Protein AF-0000000082407098 (afdb_homodimer)

Structure (mmCIF, N/CA/C/O backbone):
data_AF-0000000082407098-model_v1
#
loop_
_entity.id
_entity.type
_entity.pdbx_description
1 polymer 'Thiolase family protein'
#
loop_
_atom_site.group_PDB
_atom_site.id
_atom_site.type_symbol
_atom_site.label_atom_id
_atom_site.label_alt_id
_atom_site.label_comp_id
_atom_site.label_asym_id
_atom_site.label_entity_id
_atom_site.label_seq_id
_atom_site.pdbx_PDB_ins_code
_atom_site.Cartn_x
_atom_site.Cartn_y
_atom_site.Cartn_z
_atom_site.occupancy
_atom_site.B_iso_or_equiv
_atom_site.auth_seq_id
_atom_site.auth_comp_id
_atom_site.auth_asym_id
_atom_site.auth_atom_id
_atom_site.pdbx_PDB_model_num
ATOM 1 N N . MET A 1 1 ? 3.086 -14.203 23.062 1 77.38 1 MET A N 1
ATOM 2 C CA . MET A 1 1 ? 3.281 -13.266 21.953 1 77.38 1 MET A CA 1
ATOM 3 C C . MET A 1 1 ? 2.166 -13.383 20.922 1 77.38 1 MET A C 1
ATOM 5 O O . MET A 1 1 ? 1.633 -14.477 20.719 1 77.38 1 MET A O 1
ATOM 9 N N . ARG A 1 2 ? 1.714 -12.391 20.469 1 91.75 2 ARG A N 1
ATOM 10 C CA . ARG A 1 2 ? 0.625 -12.406 19.5 1 91.75 2 ARG A CA 1
ATOM 11 C C . ARG A 1 2 ? 1.052 -13.102 18.203 1 91.75 2 ARG A C 1
ATOM 13 O O . ARG A 1 2 ? 2.217 -13.023 17.812 1 91.75 2 ARG A O 1
ATOM 20 N N . ASP A 1 3 ? 0.206 -13.922 17.75 1 98.12 3 ASP A N 1
ATOM 21 C CA . ASP A 1 3 ? 0.4 -14.508 16.422 1 98.12 3 ASP A CA 1
ATOM 22 C C . ASP A 1 3 ? -0.643 -13.984 15.438 1 98.12 3 ASP A C 1
ATOM 24 O O . ASP A 1 3 ? -1.439 -13.109 15.773 1 98.12 3 ASP A O 1
ATOM 28 N N . ALA A 1 4 ? -0.542 -14.406 14.156 1 98.88 4 ALA A N 1
ATOM 29 C CA . ALA A 1 4 ? -1.513 -14.062 13.117 1 98.88 4 ALA A CA 1
ATOM 30 C C . ALA A 1 4 ? -2.076 -15.32 12.461 1 98.88 4 ALA A C 1
ATOM 32 O O . ALA A 1 4 ? -1.321 -16.203 12.047 1 98.88 4 ALA A O 1
ATOM 33 N N . VAL A 1 5 ? -3.385 -15.375 12.359 1 98.94 5 VAL A N 1
ATOM 34 C CA . VAL A 1 5 ? -4.039 -16.516 11.734 1 98.94 5 VAL A CA 1
ATOM 35 C C . VAL A 1 5 ? -5.023 -16.047 10.672 1 98.94 5 VAL A C 1
ATOM 37 O O . VAL A 1 5 ? -5.527 -14.922 10.75 1 98.94 5 VAL A O 1
ATOM 40 N N . ILE A 1 6 ? -5.172 -16.828 9.68 1 98.94 6 ILE A N 1
ATOM 41 C CA . ILE A 1 6 ? -6.246 -16.656 8.711 1 98.94 6 ILE A CA 1
ATOM 42 C C . ILE A 1 6 ? -7.457 -17.5 9.125 1 98.94 6 ILE A C 1
ATOM 44 O O . ILE A 1 6 ? -7.387 -18.734 9.141 1 98.94 6 ILE A O 1
ATOM 48 N N . VAL A 1 7 ? -8.531 -16.859 9.438 1 98.81 7 VAL A N 1
ATOM 49 C CA . VAL A 1 7 ? -9.75 -17.516 9.883 1 98.81 7 VAL A CA 1
ATOM 50 C C . VAL A 1 7 ? -10.461 -18.156 8.695 1 98.81 7 VAL A C 1
ATOM 52 O O . VAL A 1 7 ? -10.977 -19.266 8.789 1 98.81 7 VAL A O 1
ATOM 55 N N . ASP A 1 8 ? -10.539 -17.422 7.648 1 98.69 8 ASP A N 1
ATOM 56 C CA . ASP A 1 8 ? -11.148 -17.875 6.406 1 98.69 8 ASP A CA 1
ATOM 57 C C . ASP A 1 8 ? -10.547 -17.141 5.203 1 98.69 8 ASP A C 1
ATOM 59 O O . ASP A 1 8 ? -9.875 -16.125 5.355 1 98.69 8 ASP A O 1
ATOM 63 N N . ALA A 1 9 ? -10.68 -17.781 4.043 1 98.88 9 ALA A N 1
ATOM 64 C CA . ALA A 1 9 ? -10.164 -17.266 2.779 1 98.88 9 ALA A CA 1
ATOM 65 C C . ALA A 1 9 ? -11.102 -17.609 1.623 1 98.88 9 ALA A C 1
ATOM 67 O O . ALA A 1 9 ? -11.5 -18.766 1.469 1 98.88 9 ALA A O 1
ATOM 68 N N . VAL A 1 10 ? -11.406 -16.547 0.817 1 98.88 10 VAL A N 1
ATOM 69 C CA . VAL A 1 10 ? -12.312 -16.766 -0.306 1 98.88 10 VAL A CA 1
ATOM 70 C C . VAL A 1 10 ? -11.781 -16.047 -1.546 1 98.88 10 VAL A C 1
ATOM 72 O O . VAL A 1 10 ? -10.906 -15.188 -1.446 1 98.88 10 VAL A O 1
ATOM 75 N N . ARG A 1 11 ? -12.328 -16.422 -2.652 1 98.94 11 ARG A N 1
ATOM 76 C CA . ARG A 1 11 ? -11.977 -15.789 -3.92 1 98.94 11 ARG A CA 1
ATOM 77 C C . ARG A 1 11 ? -13.141 -15.859 -4.91 1 98.94 11 ARG A C 1
ATOM 79 O O . ARG A 1 11 ? -14.031 -16.703 -4.762 1 98.94 11 ARG A O 1
ATOM 86 N N . THR A 1 12 ? -13.07 -15 -5.859 1 98.88 12 THR A N 1
ATOM 87 C CA . THR A 1 12 ? -13.914 -15.18 -7.035 1 98.88 12 THR A CA 1
ATOM 88 C C . THR A 1 12 ? -13.375 -16.297 -7.926 1 98.88 12 THR A C 1
ATOM 90 O O . THR A 1 12 ? -12.211 -16.672 -7.812 1 98.88 12 THR A O 1
ATOM 93 N N . PRO A 1 13 ? -14.352 -16.875 -8.82 1 98.75 13 PRO A N 1
ATOM 94 C CA . PRO A 1 13 ? -13.719 -17.516 -9.977 1 98.75 13 PRO A CA 1
ATOM 95 C C . PRO A 1 13 ? -12.891 -16.547 -10.805 1 98.75 13 PRO A C 1
ATOM 97 O O . PRO A 1 13 ? -13.164 -15.344 -10.82 1 98.75 13 PRO A O 1
ATOM 100 N N . ILE A 1 14 ? -11.883 -17.047 -11.453 1 98.81 14 ILE A N 1
ATOM 101 C CA . ILE A 1 14 ? -11.039 -16.219 -12.305 1 98.81 14 ILE A CA 1
ATOM 102 C C . ILE A 1 14 ? -11.625 -16.172 -13.711 1 98.81 14 ILE A C 1
ATOM 104 O O . ILE A 1 14 ? -11.914 -17.203 -14.312 1 98.81 14 ILE A O 1
ATOM 108 N N . GLY A 1 15 ? -11.883 -14.945 -14.164 1 98.75 15 GLY A N 1
ATOM 109 C CA . GLY A 1 15 ? -12.391 -14.758 -15.508 1 98.75 15 GLY A CA 1
ATOM 110 C C . GLY A 1 15 ? -11.305 -14.391 -16.516 1 98.75 15 GLY A C 1
ATOM 111 O O . GLY A 1 15 ? -10.359 -13.68 -16.172 1 98.75 15 GLY A O 1
ATOM 112 N N . ARG A 1 16 ? -11.523 -14.812 -17.766 1 98 16 ARG A N 1
ATOM 113 C CA . ARG A 1 16 ? -10.617 -14.406 -18.844 1 98 16 ARG A CA 1
ATOM 114 C C . ARG A 1 16 ? -10.906 -12.984 -19.297 1 98 16 ARG A C 1
ATOM 116 O O . ARG A 1 16 ? -12.023 -12.492 -19.125 1 98 16 ARG A O 1
ATOM 123 N N . ARG A 1 17 ? -9.953 -12.383 -19.906 1 97.44 17 ARG A N 1
ATOM 124 C CA . ARG A 1 17 ? -10.109 -11.023 -20.422 1 97.44 17 ARG A CA 1
ATOM 125 C C . ARG A 1 17 ? -11.305 -10.93 -21.359 1 97.44 17 ARG A C 1
ATOM 127 O O . ARG A 1 17 ? -11.43 -11.719 -22.297 1 97.44 17 ARG A O 1
ATOM 134 N N . GLY A 1 18 ? -12.125 -9.953 -21.047 1 97.88 18 GLY A N 1
ATOM 135 C CA . GLY A 1 18 ? -13.242 -9.656 -21.922 1 97.88 18 GLY A CA 1
ATOM 136 C C . GLY A 1 18 ? -14.383 -10.648 -21.797 1 97.88 18 GLY A C 1
ATOM 137 O O . GLY A 1 18 ? -15.32 -10.641 -22.594 1 97.88 18 GLY A O 1
ATOM 138 N N . ARG A 1 19 ? -14.422 -11.5 -20.781 1 96.88 19 ARG A N 1
ATOM 139 C CA . ARG A 1 19 ? -15.414 -12.57 -20.719 1 96.88 19 ARG A CA 1
ATOM 140 C C . ARG A 1 19 ? -16.219 -12.492 -19.438 1 96.88 19 ARG A C 1
ATOM 142 O O . ARG A 1 19 ? -16.844 -11.469 -19.156 1 96.88 19 ARG A O 1
ATOM 149 N N . ALA A 1 20 ? -16.266 -13.445 -18.609 1 97.06 20 ALA A N 1
ATOM 150 C CA . ALA A 1 20 ? -17.297 -13.68 -17.594 1 97.06 20 ALA A CA 1
ATOM 151 C C . ALA A 1 20 ? -17.359 -12.523 -16.609 1 97.06 20 ALA A C 1
ATOM 153 O O . ALA A 1 20 ? -18.438 -12.18 -16.109 1 97.06 20 ALA A O 1
ATOM 154 N N . LEU A 1 21 ? -16.188 -11.922 -16.281 1 98.19 21 LEU A N 1
ATOM 155 C CA . LEU A 1 21 ? -16.172 -10.922 -15.219 1 98.19 21 LEU A CA 1
ATOM 156 C C . LEU A 1 21 ? -15.922 -9.531 -15.797 1 98.19 21 LEU A C 1
ATOM 158 O O . LEU A 1 21 ? -15.82 -8.555 -15.047 1 98.19 21 LEU A O 1
ATOM 162 N N . SER A 1 22 ? -15.898 -9.398 -17.094 1 97.56 22 SER A N 1
ATOM 163 C CA . SER A 1 22 ? -15.383 -8.211 -17.766 1 97.56 22 SER A CA 1
ATOM 164 C C . SER A 1 22 ? -16.297 -7.016 -17.547 1 97.56 22 SER A C 1
ATOM 166 O O . SER A 1 22 ? -15.875 -5.867 -17.688 1 97.56 22 SER A O 1
ATOM 168 N N . GLU A 1 23 ? -17.531 -7.199 -17.125 1 96.94 23 GLU A N 1
ATOM 169 C CA . GLU A 1 23 ? -18.469 -6.09 -17.016 1 96.94 23 GLU A CA 1
ATOM 170 C C . GLU A 1 23 ? -18.625 -5.645 -15.555 1 96.94 23 GLU A C 1
ATOM 172 O O . GLU A 1 23 ? -19.312 -4.656 -15.273 1 96.94 23 GLU A O 1
ATOM 177 N N . ILE A 1 24 ? -18.016 -6.301 -14.68 1 98.06 24 ILE A N 1
ATOM 178 C CA . ILE A 1 24 ? -18.156 -5.988 -13.266 1 98.06 24 ILE A CA 1
ATOM 179 C C . ILE A 1 24 ? -17.078 -4.996 -12.836 1 98.06 24 ILE A C 1
ATOM 181 O O . ILE A 1 24 ? -15.891 -5.234 -13.055 1 98.06 24 ILE A O 1
ATOM 185 N N . HIS A 1 25 ? -17.5 -3.855 -12.25 1 98.31 25 HIS A N 1
ATOM 186 C CA . HIS A 1 25 ? -16.562 -2.877 -11.711 1 98.31 25 HIS A CA 1
ATOM 187 C C . HIS A 1 25 ? -15.648 -3.51 -10.672 1 98.31 25 HIS A C 1
ATOM 189 O O . HIS A 1 25 ? -16.109 -4.285 -9.828 1 98.31 25 HIS A O 1
ATOM 195 N N . PRO A 1 26 ? -14.375 -3.227 -10.711 1 98.62 26 PRO A N 1
ATOM 196 C CA . PRO A 1 26 ? -13.445 -3.883 -9.789 1 98.62 26 PRO A CA 1
ATOM 197 C C . PRO A 1 26 ? -13.812 -3.662 -8.32 1 98.62 26 PRO A C 1
ATOM 199 O O . PRO A 1 26 ? -13.602 -4.543 -7.488 1 98.62 26 PRO A O 1
ATOM 202 N N . ALA A 1 27 ? -14.32 -2.514 -7.969 1 98.69 27 ALA A N 1
ATOM 203 C CA . ALA A 1 27 ? -14.781 -2.285 -6.602 1 98.69 27 ALA A CA 1
ATOM 204 C C . ALA A 1 27 ? -15.906 -3.246 -6.234 1 98.69 27 ALA A C 1
ATOM 206 O O . ALA A 1 27 ? -15.992 -3.701 -5.09 1 98.69 27 ALA A O 1
ATOM 207 N N . GLU A 1 28 ? -16.766 -3.508 -7.191 1 98.62 28 GLU A N 1
ATOM 208 C CA . GLU A 1 28 ? -17.859 -4.453 -6.957 1 98.62 28 GLU A CA 1
ATOM 209 C C . GLU A 1 28 ? -17.328 -5.883 -6.848 1 98.62 28 GLU A C 1
ATOM 211 O O . GLU A 1 28 ? -17.875 -6.688 -6.086 1 98.62 28 GLU A O 1
ATOM 216 N N . LEU A 1 29 ? -16.406 -6.176 -7.68 1 98.75 29 LEU A N 1
ATOM 217 C CA . LEU A 1 29 ? -15.758 -7.477 -7.559 1 98.75 29 LEU A CA 1
ATOM 218 C C . LEU A 1 29 ? -15.141 -7.648 -6.176 1 98.75 29 LEU A C 1
ATOM 220 O O . LEU A 1 29 ? -15.258 -8.719 -5.57 1 98.75 29 LEU A O 1
ATOM 224 N N . SER A 1 30 ? -14.477 -6.633 -5.691 1 98.94 30 SER A N 1
ATOM 225 C CA . SER A 1 30 ? -13.906 -6.621 -4.348 1 98.94 30 SER A CA 1
ATOM 226 C C . SER A 1 30 ? -14.992 -6.746 -3.285 1 98.94 30 SER A C 1
ATOM 228 O O . SER A 1 30 ? -14.859 -7.52 -2.336 1 98.94 30 SER A O 1
ATOM 230 N N . ALA A 1 31 ? -16.047 -6.008 -3.426 1 98.88 31 ALA A N 1
ATOM 231 C CA . ALA A 1 31 ? -17.156 -6.027 -2.486 1 98.88 31 ALA A CA 1
ATOM 232 C C . ALA A 1 31 ? -17.766 -7.422 -2.373 1 98.88 31 ALA A C 1
ATOM 234 O O . ALA A 1 31 ? -18.188 -7.84 -1.292 1 98.88 31 ALA A O 1
ATOM 235 N N . HIS A 1 32 ? -17.812 -8.109 -3.475 1 98.81 32 HIS A N 1
ATOM 236 C CA . HIS A 1 32 ? -18.375 -9.453 -3.52 1 98.81 32 HIS A CA 1
ATOM 237 C C . HIS A 1 32 ? -17.656 -10.391 -2.553 1 98.81 32 HIS A C 1
ATOM 239 O O . HIS A 1 32 ? -18.297 -11.086 -1.765 1 98.81 32 HIS A O 1
ATOM 245 N N . VAL A 1 33 ? -16.344 -10.383 -2.58 1 98.88 33 VAL A N 1
ATOM 246 C CA . VAL A 1 33 ? -15.609 -11.297 -1.724 1 98.88 33 VAL A CA 1
ATOM 247 C C . VAL A 1 33 ? -15.633 -10.797 -0.281 1 98.88 33 VAL A C 1
ATOM 249 O O . VAL A 1 33 ? -15.617 -11.594 0.66 1 98.88 33 VAL A O 1
ATOM 252 N N . LEU A 1 34 ? -15.695 -9.469 -0.053 1 98.94 34 LEU A N 1
ATOM 253 C CA . LEU A 1 34 ? -15.844 -8.945 1.302 1 98.94 34 LEU A CA 1
ATOM 254 C C . LEU A 1 34 ? -17.156 -9.422 1.924 1 98.94 34 LEU A C 1
ATOM 256 O O . LEU A 1 34 ? -17.172 -9.875 3.068 1 98.94 34 LEU A O 1
ATOM 260 N N . ARG A 1 35 ? -18.266 -9.32 1.181 1 98.81 35 ARG A N 1
ATOM 261 C CA . ARG A 1 35 ? -19.562 -9.758 1.663 1 98.81 35 ARG A CA 1
ATOM 262 C C . ARG A 1 35 ? -19.578 -11.258 1.936 1 98.81 35 ARG A C 1
ATOM 264 O O . ARG A 1 35 ? -20.094 -11.711 2.961 1 98.81 35 ARG A O 1
ATOM 271 N N . ALA A 1 36 ? -19 -12.023 0.983 1 98.69 36 ALA A N 1
ATOM 272 C CA . ALA A 1 36 ? -18.984 -13.477 1.13 1 98.69 36 ALA A CA 1
ATOM 273 C C . ALA A 1 36 ? -18.219 -13.891 2.389 1 98.69 36 ALA A C 1
ATOM 275 O O . ALA A 1 36 ? -18.656 -14.781 3.119 1 98.69 36 ALA A O 1
ATOM 276 N N . LEU A 1 37 ? -17.109 -13.266 2.594 1 98.5 37 LEU A N 1
ATOM 277 C CA . LEU A 1 37 ? -16.281 -13.562 3.762 1 98.5 37 LEU A CA 1
ATOM 278 C C . LEU A 1 37 ? -17.047 -13.266 5.051 1 98.5 37 LEU A C 1
ATOM 280 O O . LEU A 1 37 ? -17 -14.062 5.992 1 98.5 37 LEU A O 1
ATOM 284 N N . ALA A 1 38 ? -17.688 -12.117 5.148 1 98.62 38 ALA A N 1
ATOM 285 C CA . ALA A 1 38 ? -18.453 -11.727 6.332 1 98.62 38 ALA A CA 1
ATOM 286 C C . ALA A 1 38 ? -19.609 -12.695 6.586 1 98.62 38 ALA A C 1
ATOM 288 O O . ALA A 1 38 ? -19.844 -13.102 7.727 1 98.62 38 ALA A O 1
ATOM 289 N N . GLU A 1 39 ? -20.297 -13.055 5.516 1 98.12 39 GLU A N 1
ATOM 290 C CA . GLU A 1 39 ? -21.422 -13.961 5.633 1 98.12 39 GLU A CA 1
ATOM 291 C C . GLU A 1 39 ? -20.984 -15.336 6.125 1 98.12 39 GLU A C 1
ATOM 293 O O . GLU A 1 39 ? -21.609 -15.914 7.012 1 98.12 39 GLU A O 1
ATOM 298 N N . ARG A 1 40 ? -20.016 -15.82 5.641 1 97.06 40 ARG A N 1
ATOM 299 C CA . ARG A 1 40 ? -19.531 -17.172 5.93 1 97.06 40 ARG A CA 1
ATOM 300 C C . ARG A 1 40 ? -19.016 -17.281 7.359 1 97.06 40 ARG A C 1
ATOM 302 O O . ARG A 1 40 ? -19.141 -18.328 7.992 1 97.06 40 ARG A O 1
ATOM 309 N N . THR A 1 41 ? -18.422 -16.234 7.875 1 97.81 41 THR A N 1
ATOM 310 C CA . THR A 1 41 ? -17.75 -16.312 9.172 1 97.81 41 THR A CA 1
ATOM 311 C C . THR A 1 41 ? -18.625 -15.703 10.266 1 97.81 41 THR A C 1
ATOM 313 O O . THR A 1 41 ? -18.328 -15.859 11.453 1 97.81 41 THR A O 1
ATOM 316 N N . GLY A 1 42 ? -19.656 -14.961 9.852 1 98.31 42 GLY A N 1
ATOM 317 C CA . GLY A 1 42 ? -20.422 -14.227 10.836 1 98.31 42 GLY A CA 1
ATOM 318 C C . GLY A 1 42 ? -19.719 -12.984 11.344 1 98.31 42 GLY A C 1
ATOM 319 O O . GLY A 1 42 ? -20.016 -12.492 12.438 1 98.31 42 GLY A O 1
ATOM 320 N N . LEU A 1 43 ? -18.844 -12.516 10.625 1 98.44 43 LEU A N 1
ATOM 321 C CA . LEU A 1 43 ? -18.078 -11.32 10.977 1 98.44 43 LEU A CA 1
ATOM 322 C C . LEU A 1 43 ? -18.984 -10.094 11.039 1 98.44 43 LEU A C 1
ATOM 324 O O . LEU A 1 43 ? -19.734 -9.82 10.102 1 98.44 43 LEU A O 1
ATOM 328 N N . ASP A 1 44 ? -18.969 -9.391 12.164 1 98.5 44 ASP A N 1
ATOM 329 C CA . ASP A 1 44 ? -19.531 -8.047 12.234 1 98.5 44 ASP A CA 1
ATOM 330 C C . ASP A 1 44 ? -18.594 -7.023 11.594 1 98.5 44 ASP A C 1
ATOM 332 O O . ASP A 1 44 ? -17.562 -6.684 12.156 1 98.5 44 ASP A O 1
ATOM 336 N N . ALA A 1 45 ? -19.016 -6.512 10.461 1 98.5 45 ALA A N 1
ATOM 337 C CA . ALA A 1 45 ? -18.156 -5.621 9.672 1 98.5 45 ALA A CA 1
ATOM 338 C C . ALA A 1 45 ? -17.734 -4.406 10.484 1 98.5 45 ALA A C 1
ATOM 340 O O . ALA A 1 45 ? -16.688 -3.816 10.234 1 98.5 45 ALA A O 1
ATOM 341 N N . ALA A 1 46 ? -18.453 -4 11.453 1 98.06 46 ALA A N 1
ATOM 342 C CA . ALA A 1 46 ? -18.156 -2.834 12.281 1 98.06 46 ALA A CA 1
ATOM 343 C C . ALA A 1 46 ? -16.891 -3.066 13.109 1 98.06 46 ALA A C 1
ATOM 345 O O . ALA A 1 46 ? -16.297 -2.117 13.617 1 98.06 46 ALA A O 1
ATOM 346 N N . THR A 1 47 ? -16.516 -4.336 13.258 1 98.38 47 THR A N 1
ATOM 347 C CA . THR A 1 47 ? -15.367 -4.668 14.094 1 98.38 47 THR A CA 1
ATOM 348 C C . THR A 1 47 ? -14.086 -4.684 13.266 1 98.38 47 THR A C 1
ATOM 350 O O . THR A 1 47 ? -12.984 -4.805 13.812 1 98.38 47 THR A O 1
ATOM 353 N N . VAL A 1 48 ? -14.203 -4.516 11.953 1 98.88 48 VAL A N 1
ATOM 354 C CA . VAL A 1 48 ? -13.031 -4.539 11.086 1 98.88 48 VAL A CA 1
ATOM 355 C C . VAL A 1 48 ? -12.211 -3.268 11.297 1 98.88 48 VAL A C 1
ATOM 357 O O . VAL A 1 48 ? -12.727 -2.158 11.133 1 98.88 48 VAL A O 1
ATOM 360 N N . ASP A 1 49 ? -10.945 -3.449 11.602 1 98.81 49 ASP A N 1
ATOM 361 C CA . ASP A 1 49 ? -10.062 -2.32 11.891 1 98.81 49 ASP A CA 1
ATOM 362 C C . ASP A 1 49 ? -9.539 -1.69 10.602 1 98.81 49 ASP A C 1
ATOM 364 O O . ASP A 1 49 ? -9.25 -0.494 10.562 1 98.81 49 ASP A O 1
ATOM 368 N N . ASP A 1 50 ? -9.359 -2.504 9.609 1 98.94 50 ASP A N 1
ATOM 369 C CA . ASP A 1 50 ? -8.805 -2.023 8.344 1 98.94 50 ASP A CA 1
ATOM 370 C C . ASP A 1 50 ? -9.023 -3.041 7.23 1 98.94 50 ASP A C 1
ATOM 372 O O . ASP A 1 50 ? -9.117 -4.242 7.484 1 98.94 50 ASP A O 1
ATOM 376 N N . VAL A 1 51 ? -9.203 -2.537 6.012 1 98.94 51 VAL A N 1
ATOM 377 C CA . VAL A 1 51 ? -9.148 -3.336 4.793 1 98.94 51 VAL A CA 1
ATOM 378 C C . VAL A 1 51 ? -7.859 -3.021 4.031 1 98.94 51 VAL A C 1
ATOM 380 O O . VAL A 1 51 ? -7.66 -1.892 3.578 1 98.94 51 VAL A O 1
ATOM 383 N N . ILE A 1 52 ? -6.949 -3.996 3.916 1 99 52 ILE A N 1
ATOM 384 C CA . ILE A 1 52 ? -5.684 -3.85 3.211 1 99 52 ILE A CA 1
ATOM 385 C C . ILE A 1 52 ? -5.742 -4.594 1.879 1 99 52 ILE A C 1
ATOM 387 O O . ILE A 1 52 ? -5.855 -5.82 1.851 1 99 52 ILE A O 1
ATOM 391 N N . TRP A 1 53 ? -5.52 -3.852 0.762 1 98.94 53 TRP A N 1
ATOM 392 C CA . TRP A 1 53 ? -5.984 -4.379 -0.519 1 98.94 53 TRP A CA 1
ATOM 393 C C . TRP A 1 53 ? -4.949 -4.137 -1.612 1 98.94 53 TRP A C 1
ATOM 395 O O . TRP A 1 53 ? -4.461 -3.016 -1.775 1 98.94 53 TRP A O 1
ATOM 405 N N . GLY A 1 54 ? -4.586 -5.207 -2.281 1 98.94 54 GLY A N 1
ATOM 406 C CA . GLY A 1 54 ? -3.646 -5.105 -3.389 1 98.94 54 GLY A CA 1
ATOM 407 C C . GLY A 1 54 ? -4.312 -4.75 -4.703 1 98.94 54 GLY A C 1
ATOM 408 O O . GLY A 1 54 ? -5.359 -5.297 -5.043 1 98.94 54 GLY A O 1
ATOM 409 N N . CYS A 1 55 ? -3.742 -3.867 -5.445 1 98.75 55 CYS A N 1
ATOM 410 C CA . CYS A 1 55 ? -4.121 -3.482 -6.801 1 98.75 55 CYS A CA 1
ATOM 411 C C . CYS A 1 55 ? -2.932 -2.891 -7.551 1 98.75 55 CYS A C 1
ATOM 413 O O . CYS A 1 55 ? -2.324 -1.922 -7.094 1 98.75 55 CYS A O 1
ATOM 415 N N . VAL A 1 56 ? -2.635 -3.43 -8.734 1 98.25 56 VAL A N 1
ATOM 416 C CA . VAL A 1 56 ? -1.414 -3.035 -9.43 1 98.25 56 VAL A CA 1
ATOM 417 C C . VAL A 1 56 ? -1.665 -1.759 -10.227 1 98.25 56 VAL A C 1
ATOM 419 O O . VAL A 1 56 ? -0.973 -0.755 -10.039 1 98.25 56 VAL A O 1
ATOM 422 N N . SER A 1 57 ? -2.623 -1.858 -11.125 1 97.38 57 SER A N 1
ATOM 423 C CA . SER A 1 57 ? -2.932 -0.702 -11.961 1 97.38 57 SER A CA 1
ATOM 424 C C . SER A 1 57 ? -3.977 0.192 -11.305 1 97.38 57 SER A C 1
ATOM 426 O O . SER A 1 57 ? -5.18 0.001 -11.5 1 97.38 57 SER A O 1
ATOM 428 N N . GLN A 1 58 ? -3.525 1.234 -10.648 1 97.44 58 GLN A N 1
ATOM 429 C CA . GLN A 1 58 ? -4.426 2.121 -9.914 1 97.44 58 GLN A CA 1
ATOM 430 C C . GLN A 1 58 ? -4.781 3.35 -10.75 1 97.44 58 GLN A C 1
ATOM 432 O O . GLN A 1 58 ? -4.457 4.477 -10.367 1 97.44 58 GLN A O 1
ATOM 437 N N . VAL A 1 59 ? -5.504 3.201 -11.781 1 97.25 59 VAL A N 1
ATOM 438 C CA . VAL A 1 59 ? -5.945 4.23 -12.719 1 97.25 59 VAL A CA 1
ATOM 439 C C . VAL A 1 59 ? -7.355 3.906 -13.211 1 97.25 59 VAL A C 1
ATOM 441 O O . VAL A 1 59 ? -7.793 2.756 -13.141 1 97.25 59 VAL A O 1
ATOM 444 N N . GLY A 1 60 ? -8.086 4.902 -13.648 1 96.81 60 GLY A N 1
ATOM 445 C CA . GLY A 1 60 ? -9.445 4.68 -14.117 1 96.81 60 GLY A CA 1
ATOM 446 C C . GLY A 1 60 ? -10.352 4.078 -13.047 1 96.81 60 GLY A C 1
ATOM 447 O O . GLY A 1 60 ? -10.445 4.609 -11.945 1 96.81 60 GLY A O 1
ATOM 448 N N . GLU A 1 61 ? -10.922 2.945 -13.344 1 97.62 61 GLU A N 1
ATOM 449 C CA . GLU A 1 61 ? -11.898 2.318 -12.461 1 97.62 61 GLU A CA 1
ATOM 450 C C . GLU A 1 61 ? -11.219 1.652 -11.273 1 97.62 61 GLU A C 1
ATOM 452 O O . GLU A 1 61 ? -11.883 1.256 -10.312 1 97.62 61 GLU A O 1
ATOM 457 N N . GLN A 1 62 ? -9.906 1.596 -11.305 1 98.12 62 GLN A N 1
ATOM 458 C CA . GLN A 1 62 ? -9.156 1.024 -10.195 1 98.12 62 GLN A CA 1
ATOM 459 C C . GLN A 1 62 ? -8.344 2.096 -9.469 1 98.12 62 GLN A C 1
ATOM 461 O O . GLN A 1 62 ? -7.449 1.78 -8.688 1 98.12 62 GLN A O 1
ATOM 466 N N . ALA A 1 63 ? -8.617 3.375 -9.758 1 96.94 63 ALA A N 1
ATOM 467 C CA . ALA A 1 63 ? -7.906 4.496 -9.148 1 96.94 63 ALA A CA 1
ATOM 468 C C . ALA A 1 63 ? -8.375 4.73 -7.719 1 96.94 63 ALA A C 1
ATOM 470 O O . ALA A 1 63 ? -9.227 4 -7.211 1 96.94 63 ALA A O 1
ATOM 471 N N . GLY A 1 64 ? -7.723 5.762 -7.023 1 93.81 64 GLY A N 1
ATOM 472 C CA . GLY A 1 64 ? -8.086 6.059 -5.648 1 93.81 64 GLY A CA 1
ATOM 473 C C . GLY A 1 64 ? -7.699 4.961 -4.676 1 93.81 64 GLY A C 1
ATOM 474 O O . GLY A 1 64 ? -6.758 4.207 -4.93 1 93.81 64 GLY A O 1
ATOM 475 N N . SER A 1 65 ? -8.352 4.914 -3.561 1 96 65 SER A N 1
ATOM 476 C CA . SER A 1 65 ? -8.242 3.793 -2.637 1 96 65 SER A CA 1
ATOM 477 C C . SER A 1 65 ? -9.344 2.766 -2.877 1 96 65 SER A C 1
ATOM 479 O O . SER A 1 65 ? -10.391 2.812 -2.236 1 96 65 SER A O 1
ATOM 481 N N . ILE A 1 66 ? -9.039 1.896 -3.766 1 98.5 66 ILE A N 1
ATOM 482 C CA . ILE A 1 66 ? -10.055 0.914 -4.125 1 98.5 66 ILE A CA 1
ATOM 483 C C . ILE A 1 66 ? -10.398 0.059 -2.91 1 98.5 66 ILE A C 1
ATOM 485 O O . ILE A 1 66 ? -11.492 -0.502 -2.83 1 98.5 66 ILE A O 1
ATOM 489 N N . ALA A 1 67 ? -9.5 -0.057 -1.95 1 98.88 67 ALA A N 1
ATOM 490 C CA . ALA A 1 67 ? -9.789 -0.739 -0.692 1 98.88 67 ALA A CA 1
ATOM 491 C C . ALA A 1 67 ? -10.969 -0.088 0.023 1 98.88 67 ALA A C 1
ATOM 493 O O . ALA A 1 67 ? -11.906 -0.775 0.445 1 98.88 67 ALA A O 1
ATOM 494 N N . ARG A 1 68 ? -10.906 1.247 0.188 1 98.81 68 ARG A N 1
ATOM 495 C CA . ARG A 1 68 ? -11.992 1.985 0.831 1 98.81 68 ARG A CA 1
ATOM 496 C C . ARG A 1 68 ? -13.273 1.888 0.018 1 98.81 68 ARG A C 1
ATOM 498 O O . ARG A 1 68 ? -14.352 1.648 0.573 1 98.81 68 ARG A O 1
ATOM 505 N N . THR A 1 69 ? -13.148 2.074 -1.309 1 98.56 69 THR A N 1
ATOM 506 C CA . THR A 1 69 ? -14.312 2 -2.188 1 98.56 69 THR A CA 1
ATOM 507 C C . THR A 1 69 ? -14.969 0.628 -2.096 1 98.56 69 THR A C 1
ATOM 509 O O . THR A 1 69 ? -16.203 0.52 -2.145 1 98.56 69 THR A O 1
ATOM 512 N N . ALA A 1 70 ? -14.164 -0.405 -2 1 98.81 70 ALA A N 1
ATOM 513 C CA . ALA A 1 70 ? -14.672 -1.77 -1.886 1 98.81 70 ALA A CA 1
ATOM 514 C C . ALA A 1 70 ? -15.516 -1.938 -0.626 1 98.81 70 ALA A C 1
ATOM 516 O O . ALA A 1 70 ? -16.578 -2.557 -0.663 1 98.81 70 ALA A O 1
ATOM 517 N N . ALA A 1 71 ? -14.992 -1.453 0.521 1 98.81 71 ALA A N 1
ATOM 518 C CA . ALA A 1 71 ? -15.727 -1.544 1.776 1 98.81 71 ALA A CA 1
ATOM 519 C C . ALA A 1 71 ? -17.062 -0.818 1.678 1 98.81 71 ALA A C 1
ATOM 521 O O . ALA A 1 71 ? -18.094 -1.321 2.148 1 98.81 71 ALA A O 1
ATOM 522 N N . LEU A 1 72 ? -17.047 0.387 1.062 1 98.75 72 LEU A N 1
ATOM 523 C CA . LEU A 1 72 ? -18.281 1.148 0.879 1 98.75 72 LEU A CA 1
ATOM 524 C C . LEU A 1 72 ? -19.25 0.41 -0.044 1 98.75 72 LEU A C 1
ATOM 526 O O . LEU A 1 72 ? -20.453 0.354 0.224 1 98.75 72 LEU A O 1
ATOM 530 N N . ALA A 1 73 ? -18.703 -0.15 -1.128 1 98.69 73 ALA A N 1
ATOM 531 C CA . ALA A 1 73 ? -19.5 -0.889 -2.096 1 98.69 73 ALA A CA 1
ATOM 532 C C . ALA A 1 73 ? -20.109 -2.141 -1.464 1 98.69 73 ALA A C 1
ATOM 534 O O . ALA A 1 73 ? -21.188 -2.576 -1.852 1 98.69 73 ALA A O 1
ATOM 535 N N . ALA A 1 74 ? -19.422 -2.703 -0.491 1 98.81 74 ALA A N 1
ATOM 536 C CA . ALA A 1 74 ? -19.891 -3.906 0.193 1 98.81 74 ALA A CA 1
ATOM 537 C C . ALA A 1 74 ? -21.031 -3.588 1.146 1 98.81 74 ALA A C 1
ATOM 539 O O . ALA A 1 74 ? -21.656 -4.496 1.701 1 98.81 74 ALA A O 1
ATOM 540 N N . GLY A 1 75 ? -21.281 -2.309 1.36 1 98.69 75 GLY A N 1
ATOM 541 C CA . GLY A 1 75 ? -22.312 -1.898 2.303 1 98.69 75 GLY A CA 1
ATOM 542 C C . GLY A 1 75 ? -21.844 -1.914 3.744 1 98.69 75 GLY A C 1
ATOM 543 O O . GLY A 1 75 ? -22.656 -1.951 4.668 1 98.69 75 GLY A O 1
ATOM 544 N N . TRP A 1 76 ? -20.562 -1.98 3.99 1 98.81 76 TRP A N 1
ATOM 545 C CA . TRP A 1 76 ? -20.031 -1.99 5.344 1 98.81 76 TRP A CA 1
ATOM 546 C C . TRP A 1 76 ? -20.141 -0.613 5.988 1 98.81 76 TRP A C 1
ATOM 548 O O . TRP A 1 76 ? -20.344 0.388 5.297 1 98.81 76 TRP A O 1
ATOM 558 N N . PRO A 1 77 ? -20.062 -0.536 7.328 1 98.69 77 PRO A N 1
ATOM 559 C CA . PRO A 1 77 ? -20.172 0.759 8.008 1 98.69 77 PRO A CA 1
ATOM 560 C C . PRO A 1 77 ? -19.109 1.752 7.551 1 98.69 77 PRO A C 1
ATOM 562 O O . PRO A 1 77 ? -17.984 1.353 7.223 1 98.69 77 PRO A O 1
ATOM 565 N N . ASP A 1 78 ? -19.391 3.043 7.637 1 97.81 78 ASP A N 1
ATOM 566 C CA . ASP A 1 78 ? -18.484 4.117 7.227 1 97.81 78 ASP A CA 1
ATOM 567 C C . ASP A 1 78 ? -17.234 4.156 8.102 1 97.81 78 ASP A C 1
ATOM 569 O O . ASP A 1 78 ? -16.234 4.777 7.734 1 97.81 78 ASP A O 1
ATOM 573 N N . SER A 1 79 ? -17.312 3.506 9.195 1 98.25 79 SER A N 1
ATOM 574 C CA . SER A 1 79 ? -16.203 3.52 10.148 1 98.25 79 SER A CA 1
ATOM 575 C C . SER A 1 79 ? -15.078 2.588 9.703 1 98.25 79 SER A C 1
ATOM 577 O O . SER A 1 79 ? -13.984 2.607 10.273 1 98.25 79 SER A O 1
ATOM 579 N N . VAL A 1 80 ? -15.305 1.768 8.656 1 98.75 80 VAL A N 1
ATOM 580 C CA . VAL A 1 80 ? -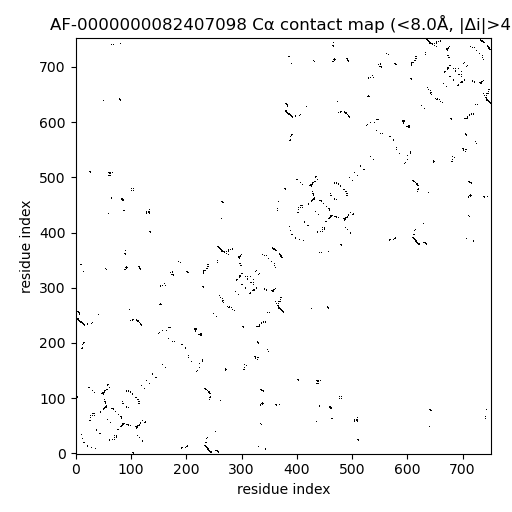14.297 0.821 8.195 1 98.75 80 VAL A CA 1
ATOM 581 C C . VAL A 1 80 ? -13.367 1.503 7.195 1 98.75 80 VAL A C 1
ATOM 583 O O . VAL A 1 80 ? -13.797 1.896 6.109 1 98.75 80 VAL A O 1
ATOM 586 N N . PRO A 1 81 ? -12.094 1.678 7.535 1 98.81 81 PRO A N 1
ATOM 587 C CA . PRO A 1 81 ? -11.141 2.279 6.602 1 98.81 81 PRO A CA 1
ATOM 588 C C . PRO A 1 81 ? -10.57 1.271 5.609 1 98.81 81 PRO A C 1
ATOM 590 O O . PRO A 1 81 ? -10.906 0.086 5.664 1 98.81 81 PRO A O 1
ATOM 593 N N . GLY A 1 82 ? -9.766 1.783 4.641 1 98.88 82 GLY A N 1
ATOM 594 C CA . GLY A 1 82 ? -9.094 0.947 3.658 1 98.88 82 GLY A CA 1
ATOM 595 C C . GLY A 1 82 ? -7.797 1.55 3.146 1 98.88 82 GLY A C 1
ATOM 596 O O . GLY A 1 82 ? -7.676 2.771 3.039 1 98.88 82 GLY A O 1
ATOM 597 N N . VAL A 1 83 ? -6.832 0.723 2.809 1 98.94 83 VAL A N 1
ATOM 598 C CA . VAL A 1 83 ? -5.57 1.143 2.205 1 98.94 83 VAL A CA 1
ATOM 599 C C . VAL A 1 83 ? -5.238 0.241 1.019 1 98.94 83 VAL A C 1
ATOM 601 O O . VAL A 1 83 ? -5.422 -0.978 1.088 1 98.94 83 VAL A O 1
ATOM 604 N N . THR A 1 84 ? -4.871 0.863 -0.079 1 98.88 84 THR A N 1
ATOM 605 C CA . THR A 1 84 ? -4.492 0.136 -1.284 1 98.88 84 THR A CA 1
ATOM 606 C C . THR A 1 84 ? -2.977 0.148 -1.467 1 98.88 84 THR A C 1
ATOM 608 O O . THR A 1 84 ? -2.316 1.143 -1.157 1 98.88 84 THR A O 1
ATOM 611 N N . LEU A 1 85 ? -2.404 -0.994 -1.944 1 98.88 85 LEU A N 1
ATOM 612 C CA . LEU A 1 85 ? -0.962 -1.027 -2.156 1 98.88 85 LEU A CA 1
ATOM 613 C C . LEU A 1 85 ? -0.616 -1.806 -3.422 1 98.88 85 LEU A C 1
ATOM 615 O O . LEU A 1 85 ? -1.453 -2.537 -3.955 1 98.88 85 LEU A O 1
ATOM 619 N N . THR A 1 86 ? 0.649 -1.562 -3.896 1 98.75 86 THR A N 1
ATOM 620 C CA . THR A 1 86 ? 1.15 -2.332 -5.031 1 98.75 86 THR A CA 1
ATOM 621 C C . THR A 1 86 ? 2.605 -2.738 -4.809 1 98.75 86 THR A C 1
ATOM 623 O O . THR A 1 86 ? 3.426 -1.919 -4.391 1 98.75 86 THR A O 1
ATOM 626 N N . ARG A 1 87 ? 2.842 -3.959 -4.902 1 98.56 87 ARG A N 1
ATOM 627 C CA . ARG A 1 87 ? 4.145 -4.566 -5.16 1 98.56 87 ARG A CA 1
ATOM 628 C C . ARG A 1 87 ? 4.098 -5.449 -6.402 1 98.56 87 ARG A C 1
ATOM 630 O O . ARG A 1 87 ? 4.504 -6.613 -6.359 1 98.56 87 ARG A O 1
ATOM 637 N N . ALA A 1 88 ? 3.459 -4.871 -7.406 1 97.75 88 ALA A N 1
ATOM 638 C CA . ALA A 1 88 ? 3.217 -5.582 -8.664 1 97.75 88 ALA A CA 1
ATOM 639 C C . ALA A 1 88 ? 2.426 -6.863 -8.422 1 97.75 88 ALA A C 1
ATOM 641 O O . ALA A 1 88 ? 1.391 -6.848 -7.754 1 97.75 88 ALA A O 1
ATOM 642 N N . CYS A 1 89 ? 2.867 -8.008 -8.961 1 98.06 89 CYS A N 1
ATOM 643 C CA . CYS A 1 89 ? 2.098 -9.25 -8.938 1 98.06 89 CYS A CA 1
ATOM 644 C C . CYS A 1 89 ? 1.844 -9.711 -7.512 1 98.06 89 CYS A C 1
ATOM 646 O O . CYS A 1 89 ? 0.864 -10.406 -7.242 1 98.06 89 CYS A O 1
ATOM 648 N N . GLY A 1 90 ? 2.682 -9.328 -6.551 1 98.56 90 GLY A N 1
ATOM 649 C CA . GLY A 1 90 ? 2.576 -9.812 -5.184 1 98.56 90 GLY A CA 1
ATOM 650 C C . GLY A 1 90 ? 1.821 -8.867 -4.273 1 98.56 90 GLY A C 1
ATOM 651 O O . GLY A 1 90 ? 1.952 -8.938 -3.049 1 98.56 90 GLY A O 1
ATOM 652 N N . SER A 1 91 ? 1.025 -7.973 -4.82 1 98.88 91 SER A N 1
ATOM 653 C CA . SER A 1 91 ? 0.371 -6.906 -4.074 1 98.88 91 SER A CA 1
ATOM 654 C C . SER A 1 91 ? -0.535 -7.465 -2.982 1 98.88 91 SER A C 1
ATOM 656 O O . SER A 1 91 ? -0.47 -7.031 -1.831 1 98.88 91 SER A O 1
ATOM 658 N N . SER A 1 92 ? -1.374 -8.398 -3.316 1 98.94 92 SER A N 1
ATOM 659 C CA . SER A 1 92 ? -2.322 -8.883 -2.32 1 98.94 92 SER A CA 1
ATOM 660 C C . SER A 1 92 ? -1.657 -9.859 -1.354 1 98.94 92 SER A C 1
ATOM 662 O O . SER A 1 92 ? -2.125 -10.047 -0.229 1 98.94 92 SER A O 1
ATOM 664 N N . GLN A 1 93 ? -0.592 -10.57 -1.774 1 98.94 93 GLN A N 1
ATOM 665 C CA . GLN A 1 93 ? 0.194 -11.312 -0.799 1 98.94 93 GLN A CA 1
ATOM 666 C C . GLN A 1 93 ? 0.831 -10.383 0.227 1 98.94 93 GLN A C 1
ATOM 668 O O . GLN A 1 93 ? 0.892 -10.703 1.415 1 98.94 93 GLN A O 1
ATOM 673 N N . GLN A 1 94 ? 1.32 -9.25 -0.255 1 98.94 94 GLN A N 1
ATOM 674 C CA . GLN A 1 94 ? 1.865 -8.242 0.65 1 98.94 94 GLN A CA 1
ATOM 675 C C . GLN A 1 94 ? 0.791 -7.715 1.598 1 98.94 94 GLN A C 1
ATOM 677 O O . GLN A 1 94 ? 1.072 -7.422 2.762 1 98.94 94 GLN A O 1
ATOM 682 N N . ALA A 1 95 ? -0.402 -7.535 1.064 1 98.94 95 ALA A N 1
ATOM 683 C CA . ALA A 1 95 ? -1.51 -7.105 1.913 1 98.94 95 ALA A CA 1
ATOM 684 C C . ALA A 1 95 ? -1.691 -8.047 3.098 1 98.94 95 ALA A C 1
ATOM 686 O O . ALA A 1 95 ? -1.876 -7.605 4.234 1 98.94 95 ALA A O 1
ATOM 687 N N . VAL A 1 96 ? -1.619 -9.32 2.889 1 99 96 VAL A N 1
ATOM 688 C CA . VAL A 1 96 ? -1.768 -10.312 3.947 1 99 96 VAL A CA 1
ATOM 689 C C . VAL A 1 96 ? -0.595 -10.211 4.918 1 99 96 VAL A C 1
ATOM 691 O O . VAL A 1 96 ? -0.776 -10.32 6.133 1 99 96 VAL A O 1
ATOM 694 N N . SER A 1 97 ? 0.624 -10.016 4.391 1 98.94 97 SER A N 1
ATOM 695 C CA . SER A 1 97 ? 1.795 -9.852 5.246 1 98.94 97 SER A CA 1
ATOM 696 C C . SER A 1 97 ? 1.649 -8.641 6.16 1 98.94 97 SER A C 1
ATOM 698 O O . SER A 1 97 ? 1.988 -8.703 7.344 1 98.94 97 SER A O 1
ATOM 700 N N . PHE A 1 98 ? 1.173 -7.512 5.598 1 98.94 98 PHE A N 1
ATOM 701 C CA . PHE A 1 98 ? 0.95 -6.328 6.418 1 98.94 98 PHE A CA 1
ATOM 702 C C . PHE A 1 98 ? -0.13 -6.59 7.461 1 98.94 98 PHE A C 1
ATOM 704 O O . PHE A 1 98 ? 0.005 -6.184 8.617 1 98.94 98 PHE A O 1
ATOM 711 N N . ALA A 1 99 ? -1.211 -7.25 7.039 1 98.94 99 ALA A N 1
ATOM 712 C CA . ALA A 1 99 ? -2.258 -7.586 8 1 98.94 99 ALA A CA 1
ATOM 713 C C . ALA A 1 99 ? -1.692 -8.383 9.172 1 98.94 99 ALA A C 1
ATOM 715 O O . ALA A 1 99 ? -1.984 -8.086 10.336 1 98.94 99 ALA A O 1
ATOM 716 N N . ALA A 1 100 ? -0.892 -9.359 8.852 1 98.94 100 ALA A N 1
ATOM 717 C CA . ALA A 1 100 ? -0.266 -10.172 9.891 1 98.94 100 ALA A CA 1
ATOM 718 C C . ALA A 1 100 ? 0.589 -9.312 10.82 1 98.94 100 ALA A C 1
ATOM 720 O O . ALA A 1 100 ? 0.522 -9.453 12.047 1 98.94 100 ALA A O 1
ATOM 721 N N . ALA A 1 101 ? 1.373 -8.445 10.25 1 98.88 101 ALA A N 1
ATOM 722 C CA . ALA A 1 101 ? 2.244 -7.582 11.047 1 98.88 101 ALA A CA 1
ATOM 723 C C . ALA A 1 101 ? 1.431 -6.688 11.977 1 98.88 101 ALA A C 1
ATOM 725 O O . ALA A 1 101 ? 1.796 -6.5 13.141 1 98.88 101 ALA A O 1
ATOM 726 N N . THR A 1 102 ? 0.348 -6.117 11.469 1 98.81 102 THR A N 1
ATOM 727 C CA . THR A 1 102 ? -0.413 -5.156 12.258 1 98.81 102 THR A CA 1
ATOM 728 C C . THR A 1 102 ? -1.139 -5.855 13.406 1 98.81 102 THR A C 1
ATOM 730 O O . THR A 1 102 ? -1.273 -5.293 14.5 1 98.81 102 THR A O 1
ATOM 733 N N . VAL A 1 103 ? -1.59 -7.074 13.227 1 98.69 103 VAL A N 1
ATOM 734 C CA . VAL A 1 103 ? -2.275 -7.762 14.312 1 98.69 103 VAL A CA 1
ATOM 735 C C . VAL A 1 103 ? -1.258 -8.242 15.344 1 98.69 103 VAL A C 1
ATOM 737 O O . VAL A 1 103 ? -1.52 -8.211 16.547 1 98.69 103 VAL A O 1
ATOM 740 N N . ILE A 1 104 ? -0.088 -8.688 14.883 1 98.56 104 ILE A N 1
ATOM 741 C CA . ILE A 1 104 ? 0.955 -9.148 15.797 1 98.56 104 ILE A CA 1
ATOM 742 C C . ILE A 1 104 ? 1.459 -7.98 16.641 1 98.56 104 ILE A C 1
ATOM 744 O O . ILE A 1 104 ? 1.69 -8.133 17.844 1 98.56 104 ILE A O 1
ATOM 748 N N . SER A 1 105 ? 1.596 -6.789 16 1 97.88 105 SER A N 1
ATOM 749 C CA . SER A 1 105 ? 2.137 -5.613 16.672 1 97.88 105 SER A CA 1
ATOM 750 C C . SER A 1 105 ? 1.119 -5.016 17.641 1 97.88 105 SER A C 1
ATOM 752 O O . SER A 1 105 ? 1.474 -4.211 18.5 1 97.88 105 SER A O 1
ATOM 754 N N . GLY A 1 106 ? -0.185 -5.324 17.422 1 97.31 106 GLY A N 1
ATOM 755 C CA . GLY A 1 106 ? -1.233 -4.762 18.266 1 97.31 106 GLY A CA 1
ATOM 756 C C . GLY A 1 106 ? -1.868 -3.518 17.672 1 97.31 106 GLY A C 1
ATOM 757 O O . GLY A 1 106 ? -2.787 -2.943 18.25 1 97.31 106 GLY A O 1
ATOM 758 N N . GLN A 1 107 ? -1.456 -3.098 16.5 1 98.19 107 GLN A N 1
ATOM 759 C CA . GLN A 1 107 ? -2.076 -1.952 15.844 1 98.19 107 GLN A CA 1
ATOM 760 C C . GLN A 1 107 ? -3.533 -2.24 15.492 1 98.19 107 GLN A C 1
ATOM 762 O O . GLN A 1 107 ? -4.375 -1.343 15.539 1 98.19 107 GLN A O 1
ATOM 767 N N . ASN A 1 108 ? -3.771 -3.455 15.039 1 98.5 108 ASN A N 1
ATOM 768 C CA . ASN A 1 108 ? -5.109 -3.916 14.688 1 98.5 108 ASN A CA 1
ATOM 769 C C . ASN A 1 108 ? -5.453 -5.234 15.375 1 98.5 108 ASN A C 1
ATOM 771 O O . ASN A 1 108 ? -4.559 -5.949 15.836 1 98.5 108 ASN A O 1
ATOM 775 N N . ASP A 1 109 ? -6.746 -5.547 15.453 1 98.5 109 ASP A N 1
ATOM 776 C CA . ASP A 1 109 ? -7.191 -6.836 15.977 1 98.5 109 ASP A CA 1
ATOM 777 C C . ASP A 1 109 ? -7.84 -7.676 14.875 1 98.5 109 ASP A C 1
ATOM 779 O O . ASP A 1 109 ? -7.672 -8.898 14.844 1 98.5 109 ASP A O 1
ATOM 783 N N . VAL A 1 110 ? -8.625 -7.059 14.016 1 98.81 110 VAL A N 1
ATOM 784 C CA . VAL A 1 110 ? -9.344 -7.734 12.938 1 98.81 110 VAL A CA 1
ATOM 785 C C . VAL A 1 110 ? -9.094 -7.016 11.617 1 98.81 110 VAL A C 1
ATOM 787 O O . VAL A 1 110 ? -9.453 -5.848 11.461 1 98.81 110 VAL A O 1
ATOM 790 N N . VAL A 1 111 ? -8.516 -7.738 10.664 1 98.94 111 VAL A N 1
ATOM 791 C CA . VAL A 1 111 ? -8.164 -7.133 9.383 1 98.94 111 VAL A CA 1
ATOM 792 C C . VAL A 1 111 ? -8.641 -8.031 8.242 1 98.94 111 VAL A C 1
ATOM 794 O O . VAL A 1 111 ? -8.523 -9.258 8.32 1 98.94 111 VAL A O 1
ATOM 797 N N . VAL A 1 112 ? -9.227 -7.438 7.238 1 99 112 VAL A N 1
ATOM 798 C CA . VAL A 1 112 ? -9.461 -8.141 5.98 1 99 112 VAL A CA 1
ATOM 799 C C . VAL A 1 112 ? -8.391 -7.75 4.965 1 99 112 VAL A C 1
ATOM 801 O O . VAL A 1 112 ? -8.203 -6.566 4.672 1 99 112 VAL A O 1
ATOM 804 N N . ALA A 1 113 ? -7.656 -8.742 4.496 1 99 113 ALA A N 1
ATOM 805 C CA . ALA A 1 113 ? -6.57 -8.523 3.545 1 99 113 ALA A CA 1
ATOM 806 C C . ALA A 1 113 ? -6.805 -9.297 2.252 1 99 113 ALA A C 1
ATOM 808 O O . ALA A 1 113 ? -7.281 -10.438 2.283 1 99 113 ALA A O 1
ATOM 809 N N . GLY A 1 114 ? -6.543 -8.695 1.135 1 98.94 114 GLY A N 1
ATOM 810 C CA . GLY A 1 114 ? -6.734 -9.281 -0.183 1 98.94 114 GLY A CA 1
ATOM 811 C C . GLY A 1 114 ? -6.379 -8.336 -1.314 1 98.94 114 GLY A C 1
ATOM 812 O O . GLY A 1 114 ? -5.438 -7.547 -1.199 1 98.94 114 GLY A O 1
ATOM 813 N N . GLY A 1 115 ? -7.07 -8.562 -2.447 1 98.94 115 GLY A N 1
ATOM 814 C CA . GLY A 1 115 ? -6.805 -7.699 -3.588 1 98.94 115 GLY A CA 1
ATOM 815 C C . GLY A 1 115 ? -7.688 -8 -4.785 1 98.94 115 GLY A C 1
ATOM 816 O O . GLY A 1 115 ? -8.547 -8.883 -4.723 1 98.94 115 GLY A O 1
ATOM 817 N N . VAL A 1 116 ? -7.48 -7.148 -5.793 1 98.94 116 VAL A N 1
ATOM 818 C CA . VAL A 1 116 ? -8.273 -7.254 -7.012 1 98.94 116 VAL A CA 1
ATOM 819 C C . VAL A 1 116 ? -7.457 -6.762 -8.203 1 98.94 116 VAL A C 1
ATOM 821 O O . VAL A 1 116 ? -6.574 -5.918 -8.055 1 98.94 116 VAL A O 1
ATOM 824 N N . GLU A 1 117 ? -7.734 -7.348 -9.32 1 98.81 117 GLU A N 1
ATOM 825 C CA . GLU A 1 117 ? -7.398 -6.754 -10.609 1 98.81 117 GLU A CA 1
ATOM 826 C C . GLU A 1 117 ? -8.453 -7.094 -11.664 1 98.81 117 GLU A C 1
ATOM 828 O O . GLU A 1 117 ? -8.875 -8.242 -11.781 1 98.81 117 GLU A O 1
ATOM 833 N N . SER A 1 118 ? -8.93 -6.148 -12.289 1 98.69 118 SER A N 1
ATOM 834 C CA . SER A 1 118 ? -9.734 -6.32 -13.492 1 98.69 118 SER A CA 1
ATOM 835 C C . SER A 1 118 ? -8.992 -5.832 -14.734 1 98.69 118 SER A C 1
ATOM 837 O O . SER A 1 118 ? -9.102 -4.664 -15.109 1 98.69 118 SER A O 1
ATOM 839 N N . MET A 1 119 ? -8.352 -6.793 -15.336 1 98.31 119 MET A N 1
ATOM 840 C CA . MET A 1 119 ? -7.5 -6.422 -16.469 1 98.31 119 MET A CA 1
ATOM 841 C C . MET A 1 119 ? -8.328 -6.215 -17.734 1 98.31 119 MET A C 1
ATOM 843 O O . MET A 1 119 ? -7.863 -5.598 -18.688 1 98.31 119 MET A O 1
ATOM 847 N N . SER A 1 120 ? -9.578 -6.699 -17.75 1 98.38 120 SER A N 1
ATOM 848 C CA . SER A 1 120 ? -10.531 -6.379 -18.812 1 98.38 120 SER A CA 1
ATOM 849 C C . SER A 1 120 ? -10.883 -4.898 -18.812 1 98.38 120 SER A C 1
ATOM 851 O O . SER A 1 120 ? -11.039 -4.293 -19.875 1 98.38 120 SER A O 1
ATOM 853 N N . ARG A 1 121 ? -10.953 -4.348 -17.656 1 97.12 121 ARG A N 1
ATOM 854 C CA . ARG A 1 121 ? -11.461 -2.986 -17.5 1 97.12 121 ARG A CA 1
ATOM 855 C C . ARG A 1 121 ? -10.312 -1.979 -17.469 1 97.12 121 ARG A C 1
ATOM 857 O O . ARG A 1 121 ? -10.461 -0.842 -17.906 1 97.12 121 ARG A O 1
ATOM 864 N N . VAL A 1 122 ? -9.258 -2.385 -16.828 1 96.94 122 VAL A N 1
ATOM 865 C CA . VAL A 1 122 ? -8.023 -1.607 -16.766 1 96.94 122 VAL A CA 1
ATOM 866 C C . VAL A 1 122 ? -6.859 -2.436 -17.297 1 96.94 122 VAL A C 1
ATOM 868 O O . VAL A 1 122 ? -6.148 -3.092 -16.531 1 96.94 122 VAL A O 1
ATOM 871 N N . PRO A 1 123 ? -6.621 -2.297 -18.594 1 95.25 123 PRO A N 1
ATOM 872 C CA . PRO A 1 123 ? -5.594 -3.137 -19.219 1 95.25 123 PRO A CA 1
ATOM 873 C C . PRO A 1 123 ? -4.203 -2.889 -18.641 1 95.25 123 PRO A C 1
ATOM 875 O O . PRO A 1 123 ? -3.883 -1.761 -18.25 1 95.25 123 PRO A O 1
ATOM 878 N N . MET A 1 124 ? -3.404 -3.908 -18.656 1 91.31 124 MET A N 1
ATOM 879 C CA . MET A 1 124 ? -2.025 -3.826 -18.188 1 91.31 124 MET A CA 1
ATOM 880 C C . MET A 1 124 ? -1.277 -2.697 -18.891 1 91.31 124 MET A C 1
ATOM 882 O O . MET A 1 124 ? -1.417 -2.508 -20.094 1 91.31 124 MET A O 1
ATOM 886 N N . GLY A 1 125 ? -0.511 -1.984 -18.094 1 89.88 125 GLY A N 1
ATOM 887 C CA . GLY A 1 125 ? 0.315 -0.929 -18.672 1 89.88 125 GLY A CA 1
ATOM 888 C C . GLY A 1 125 ? -0.413 0.396 -18.797 1 89.88 125 GLY A C 1
ATOM 889 O O . GLY A 1 125 ? 0.203 1.423 -19.078 1 89.88 125 GLY A O 1
ATOM 890 N N . THR A 1 126 ? -1.727 0.435 -18.5 1 91.38 126 THR A N 1
ATOM 891 C CA . THR A 1 126 ? -2.543 1.634 -18.641 1 91.38 126 THR A CA 1
ATOM 892 C C . THR A 1 126 ? -2.021 2.762 -17.766 1 91.38 126 THR A C 1
ATOM 894 O O . THR A 1 126 ? -2.137 3.938 -18.109 1 91.38 126 THR A O 1
ATOM 897 N N . ALA A 1 127 ? -1.403 2.428 -16.672 1 93.56 127 ALA A N 1
ATOM 898 C CA . ALA A 1 127 ? -0.957 3.441 -15.727 1 93.56 127 ALA A CA 1
ATOM 899 C C . ALA A 1 127 ? 0.276 4.176 -16.25 1 93.56 127 ALA A C 1
ATOM 901 O O . ALA A 1 127 ? 0.542 5.312 -15.852 1 93.56 127 ALA A O 1
ATOM 902 N N . SER A 1 128 ? 1.021 3.463 -17 1 92.25 128 SER A N 1
ATOM 903 C CA . SER A 1 128 ? 2.219 4.066 -17.578 1 92.25 128 SER A CA 1
ATOM 904 C C . SER A 1 128 ? 2.5 3.514 -18.969 1 92.25 128 SER A C 1
ATOM 906 O O . SER A 1 128 ? 3.373 2.66 -19.141 1 92.25 128 SER A O 1
ATOM 908 N N . LYS A 1 129 ? 1.932 4.059 -20.062 1 82.5 129 LYS A N 1
ATOM 909 C CA . LYS A 1 129 ? 1.968 3.502 -21.406 1 82.5 129 LYS A CA 1
ATOM 910 C C . LYS A 1 129 ? 3.369 3.592 -22 1 82.5 129 LYS A C 1
ATOM 912 O O . LYS A 1 129 ? 3.814 2.676 -22.703 1 82.5 129 LYS A O 1
ATOM 917 N N . ASN A 1 130 ? 4.121 4.566 -21.594 1 84.75 130 ASN A N 1
ATOM 918 C CA . ASN A 1 130 ? 5.43 4.754 -22.203 1 84.75 130 ASN A CA 1
ATOM 919 C C . ASN A 1 130 ? 6.562 4.484 -21.219 1 84.75 130 ASN A C 1
ATOM 921 O O . ASN A 1 130 ? 7.707 4.875 -21.453 1 84.75 130 ASN A O 1
ATOM 925 N N . GLY A 1 131 ? 6.238 3.918 -20.188 1 86 131 GLY A N 1
ATOM 926 C CA . GLY A 1 131 ? 7.254 3.611 -19.203 1 86 131 GLY A CA 1
ATOM 927 C C . GLY A 1 131 ? 7.812 4.848 -18.516 1 86 131 GLY A C 1
ATOM 928 O O . GLY A 1 131 ? 8.945 4.84 -18.031 1 86 131 GLY A O 1
ATOM 929 N N . GLU A 1 132 ? 7.062 5.812 -18.391 1 92.31 132 GLU A N 1
ATOM 930 C CA . GLU A 1 132 ? 7.484 7.117 -17.891 1 92.31 132 GLU A CA 1
ATOM 931 C C . GLU A 1 132 ? 7.852 7.043 -16.406 1 92.31 132 GLU A C 1
ATOM 933 O O . GLU A 1 132 ? 8.516 7.938 -15.891 1 92.31 132 GLU A O 1
ATOM 938 N N . HIS A 1 133 ? 7.512 5.941 -15.828 1 94.31 133 HIS A N 1
ATOM 939 C CA . HIS A 1 133 ? 7.73 5.84 -14.391 1 94.31 133 HIS A CA 1
ATOM 940 C C . HIS A 1 133 ? 9.18 5.48 -14.07 1 94.31 133 HIS A C 1
ATOM 942 O O . HIS A 1 133 ? 9.609 5.57 -12.922 1 94.31 133 HIS A O 1
ATOM 948 N N . PHE A 1 134 ? 10 5.113 -15.031 1 96.5 134 PHE A N 1
ATOM 949 C CA . PHE A 1 134 ? 11.43 4.922 -14.852 1 96.5 134 PHE A CA 1
ATOM 950 C C . PHE A 1 134 ? 12.203 6.148 -15.32 1 96.5 134 PHE A C 1
ATOM 952 O O . PHE A 1 134 ? 12.172 6.492 -16.5 1 96.5 134 PHE A O 1
ATOM 959 N N . PRO A 1 135 ? 12.898 6.762 -14.398 1 97.19 135 PRO A N 1
ATOM 960 C CA . PRO A 1 135 ? 13.734 7.863 -14.867 1 97.19 135 PRO A CA 1
ATOM 961 C C . PRO A 1 135 ? 14.938 7.387 -15.68 1 97.19 135 PRO A C 1
ATOM 963 O O . PRO A 1 135 ? 15.336 6.223 -15.57 1 97.19 135 PRO A O 1
ATOM 966 N N . ALA A 1 136 ? 15.555 8.305 -16.438 1 96.44 136 ALA A N 1
ATOM 967 C CA . ALA A 1 136 ? 16.688 7.977 -17.281 1 96.44 136 ALA A CA 1
ATOM 968 C C . ALA A 1 136 ? 17.844 7.406 -16.469 1 96.44 136 ALA A C 1
ATOM 970 O O . ALA A 1 136 ? 18.562 6.52 -16.938 1 96.44 136 ALA A O 1
ATOM 971 N N . SER A 1 137 ? 17.969 7.887 -15.297 1 96.88 137 SER A N 1
ATOM 972 C CA . SER A 1 137 ? 19.062 7.461 -14.438 1 96.88 137 SER A CA 1
ATOM 973 C C . SER A 1 137 ? 19 5.965 -14.148 1 96.88 137 SER A C 1
ATOM 975 O O . SER A 1 137 ? 20.031 5.285 -14.109 1 96.88 137 SER A O 1
ATOM 977 N N . VAL A 1 138 ? 17.812 5.426 -14 1 97.88 138 VAL A N 1
ATOM 978 C CA . VAL A 1 138 ? 17.641 4.008 -13.711 1 97.88 138 VAL A CA 1
ATOM 979 C C . VAL A 1 138 ? 17.891 3.182 -14.969 1 97.88 138 VAL A C 1
ATOM 981 O O . VAL A 1 138 ? 18.594 2.17 -14.922 1 97.88 138 VAL A O 1
ATOM 984 N N . LEU A 1 139 ? 17.297 3.586 -16.062 1 97.88 139 LEU A N 1
ATOM 985 C CA . LEU A 1 139 ? 17.469 2.852 -17.312 1 97.88 139 LEU A CA 1
ATOM 986 C C . LEU A 1 139 ? 18.938 2.83 -17.75 1 97.88 139 LEU A C 1
ATOM 988 O O . LEU A 1 139 ? 19.438 1.799 -18.188 1 97.88 139 LEU A O 1
ATOM 992 N N . GLU A 1 140 ? 19.656 3.932 -17.578 1 98.06 140 GLU A N 1
ATOM 993 C CA . GLU A 1 140 ? 21.078 4.027 -17.906 1 98.06 140 GLU A CA 1
ATOM 994 C C . GLU A 1 140 ? 21.922 3.139 -17 1 98.06 140 GLU A C 1
ATOM 996 O O . GLU A 1 140 ? 22.875 2.498 -17.469 1 98.06 140 GLU A O 1
ATOM 1001 N N . ARG A 1 141 ? 21.609 3.08 -15.758 1 97.56 141 ARG A N 1
ATOM 1002 C CA . ARG A 1 141 ? 22.328 2.254 -14.797 1 97.56 141 ARG A CA 1
ATOM 1003 C C . ARG A 1 141 ? 22.344 0.792 -15.227 1 97.56 141 ARG A C 1
ATOM 1005 O O . ARG A 1 141 ? 23.344 0.09 -15.039 1 97.56 141 ARG A O 1
ATOM 1012 N N . TYR A 1 142 ? 21.266 0.302 -15.828 1 97.94 142 TYR A N 1
ATOM 1013 C CA . TYR A 1 142 ? 21.141 -1.113 -16.156 1 97.94 142 TYR A CA 1
ATOM 1014 C C . TYR A 1 142 ? 21.375 -1.345 -17.656 1 97.94 142 TYR A C 1
ATOM 1016 O O . TYR A 1 142 ? 21.328 -2.484 -18.125 1 97.94 142 TYR A O 1
ATOM 1024 N N . GLY A 1 143 ? 21.562 -0.241 -18.375 1 97.56 143 GLY A N 1
ATOM 1025 C CA . GLY A 1 143 ? 21.875 -0.323 -19.781 1 97.56 143 GLY A CA 1
ATOM 1026 C C . GLY A 1 143 ? 20.734 -0.876 -20.625 1 97.56 143 GLY A C 1
ATOM 1027 O O . GLY A 1 143 ? 20.953 -1.655 -21.547 1 97.56 143 GLY A O 1
ATOM 1028 N N . VAL A 1 144 ? 19.5 -0.579 -20.25 1 96.44 144 VAL A N 1
ATOM 1029 C CA . VAL A 1 144 ? 18.328 -1.075 -20.984 1 96.44 144 VAL A CA 1
ATOM 1030 C C . VAL A 1 144 ? 17.438 0.095 -21.391 1 96.44 144 VAL A C 1
ATOM 1032 O O . VAL A 1 144 ? 17.484 1.159 -20.766 1 96.44 144 VAL A O 1
ATOM 1035 N N . ASP A 1 145 ? 16.609 -0.111 -22.375 1 94.69 145 ASP A N 1
ATOM 1036 C CA . ASP A 1 145 ? 15.633 0.895 -22.797 1 94.69 145 ASP A CA 1
ATOM 1037 C C . ASP A 1 145 ? 14.352 0.786 -21.969 1 94.69 145 ASP A C 1
ATOM 1039 O O . ASP A 1 145 ? 13.594 1.752 -21.859 1 94.69 145 ASP A O 1
ATOM 1043 N N . SER A 1 146 ? 14.125 -0.42 -21.484 1 94.38 146 SER A N 1
ATOM 1044 C CA . SER A 1 146 ? 12.945 -0.71 -20.672 1 94.38 146 SER A CA 1
ATOM 1045 C C . SER A 1 146 ? 13.078 -2.059 -19.969 1 94.38 146 SER A C 1
ATOM 1047 O O . SER A 1 146 ? 13.906 -2.887 -20.359 1 94.38 146 SER A O 1
ATOM 1049 N N . PHE A 1 147 ? 12.352 -2.207 -18.953 1 95.12 147 PHE A N 1
ATOM 1050 C CA . PHE A 1 147 ? 12.234 -3.498 -18.297 1 95.12 147 PHE A CA 1
ATOM 1051 C C . PHE A 1 147 ? 11.039 -4.281 -18.828 1 95.12 147 PHE A C 1
ATOM 1053 O O . PHE A 1 147 ? 9.961 -3.717 -19.031 1 95.12 147 PHE A O 1
ATOM 1060 N N . SER A 1 148 ? 11.234 -5.535 -19.094 1 94.19 148 SER A N 1
ATOM 1061 C CA . SER A 1 148 ? 10.18 -6.367 -19.672 1 94.19 148 SER A CA 1
ATOM 1062 C C . SER A 1 148 ? 10.141 -7.746 -19.016 1 94.19 148 SER A C 1
ATOM 1064 O O . SER A 1 148 ? 11.156 -8.445 -18.984 1 94.19 148 SER A O 1
ATOM 1066 N N . GLN A 1 149 ? 8.977 -8.133 -18.562 1 94.81 149 GLN A N 1
ATOM 1067 C CA . GLN A 1 149 ? 8.82 -9.461 -17.984 1 94.81 149 GLN A CA 1
ATOM 1068 C C . GLN A 1 149 ? 9 -10.547 -19.047 1 94.81 149 GLN A C 1
ATOM 1070 O O . GLN A 1 149 ? 9.555 -11.609 -18.75 1 94.81 149 GLN A O 1
ATOM 1075 N N . GLY A 1 150 ? 8.461 -10.273 -20.219 1 96.75 150 GLY A N 1
ATOM 1076 C CA . GLY A 1 150 ? 8.609 -11.234 -21.297 1 96.75 150 GLY A CA 1
ATOM 1077 C C . GLY A 1 150 ? 10.055 -11.5 -21.672 1 96.75 150 GLY A C 1
ATOM 1078 O O . GLY A 1 150 ? 10.461 -12.648 -21.828 1 96.75 150 GLY A O 1
ATOM 1079 N N . THR A 1 151 ? 10.812 -10.414 -21.828 1 96.94 151 THR A N 1
ATOM 1080 C CA . THR A 1 151 ? 12.242 -10.547 -22.094 1 96.94 151 THR A CA 1
ATOM 1081 C C . THR A 1 151 ? 12.945 -11.266 -20.953 1 96.94 151 THR A C 1
ATOM 1083 O O . THR A 1 151 ? 13.852 -12.07 -21.188 1 96.94 151 THR A O 1
ATOM 1086 N N . GLY A 1 152 ? 12.516 -10.961 -19.734 1 97.94 152 GLY A N 1
ATOM 1087 C CA . GLY A 1 152 ? 13.062 -11.664 -18.594 1 97.94 152 GLY A CA 1
ATOM 1088 C C . GLY A 1 152 ? 12.805 -13.156 -18.625 1 97.94 152 GLY A C 1
ATOM 1089 O O . GLY A 1 152 ? 13.68 -13.945 -18.266 1 97.94 152 GLY A O 1
ATOM 1090 N N . ALA A 1 153 ? 11.664 -13.508 -19.031 1 98.69 153 ALA A N 1
ATOM 1091 C CA . ALA A 1 153 ? 11.312 -14.922 -19.141 1 98.69 153 ALA A CA 1
ATOM 1092 C C . ALA A 1 153 ? 12.188 -15.633 -20.156 1 98.69 153 ALA A C 1
ATOM 1094 O O . ALA A 1 153 ? 12.602 -16.781 -19.953 1 98.69 153 ALA A O 1
ATOM 1095 N N . GLU A 1 154 ? 12.406 -14.984 -21.312 1 98.62 154 GLU A N 1
ATOM 1096 C CA . GLU A 1 154 ? 13.305 -15.531 -22.312 1 98.62 154 GLU A CA 1
ATOM 1097 C C . GLU A 1 154 ? 14.719 -15.711 -21.766 1 98.62 154 GLU A C 1
ATOM 1099 O O . GLU A 1 154 ? 15.375 -16.719 -22.031 1 98.62 154 GLU A O 1
ATOM 1104 N N . MET A 1 155 ? 15.203 -14.688 -21 1 98.31 155 MET A N 1
ATOM 1105 C CA . MET A 1 155 ? 16.531 -14.766 -20.391 1 98.31 155 MET A CA 1
ATOM 1106 C C . MET A 1 155 ? 16.609 -15.938 -19.422 1 98.31 155 MET A C 1
ATOM 1108 O O . MET A 1 155 ? 17.625 -16.641 -19.375 1 98.31 155 MET A O 1
ATOM 1112 N N . MET A 1 156 ? 15.562 -16.156 -18.719 1 98.5 156 MET A N 1
ATOM 1113 C CA . MET A 1 156 ? 15.523 -17.266 -17.766 1 98.5 156 MET A CA 1
ATOM 1114 C C . MET A 1 156 ? 15.602 -18.609 -18.484 1 98.5 156 MET A C 1
ATOM 1116 O O . MET A 1 156 ? 16.312 -19.516 -18.047 1 98.5 156 MET A O 1
ATOM 1120 N N . ALA A 1 157 ? 14.789 -18.734 -19.547 1 98.62 157 ALA A N 1
ATOM 1121 C CA . ALA A 1 157 ? 14.805 -19.984 -20.328 1 98.62 157 ALA A CA 1
ATOM 1122 C C . ALA A 1 157 ? 16.219 -20.312 -20.797 1 98.62 157 ALA A C 1
ATOM 1124 O O . ALA A 1 157 ? 16.641 -21.469 -20.75 1 98.62 157 ALA A O 1
ATOM 1125 N N . ARG A 1 158 ? 16.953 -19.297 -21.25 1 98.25 158 ARG A N 1
ATOM 1126 C CA . ARG A 1 158 ? 18.312 -19.5 -21.703 1 98.25 158 ARG A CA 1
ATOM 1127 C C . ARG A 1 158 ? 19.234 -19.844 -20.547 1 98.25 158 ARG A C 1
ATOM 1129 O O . ARG A 1 158 ? 20.016 -20.797 -20.625 1 98.25 158 ARG A O 1
ATOM 1136 N N . LYS A 1 159 ? 19.156 -19.094 -19.484 1 98.5 159 LYS A N 1
ATOM 1137 C CA . LYS A 1 159 ? 20.047 -19.25 -18.344 1 98.5 159 LYS A CA 1
ATOM 1138 C C . LYS A 1 159 ? 19.953 -20.641 -17.734 1 98.5 159 LYS A C 1
ATOM 1140 O O . LYS A 1 159 ? 20.953 -21.219 -17.312 1 98.5 159 LYS A O 1
ATOM 1145 N N . TRP A 1 160 ? 18.75 -21.219 -17.688 1 98.69 160 TRP A N 1
ATOM 1146 C CA . TRP A 1 160 ? 18.547 -22.516 -17.062 1 98.69 160 TRP A CA 1
ATOM 1147 C C . TRP A 1 160 ? 18.391 -23.609 -18.125 1 98.69 160 TRP A C 1
ATOM 1149 O O . TRP A 1 160 ? 17.984 -24.719 -17.812 1 98.69 160 TRP A O 1
ATOM 1159 N N . ALA A 1 161 ? 18.594 -23.297 -19.359 1 98.44 161 ALA A N 1
ATOM 1160 C CA . ALA A 1 161 ? 18.562 -24.219 -20.484 1 98.44 161 ALA A CA 1
ATOM 1161 C C . ALA A 1 161 ? 17.219 -24.938 -20.578 1 98.44 161 ALA A C 1
ATOM 1163 O O . ALA A 1 161 ? 17.172 -26.172 -20.703 1 98.44 161 ALA A O 1
ATOM 1164 N N . LEU A 1 162 ? 16.156 -24.203 -20.469 1 98.62 162 LEU A N 1
ATOM 1165 C CA . LEU A 1 162 ? 14.812 -24.734 -20.594 1 98.62 162 LEU A CA 1
ATOM 1166 C C . LEU A 1 162 ? 14.352 -24.672 -22.047 1 98.62 162 LEU A C 1
ATOM 1168 O O . LEU A 1 162 ? 14.227 -23.578 -22.625 1 98.62 162 LEU A O 1
ATOM 1172 N N . THR A 1 163 ? 14.078 -25.844 -22.609 1 98.12 163 THR A N 1
ATOM 1173 C CA . THR A 1 163 ? 13.648 -25.922 -24.016 1 98.12 163 THR A CA 1
ATOM 1174 C C . THR A 1 163 ? 12.18 -25.547 -24.141 1 98.12 163 THR A C 1
ATOM 1176 O O . THR A 1 163 ? 11.43 -25.594 -23.172 1 98.12 163 THR A O 1
ATOM 1179 N N . ARG A 1 164 ? 11.82 -25.141 -25.328 1 98 164 ARG A N 1
ATOM 1180 C CA . ARG A 1 164 ? 10.414 -24.875 -25.609 1 98 164 ARG A CA 1
ATOM 1181 C C . ARG A 1 164 ? 9.547 -26.078 -25.234 1 98 164 ARG A C 1
ATOM 1183 O O . ARG A 1 164 ? 8.469 -25.906 -24.656 1 98 164 ARG A O 1
ATOM 1190 N N . THR A 1 165 ? 9.977 -27.281 -25.547 1 98.25 165 THR A N 1
ATOM 1191 C CA . THR A 1 165 ? 9.234 -28.5 -25.25 1 98.25 165 THR A CA 1
ATOM 1192 C C . THR A 1 165 ? 9.023 -28.656 -23.75 1 98.25 165 THR A C 1
ATOM 1194 O O . THR A 1 165 ? 7.922 -28.969 -23.297 1 98.25 165 THR A O 1
ATOM 1197 N N . ALA A 1 166 ? 10.039 -28.453 -23 1 98.31 166 ALA A N 1
ATOM 1198 C CA . ALA A 1 166 ? 9.945 -28.578 -21.547 1 98.31 166 ALA A CA 1
ATOM 1199 C C . ALA A 1 166 ? 8.938 -27.578 -20.969 1 98.31 166 ALA A C 1
ATOM 1201 O O . ALA A 1 166 ? 8.172 -27.906 -20.078 1 98.31 166 ALA A O 1
ATOM 1202 N N . LEU A 1 167 ? 8.992 -26.391 -21.5 1 98.81 167 LEU A N 1
ATOM 1203 C CA . LEU A 1 167 ? 8.086 -25.344 -21.031 1 98.81 167 LEU A CA 1
ATOM 1204 C C . LEU A 1 167 ? 6.637 -25.688 -21.391 1 98.81 167 LEU A C 1
ATOM 1206 O O . LEU A 1 167 ? 5.734 -25.484 -20.578 1 98.81 167 LEU A O 1
ATOM 1210 N N . ASP A 1 168 ? 6.441 -26.188 -22.562 1 98.69 168 ASP A N 1
ATOM 1211 C CA . ASP A 1 168 ? 5.105 -26.562 -23.016 1 98.69 168 ASP A CA 1
ATOM 1212 C C . ASP A 1 168 ? 4.566 -27.75 -22.219 1 98.69 168 ASP A C 1
ATOM 1214 O O . ASP A 1 168 ? 3.371 -27.812 -21.938 1 98.69 168 ASP A O 1
ATOM 1218 N N . GLU A 1 169 ? 5.426 -28.688 -21.938 1 98.62 169 GLU A N 1
ATOM 1219 C CA . GLU A 1 169 ? 5.023 -29.812 -21.109 1 98.62 169 GLU A CA 1
ATOM 1220 C C . GLU A 1 169 ? 4.551 -29.344 -19.734 1 98.62 169 GLU A C 1
ATOM 1222 O O . GLU A 1 169 ? 3.551 -29.828 -19.203 1 98.62 169 GLU A O 1
ATOM 1227 N N . TYR A 1 170 ? 5.297 -28.453 -19.188 1 98.69 170 TYR A N 1
ATOM 1228 C CA . TYR A 1 170 ? 4.898 -27.891 -17.906 1 98.69 170 TYR A CA 1
ATOM 1229 C C . TYR A 1 170 ? 3.537 -27.219 -18 1 98.69 170 TYR A C 1
ATOM 1231 O O . TYR A 1 170 ? 2.709 -27.328 -17.094 1 98.69 170 TYR A O 1
ATOM 1239 N N . SER A 1 171 ? 3.32 -26.453 -19.047 1 98.69 171 SER A N 1
ATOM 1240 C CA . SER A 1 171 ? 2.049 -25.766 -19.266 1 98.69 171 SER A CA 1
ATOM 1241 C C . SER A 1 171 ? 0.894 -26.766 -19.328 1 98.69 171 SER A C 1
ATOM 1243 O O . SER A 1 171 ? -0.167 -26.531 -18.75 1 98.69 171 SER A O 1
ATOM 1245 N N . LEU A 1 172 ? 1.088 -27.812 -20.078 1 98.75 172 LEU A N 1
ATOM 1246 C CA . LEU A 1 172 ? 0.065 -28.859 -20.172 1 98.75 172 LEU A CA 1
ATOM 1247 C C . LEU A 1 172 ? -0.219 -29.469 -18.812 1 98.75 172 LEU A C 1
ATOM 1249 O O . LEU A 1 172 ? -1.375 -29.719 -18.469 1 98.75 172 LEU A O 1
ATOM 1253 N N . ARG A 1 173 ? 0.797 -29.688 -18.047 1 98.56 173 ARG A N 1
ATOM 1254 C CA . ARG A 1 173 ? 0.659 -30.203 -16.688 1 98.56 173 ARG A CA 1
ATOM 1255 C C . ARG A 1 173 ? -0.196 -29.266 -15.828 1 98.56 173 ARG A C 1
ATOM 1257 O O . ARG A 1 173 ? -1.056 -29.719 -15.078 1 98.56 173 ARG A O 1
ATOM 1264 N N . SER A 1 174 ? 0.064 -27.969 -15.898 1 98.75 174 SER A N 1
ATOM 1265 C CA . SER A 1 174 ? -0.697 -26.984 -15.133 1 98.75 174 SER A CA 1
ATOM 1266 C C . SER A 1 174 ? -2.188 -27.062 -15.445 1 98.75 174 SER A C 1
ATOM 1268 O O . SER A 1 174 ? -3.02 -27.062 -14.539 1 98.75 174 SER A O 1
ATOM 1270 N N . HIS A 1 175 ? -2.496 -27.172 -16.719 1 98.75 175 HIS A N 1
ATOM 1271 C CA . HIS A 1 175 ? -3.887 -27.281 -17.141 1 98.75 175 HIS A CA 1
ATOM 1272 C C . HIS A 1 175 ? -4.504 -28.594 -16.656 1 98.75 175 HIS A C 1
ATOM 1274 O O . HIS A 1 175 ? -5.648 -28.609 -16.203 1 98.75 175 HIS A O 1
ATOM 1280 N N . GLU A 1 176 ? -3.801 -29.641 -16.781 1 98.5 176 GLU A N 1
ATOM 1281 C CA . GLU A 1 176 ? -4.309 -30.953 -16.375 1 98.5 176 GLU A CA 1
ATOM 1282 C C . GLU A 1 176 ? -4.57 -30.984 -14.875 1 98.5 176 GLU A C 1
ATOM 1284 O O . GLU A 1 176 ? -5.594 -31.516 -14.43 1 98.5 176 GLU A O 1
ATOM 1289 N N . LEU A 1 177 ? -3.658 -30.5 -14.117 1 98.75 177 LEU A N 1
ATOM 1290 C CA . LEU A 1 177 ? -3.816 -30.484 -12.664 1 98.75 177 LEU A CA 1
ATOM 1291 C C . LEU A 1 177 ? -5 -29.609 -12.258 1 98.75 177 LEU A C 1
ATOM 1293 O O . LEU A 1 177 ? -5.777 -29.969 -11.383 1 98.75 177 LEU A O 1
ATOM 1297 N N . ALA A 1 178 ? -5.156 -28.438 -12.867 1 98.75 178 ALA A N 1
ATOM 1298 C CA . ALA A 1 178 ? -6.273 -27.547 -12.562 1 98.75 178 ALA A CA 1
ATOM 1299 C C . ALA A 1 178 ? -7.605 -28.203 -12.922 1 98.75 178 ALA A C 1
ATOM 1301 O O . ALA A 1 178 ? -8.586 -28.078 -12.18 1 98.75 178 ALA A O 1
ATOM 1302 N N . ALA A 1 179 ? -7.602 -28.859 -14.062 1 98.62 179 ALA A N 1
ATOM 1303 C CA . ALA A 1 179 ? -8.805 -29.562 -14.484 1 98.62 179 ALA A CA 1
ATOM 1304 C C . ALA A 1 179 ? -9.18 -30.672 -13.492 1 98.62 179 ALA A C 1
ATOM 1306 O O . ALA A 1 179 ? -10.336 -30.781 -13.094 1 98.62 179 ALA A O 1
ATOM 1307 N N . SER A 1 180 ? -8.227 -31.469 -13.148 1 98.44 180 SER A N 1
ATOM 1308 C CA . SER A 1 180 ? -8.445 -32.562 -12.195 1 98.44 180 SER A CA 1
ATOM 1309 C C . SER A 1 180 ? -8.93 -32.031 -10.852 1 98.44 180 SER A C 1
ATOM 1311 O O . SER A 1 180 ? -9.812 -32.594 -10.227 1 98.44 180 SER A O 1
ATOM 1313 N N . ALA A 1 181 ? -8.297 -30.984 -10.359 1 98.56 181 ALA A N 1
ATOM 1314 C CA . ALA A 1 181 ? -8.695 -30.359 -9.102 1 98.56 181 ALA A CA 1
ATOM 1315 C C . ALA A 1 181 ? -10.141 -29.875 -9.164 1 98.56 181 ALA A C 1
ATOM 1317 O O . ALA A 1 181 ? -10.906 -30.047 -8.211 1 98.56 181 ALA A O 1
ATOM 1318 N N . THR A 1 182 ? -10.453 -29.203 -10.242 1 98.19 182 THR A N 1
ATOM 1319 C CA . THR A 1 182 ? -11.82 -28.734 -10.453 1 98.19 182 THR A CA 1
ATOM 1320 C C . THR A 1 182 ? -12.805 -29.891 -10.406 1 98.19 182 THR A C 1
ATOM 1322 O O . THR A 1 182 ? -13.82 -29.828 -9.719 1 98.19 182 THR A O 1
ATOM 1325 N N . ASP A 1 183 ? -12.477 -30.953 -11.141 1 98.19 183 ASP A N 1
ATOM 1326 C CA . ASP A 1 183 ? -13.352 -32.125 -11.227 1 98.19 183 ASP A CA 1
ATOM 1327 C C . ASP A 1 183 ? -13.508 -32.781 -9.859 1 98.19 183 ASP A C 1
ATOM 1329 O O . ASP A 1 183 ? -14.57 -33.344 -9.555 1 98.19 183 ASP A O 1
ATOM 1333 N N . ALA A 1 184 ? -12.539 -32.719 -9.047 1 98.12 184 ALA A N 1
ATOM 1334 C CA . ALA A 1 184 ? -12.539 -33.344 -7.734 1 98.12 184 ALA A CA 1
ATOM 1335 C C . ALA A 1 184 ? -13.227 -32.438 -6.699 1 98.12 184 ALA A C 1
ATOM 1337 O O . ALA A 1 184 ? -13.391 -32.844 -5.543 1 98.12 184 ALA A O 1
ATOM 1338 N N . GLY A 1 185 ? -13.562 -31.219 -7.035 1 97.94 185 GLY A N 1
ATOM 1339 C CA . GLY A 1 185 ? -14.242 -30.297 -6.141 1 97.94 185 GLY A CA 1
ATOM 1340 C C . GLY A 1 185 ? -13.312 -29.594 -5.176 1 97.94 185 GLY A C 1
ATOM 1341 O O . GLY A 1 185 ? -13.742 -29.094 -4.129 1 97.94 185 GLY A O 1
ATOM 1342 N N . ALA A 1 186 ? -12.086 -29.5 -5.527 1 98.12 186 ALA A N 1
ATOM 1343 C CA . ALA A 1 186 ? -11.07 -28.938 -4.637 1 98.12 186 ALA A CA 1
ATOM 1344 C C . ALA A 1 186 ? -11.328 -27.453 -4.363 1 98.12 186 ALA A C 1
ATOM 1346 O O . ALA A 1 186 ? -10.883 -26.922 -3.346 1 98.12 186 ALA A O 1
ATOM 1347 N N . PHE A 1 187 ? -12.062 -26.797 -5.27 1 98.12 187 PHE A N 1
ATOM 1348 C CA . PHE A 1 187 ? -12.203 -25.344 -5.172 1 98.12 187 PHE A CA 1
ATOM 1349 C C . PHE A 1 187 ? -13.578 -24.969 -4.652 1 98.12 187 PHE A C 1
ATOM 1351 O O . PHE A 1 187 ? -13.859 -23.781 -4.434 1 98.12 187 PHE A O 1
ATOM 1358 N N . THR A 1 188 ? -14.477 -25.859 -4.383 1 95.75 188 THR A N 1
ATOM 1359 C CA . THR A 1 188 ? -15.867 -25.594 -4.008 1 95.75 188 THR A CA 1
ATOM 1360 C C . THR A 1 188 ? -15.938 -24.828 -2.697 1 95.75 188 THR A C 1
ATOM 1362 O O . THR A 1 188 ? -16.797 -23.953 -2.527 1 95.75 188 THR A O 1
ATOM 1365 N N . GLY A 1 189 ? -15.055 -25.047 -1.807 1 96.06 189 GLY A N 1
ATOM 1366 C CA . GLY A 1 189 ? -15.102 -24.391 -0.51 1 96.06 189 GLY A CA 1
ATOM 1367 C C . GLY A 1 189 ? -14.477 -23 -0.516 1 96.06 189 GLY A C 1
ATOM 1368 O O . GLY A 1 189 ? -14.641 -22.234 0.436 1 96.06 189 GLY A O 1
ATOM 1369 N N . GLN A 1 190 ? -13.836 -22.656 -1.612 1 98.06 190 GLN A N 1
ATOM 1370 C CA . GLN A 1 190 ? -13.094 -21.391 -1.596 1 98.06 190 GLN A CA 1
ATOM 1371 C C . GLN A 1 190 ? -13.656 -20.422 -2.629 1 98.06 190 GLN A C 1
ATOM 1373 O O . GLN A 1 190 ? -13.555 -19.203 -2.459 1 98.06 190 GLN A O 1
ATOM 1378 N N . ILE A 1 191 ? -14.305 -20.844 -3.668 1 98.75 191 ILE A N 1
ATOM 1379 C CA . ILE A 1 191 ? -14.844 -19.984 -4.707 1 98.75 191 ILE A CA 1
ATOM 1380 C C . ILE A 1 191 ? -16.219 -19.469 -4.297 1 98.75 191 ILE A C 1
ATOM 1382 O O . ILE A 1 191 ? -17.078 -20.266 -3.893 1 98.75 191 ILE A O 1
ATOM 1386 N N . THR A 1 192 ? -16.359 -18.188 -4.344 1 98.69 192 THR A N 1
ATOM 1387 C CA . THR A 1 192 ? -17.672 -17.562 -4.164 1 98.69 192 THR A CA 1
ATOM 1388 C C . THR A 1 192 ? -18.297 -17.203 -5.516 1 98.69 192 THR A C 1
ATOM 1390 O O . THR A 1 192 ? -17.922 -16.219 -6.137 1 98.69 192 THR A O 1
ATOM 1393 N N . PRO A 1 193 ? -19.281 -17.938 -5.93 1 98.19 193 PRO A N 1
ATOM 1394 C CA . PRO A 1 193 ? -19.828 -17.75 -7.273 1 98.19 193 PRO A CA 1
ATOM 1395 C C . PRO A 1 193 ? -20.406 -16.344 -7.48 1 98.19 193 PRO A C 1
ATOM 1397 O O . PRO A 1 193 ? -20.922 -15.75 -6.539 1 98.19 193 PRO A O 1
ATOM 1400 N N . ILE A 1 194 ? -20.266 -15.867 -8.641 1 96.94 194 ILE A N 1
ATOM 1401 C CA . ILE A 1 194 ? -20.891 -14.625 -9.07 1 96.94 194 ILE A CA 1
ATOM 1402 C C . ILE A 1 194 ? -21.938 -14.922 -10.141 1 96.94 194 ILE A C 1
ATOM 1404 O O . ILE A 1 194 ? -21.609 -15.305 -11.258 1 96.94 194 ILE A O 1
ATOM 1408 N N . ALA A 1 195 ? -23.141 -14.617 -9.828 1 92 195 ALA A N 1
ATOM 1409 C CA . ALA A 1 195 ? -24.25 -15.055 -10.672 1 92 195 ALA A CA 1
ATOM 1410 C C . ALA A 1 195 ? -24.094 -16.531 -11.055 1 92 195 ALA A C 1
ATOM 1412 O O . ALA A 1 195 ? -23.953 -17.391 -10.18 1 92 195 ALA A O 1
ATOM 1413 N N . ASP A 1 196 ? -23.938 -16.844 -12.344 1 91.5 196 ASP A N 1
ATOM 1414 C CA . ASP A 1 196 ? -23.875 -18.234 -12.789 1 91.5 196 ASP A CA 1
ATOM 1415 C C . ASP A 1 196 ? -22.438 -18.641 -13.102 1 91.5 196 ASP A C 1
ATOM 1417 O O . ASP A 1 196 ? -22.188 -19.734 -13.594 1 91.5 196 ASP A O 1
ATOM 1421 N N . PHE A 1 197 ? -21.484 -17.859 -12.672 1 96.75 197 PHE A N 1
ATOM 1422 C CA . PHE A 1 197 ? -20.062 -18.109 -12.93 1 96.75 197 PHE A CA 1
ATOM 1423 C C . PHE A 1 197 ? -19.375 -18.656 -11.688 1 96.75 197 PHE A C 1
ATOM 1425 O O . PHE A 1 197 ? -19.156 -17.906 -10.727 1 96.75 197 PHE A O 1
ATOM 1432 N N . SER A 1 198 ? -19.031 -20 -11.695 1 97.25 198 SER A N 1
ATOM 1433 C CA . SER A 1 198 ? -18.562 -20.594 -10.445 1 97.25 198 SER A CA 1
ATOM 1434 C C . SER A 1 198 ? -17.281 -21.391 -10.656 1 97.25 198 SER A C 1
ATOM 1436 O O . SER A 1 198 ? -16.797 -22.047 -9.734 1 97.25 198 SER A O 1
ATOM 1438 N N . GLN A 1 199 ? -16.766 -21.359 -11.836 1 97.44 199 GLN A N 1
ATOM 1439 C CA . GLN A 1 199 ? -15.531 -22.062 -12.125 1 97.44 199 GLN A CA 1
ATOM 1440 C C . GLN A 1 199 ? -14.555 -21.188 -12.891 1 97.44 199 GLN A C 1
ATOM 1442 O O . GLN A 1 199 ? -14.969 -20.297 -13.641 1 97.44 199 GLN A O 1
ATOM 1447 N N . ASP A 1 200 ? -13.312 -21.469 -12.68 1 98.5 200 ASP A N 1
ATOM 1448 C CA . ASP A 1 200 ? -12.289 -20.734 -13.422 1 98.5 200 ASP A CA 1
ATOM 1449 C C . ASP A 1 200 ? -12.438 -20.953 -14.93 1 98.5 200 ASP A C 1
ATOM 1451 O O . ASP A 1 200 ? -12.641 -22.094 -15.375 1 98.5 200 ASP A O 1
ATOM 1455 N N . GLU A 1 201 ? -12.242 -19.906 -15.648 1 97.81 201 GLU A N 1
ATOM 1456 C CA . GLU A 1 201 ? -12.609 -19.906 -17.062 1 97.81 201 GLU A CA 1
ATOM 1457 C C . GLU A 1 201 ? -11.445 -20.312 -17.938 1 97.81 201 GLU A C 1
ATOM 1459 O O . GLU A 1 201 ? -11.641 -20.781 -19.062 1 97.81 201 GLU A O 1
ATOM 1464 N N . GLY A 1 202 ? -10.242 -20.25 -17.438 1 97.69 202 GLY A N 1
ATOM 1465 C CA . GLY A 1 202 ? -9.07 -20.281 -18.297 1 97.69 202 GLY A CA 1
ATOM 1466 C C . GLY A 1 202 ? -8.586 -21.703 -18.562 1 97.69 202 GLY A C 1
ATOM 1467 O O . GLY A 1 202 ? -7.734 -21.906 -19.438 1 97.69 202 GLY A O 1
ATOM 1468 N N . ILE A 1 203 ? -9.141 -22.719 -17.938 1 98.44 203 ILE A N 1
ATOM 1469 C CA . ILE A 1 203 ? -8.633 -24.094 -18 1 98.44 203 ILE A CA 1
ATOM 1470 C C . ILE A 1 203 ? -8.914 -24.672 -19.391 1 98.44 203 ILE A C 1
ATOM 1472 O O . ILE A 1 203 ? -10.055 -24.656 -19.844 1 98.44 203 ILE A O 1
ATOM 1476 N N . ARG A 1 204 ? -7.891 -25.141 -20.047 1 97.06 204 ARG A N 1
ATOM 1477 C CA . ARG A 1 204 ? -7.992 -25.828 -21.328 1 97.06 204 ARG A CA 1
ATOM 1478 C C . ARG A 1 204 ? -7.707 -27.312 -21.188 1 97.06 204 ARG A C 1
ATOM 1480 O O . ARG A 1 204 ? -6.578 -27.719 -20.891 1 97.06 204 ARG A O 1
ATOM 1487 N N . ARG A 1 205 ? -8.656 -28.094 -21.531 1 96.19 205 ARG A N 1
ATOM 1488 C CA . ARG A 1 205 ? -8.531 -29.547 -21.469 1 96.19 205 ARG A CA 1
ATOM 1489 C C . ARG A 1 205 ? -8.102 -30.109 -22.828 1 96.19 205 ARG A C 1
ATOM 1491 O O . ARG A 1 205 ? -8.523 -29.625 -23.875 1 96.19 205 ARG A O 1
ATOM 1498 N N . GLY A 1 206 ? -7.297 -31.078 -22.828 1 92.81 206 GLY A N 1
ATOM 1499 C CA . GLY A 1 206 ? -6.965 -31.828 -24.031 1 92.81 206 GLY A CA 1
ATOM 1500 C C . GLY A 1 206 ? -5.887 -31.156 -24.859 1 92.81 206 GLY A C 1
ATOM 1501 O O . GLY A 1 206 ? -5.723 -31.484 -26.047 1 92.81 206 GLY A O 1
ATOM 1502 N N . GLY A 1 207 ? -5.203 -30.234 -24.312 1 93.69 207 GLY A N 1
ATOM 1503 C CA . GLY A 1 207 ? -4.07 -29.641 -25.016 1 93.69 207 GLY A CA 1
ATOM 1504 C C . GLY A 1 207 ? -2.98 -30.656 -25.328 1 93.69 207 GLY A C 1
ATOM 1505 O O . GLY A 1 207 ? -2.9 -31.703 -24.688 1 93.69 207 GLY A O 1
ATOM 1506 N N . SER A 1 208 ? -2.184 -30.281 -26.453 1 97.38 208 SER A N 1
ATOM 1507 C CA . SER A 1 208 ? -1.094 -31.172 -26.844 1 97.38 208 SER A CA 1
ATOM 1508 C C . SER A 1 208 ? 0.165 -30.375 -27.188 1 97.38 208 SER A C 1
ATOM 1510 O O . SER A 1 208 ? 0.099 -29.172 -27.438 1 97.38 208 SER A O 1
ATOM 1512 N N . LEU A 1 209 ? 1.262 -31.141 -27.172 1 97.69 209 LEU A N 1
ATOM 1513 C CA . LEU A 1 209 ? 2.518 -30.516 -27.578 1 97.69 209 LEU A CA 1
ATOM 1514 C C . LEU A 1 209 ? 2.443 -30.031 -29.016 1 97.69 209 LEU A C 1
ATOM 1516 O O . LEU A 1 209 ? 3.008 -28.984 -29.344 1 97.69 209 LEU A O 1
ATOM 1520 N N . GLU A 1 210 ? 1.806 -30.734 -29.859 1 97.44 210 GLU A N 1
ATOM 1521 C CA . GLU A 1 210 ? 1.669 -30.375 -31.266 1 97.44 210 GLU A CA 1
ATOM 1522 C C . GLU A 1 210 ? 0.929 -29.047 -31.422 1 97.44 210 GLU A C 1
ATOM 1524 O O . GLU A 1 210 ? 1.352 -28.188 -32.188 1 97.44 210 GLU A O 1
ATOM 1529 N N . SER A 1 211 ? -0.165 -28.906 -30.75 1 96.75 211 SER A N 1
ATOM 1530 C CA . SER A 1 211 ? -0.94 -27.672 -30.844 1 96.75 211 SER A CA 1
ATOM 1531 C C . SER A 1 211 ? -0.154 -26.484 -30.312 1 96.75 211 SER A C 1
ATOM 1533 O O . SER A 1 211 ? -0.213 -25.391 -30.875 1 96.75 211 SER A O 1
ATOM 1535 N N . LEU A 1 212 ? 0.594 -26.703 -29.188 1 97.38 212 LEU A N 1
ATOM 1536 C CA . LEU A 1 212 ? 1.362 -25.609 -28.594 1 97.38 212 LEU A CA 1
ATOM 1537 C C . LEU A 1 212 ? 2.539 -25.219 -29.469 1 97.38 212 LEU A C 1
ATOM 1539 O O . LEU A 1 212 ? 2.936 -24.047 -29.5 1 97.38 212 LEU A O 1
ATOM 1543 N N . ALA A 1 213 ? 3.068 -26.172 -30.203 1 95.44 213 ALA A N 1
ATOM 1544 C CA . ALA A 1 213 ? 4.223 -25.938 -31.062 1 95.44 213 ALA A CA 1
ATOM 1545 C C . ALA A 1 213 ? 3.873 -24.953 -32.188 1 95.44 213 ALA A C 1
ATOM 1547 O O . ALA A 1 213 ? 4.758 -24.312 -32.75 1 95.44 213 ALA A O 1
ATOM 1548 N N . LYS A 1 214 ? 2.615 -24.781 -32.469 1 96 214 LYS A N 1
ATOM 1549 C CA . LYS A 1 214 ? 2.166 -23.922 -33.594 1 96 214 LYS A CA 1
ATOM 1550 C C . LYS A 1 214 ? 2.064 -22.469 -33.125 1 96 214 LYS A C 1
ATOM 1552 O O . LYS A 1 214 ? 1.969 -21.562 -33.969 1 96 214 LYS A O 1
ATOM 1557 N N . LEU A 1 215 ? 2.113 -22.25 -31.859 1 97.06 215 LEU A N 1
ATOM 1558 C CA . LEU A 1 215 ? 1.957 -20.891 -31.359 1 97.06 215 LEU A CA 1
ATOM 1559 C C . LEU A 1 215 ? 3.221 -20.062 -31.609 1 97.06 215 LEU A C 1
ATOM 1561 O O . LEU A 1 215 ? 4.332 -20.547 -31.359 1 97.06 215 LEU A O 1
ATOM 1565 N N . PRO A 1 216 ? 3.057 -18.859 -32.094 1 97.38 216 PRO A N 1
ATOM 1566 C CA . PRO A 1 216 ? 4.23 -18.016 -32.344 1 97.38 216 PRO A CA 1
ATOM 1567 C C . PRO A 1 216 ? 4.836 -17.484 -31.047 1 97.38 216 PRO A C 1
ATOM 1569 O O . PRO A 1 216 ? 4.113 -17.234 -30.078 1 97.38 216 PRO A O 1
ATOM 1572 N N . PRO A 1 217 ? 6.195 -17.203 -31.094 1 97.12 217 PRO A N 1
ATOM 1573 C CA . PRO A 1 217 ? 6.797 -16.531 -29.938 1 97.12 217 PRO A CA 1
ATOM 1574 C C . PRO A 1 217 ? 6.207 -15.141 -29.703 1 97.12 217 PRO A C 1
ATOM 1576 O O . PRO A 1 217 ? 5.891 -14.422 -30.656 1 97.12 217 PRO A O 1
ATOM 1579 N N . ALA A 1 218 ? 6.203 -14.75 -28.5 1 96.94 218 ALA A N 1
ATOM 1580 C CA . ALA A 1 218 ? 5.484 -13.531 -28.125 1 96.94 218 ALA A CA 1
ATOM 1581 C C . ALA A 1 218 ? 6.445 -12.359 -27.938 1 96.94 218 ALA A C 1
ATOM 1583 O O . ALA A 1 218 ? 6.074 -11.203 -28.141 1 96.94 218 ALA A O 1
ATOM 1584 N N . PHE A 1 219 ? 7.711 -12.555 -27.594 1 95.38 219 PHE A N 1
ATOM 1585 C CA . PHE A 1 219 ? 8.547 -11.461 -27.125 1 95.38 219 PHE A CA 1
ATOM 1586 C C . PHE A 1 219 ? 9.836 -11.383 -27.938 1 95.38 219 PHE A C 1
ATOM 1588 O O . PHE A 1 219 ? 10.445 -10.312 -28.047 1 95.38 219 PHE A O 1
ATOM 1595 N N . ASP A 1 220 ? 10.273 -12.492 -28.375 1 94.06 220 ASP A N 1
ATOM 1596 C CA . ASP A 1 220 ? 11.453 -12.633 -29.234 1 94.06 220 ASP A CA 1
ATOM 1597 C C . ASP A 1 220 ? 11.148 -13.5 -30.453 1 94.06 220 ASP A C 1
ATOM 1599 O O . ASP A 1 220 ? 10.562 -14.578 -30.312 1 94.06 220 ASP A O 1
ATOM 1603 N N . ALA A 1 221 ? 11.617 -13.008 -31.625 1 94.06 221 ALA A N 1
ATOM 1604 C CA . ALA A 1 221 ? 11.312 -13.727 -32.844 1 94.06 221 ALA A CA 1
ATOM 1605 C C . ALA A 1 221 ? 11.828 -15.164 -32.781 1 94.06 221 ALA A C 1
ATOM 1607 O O . ALA A 1 221 ? 11.211 -16.078 -33.344 1 94.06 221 ALA A O 1
ATOM 1608 N N . ASP A 1 222 ? 12.828 -15.359 -32.156 1 94.31 222 ASP A N 1
ATOM 1609 C CA . ASP A 1 222 ? 13.422 -16.688 -32 1 94.31 222 ASP A CA 1
ATOM 1610 C C . ASP A 1 222 ? 13.258 -17.219 -30.594 1 94.31 222 ASP A C 1
ATOM 1612 O O . ASP A 1 222 ? 14.016 -18.094 -30.156 1 94.31 222 ASP A O 1
ATOM 1616 N N . GLY A 1 223 ? 12.266 -16.688 -29.922 1 97.31 223 GLY A N 1
ATOM 1617 C CA . GLY A 1 223 ? 12.102 -17.016 -28.516 1 97.31 223 GLY A CA 1
ATOM 1618 C C . GLY A 1 223 ? 11.297 -18.281 -28.281 1 97.31 223 GLY A C 1
ATOM 1619 O O . GLY A 1 223 ? 10.844 -18.922 -29.234 1 97.31 223 GLY A O 1
ATOM 1620 N N . VAL A 1 224 ? 11.188 -18.688 -26.984 1 98.38 224 VAL A N 1
ATOM 1621 C CA . VAL A 1 224 ? 10.5 -19.922 -26.609 1 98.38 224 VAL A CA 1
ATOM 1622 C C . VAL A 1 224 ? 9.242 -19.609 -25.812 1 98.38 224 VAL A C 1
ATOM 1624 O O . VAL A 1 224 ? 8.445 -20.5 -25.516 1 98.38 224 VAL A O 1
ATOM 1627 N N . ILE A 1 225 ? 9.078 -18.328 -25.484 1 98.69 225 ILE A N 1
ATOM 1628 C CA . ILE A 1 225 ? 7.91 -17.922 -24.703 1 98.69 225 ILE A CA 1
ATOM 1629 C C . ILE A 1 225 ? 6.77 -17.531 -25.641 1 98.69 225 ILE A C 1
ATOM 1631 O O . ILE A 1 225 ? 6.973 -16.797 -26.609 1 98.69 225 ILE A O 1
ATOM 1635 N N . HIS A 1 226 ? 5.617 -18.047 -25.391 1 98.38 226 HIS A N 1
ATOM 1636 C CA . HIS A 1 226 ? 4.414 -17.734 -26.156 1 98.38 226 HIS A CA 1
ATOM 1637 C C . HIS A 1 226 ? 3.172 -17.781 -25.266 1 98.38 226 HIS A C 1
ATOM 1639 O O . HIS A 1 226 ? 3.266 -18.062 -24.078 1 98.38 226 HIS A O 1
ATOM 1645 N N . ALA A 1 227 ? 2.041 -17.578 -25.844 1 97.44 227 ALA A N 1
ATOM 1646 C CA . ALA A 1 227 ? 0.795 -17.422 -25.094 1 97.44 227 ALA A CA 1
ATOM 1647 C C . ALA A 1 227 ? 0.453 -18.703 -24.344 1 97.44 227 ALA A C 1
ATOM 1649 O O . ALA A 1 227 ? -0.143 -18.641 -23.266 1 97.44 227 ALA A O 1
ATOM 1650 N N . GLY A 1 228 ? 0.853 -19.812 -24.812 1 98.19 228 GLY A N 1
ATOM 1651 C CA . GLY A 1 228 ? 0.487 -21.094 -24.219 1 98.19 228 GLY A CA 1
ATOM 1652 C C . GLY A 1 228 ? 1.313 -21.453 -23 1 98.19 228 GLY A C 1
ATOM 1653 O O . GLY A 1 228 ? 0.938 -22.328 -22.234 1 98.19 228 GLY A O 1
ATOM 1654 N N . ASN A 1 229 ? 2.484 -20.859 -22.891 1 98.56 229 ASN A N 1
ATOM 1655 C CA . ASN A 1 229 ? 3.303 -21.125 -21.703 1 98.56 229 ASN A CA 1
ATOM 1656 C C . ASN A 1 229 ? 3.508 -19.875 -20.859 1 98.56 229 ASN A C 1
ATOM 1658 O O . ASN A 1 229 ? 4.551 -19.719 -20.219 1 98.56 229 ASN A O 1
ATOM 1662 N N . SER A 1 230 ? 2.555 -18.938 -20.969 1 98.44 230 SER A N 1
ATOM 1663 C CA . SER A 1 230 ? 2.426 -17.719 -20.172 1 98.44 230 SER A CA 1
ATOM 1664 C C . SER A 1 230 ? 1.078 -17.672 -19.469 1 98.44 230 SER A C 1
ATOM 1666 O O . SER A 1 230 ? 0.105 -18.281 -19.922 1 98.44 230 SER A O 1
ATOM 1668 N N . SER A 1 231 ? 1.099 -16.984 -18.312 1 98.31 231 SER A N 1
ATOM 1669 C CA . SER A 1 231 ? -0.174 -16.812 -17.625 1 98.31 231 SER A CA 1
ATOM 1670 C C . SER A 1 231 ? -1.166 -16.031 -18.484 1 98.31 231 SER A C 1
ATOM 1672 O O . SER A 1 231 ? -0.767 -15.234 -19.344 1 98.31 231 SER A O 1
ATOM 1674 N N . GLN A 1 232 ? -2.418 -16.219 -18.219 1 97.56 232 GLN A N 1
ATOM 1675 C CA . GLN A 1 232 ? -3.494 -15.57 -18.969 1 97.56 232 GLN A CA 1
ATOM 1676 C C . GLN A 1 232 ? -3.82 -14.195 -18.375 1 97.56 232 GLN A C 1
ATOM 1678 O O . GLN A 1 232 ? -3.609 -13.961 -17.188 1 97.56 232 GLN A O 1
ATOM 1683 N N . ILE A 1 233 ? -4.25 -13.25 -19.203 1 97.81 233 ILE A N 1
ATOM 1684 C CA . ILE A 1 233 ? -4.816 -11.984 -18.75 1 97.81 233 ILE A CA 1
ATOM 1685 C C . ILE A 1 233 ? -6.211 -12.219 -18.172 1 97.81 233 ILE A C 1
ATOM 1687 O O . ILE A 1 233 ? -7.086 -12.758 -18.844 1 97.81 233 ILE A O 1
ATOM 1691 N N . SER A 1 234 ? -6.387 -11.789 -16.906 1 98.56 234 SER A N 1
ATOM 1692 C CA . SER A 1 234 ? -7.578 -12.273 -16.203 1 98.56 234 SER A CA 1
ATOM 1693 C C . SER A 1 234 ? -8.133 -11.227 -15.25 1 98.56 234 SER A C 1
ATOM 1695 O O . SER A 1 234 ? -7.492 -10.195 -15.016 1 98.56 234 SER A O 1
ATOM 1697 N N . ASP A 1 235 ? -9.328 -11.453 -14.805 1 98.75 235 ASP A N 1
ATOM 1698 C CA . ASP A 1 235 ? -10.023 -10.68 -13.781 1 98.75 235 ASP A CA 1
ATOM 1699 C C . ASP A 1 235 ? -10.32 -11.531 -12.555 1 98.75 235 ASP A C 1
ATOM 1701 O O . ASP A 1 235 ? -10.648 -12.711 -12.68 1 98.75 235 ASP A O 1
ATOM 1705 N N . GLY A 1 236 ? -10.141 -10.922 -11.359 1 98.81 236 GLY A N 1
ATOM 1706 C CA . GLY A 1 236 ? -10.484 -11.672 -10.164 1 98.81 236 GLY A CA 1
ATOM 1707 C C . GLY A 1 236 ? -10.102 -10.953 -8.883 1 98.81 236 GLY A C 1
ATOM 1708 O O . GLY A 1 236 ? -9.406 -9.938 -8.914 1 98.81 236 GLY A O 1
ATOM 1709 N N . ALA A 1 237 ? -10.625 -11.453 -7.789 1 98.94 237 ALA A N 1
ATOM 1710 C CA . ALA A 1 237 ? -10.359 -10.922 -6.453 1 98.94 237 ALA A CA 1
ATOM 1711 C C . ALA A 1 237 ? -10.281 -12.039 -5.422 1 98.94 237 ALA A C 1
ATOM 1713 O O . ALA A 1 237 ? -10.867 -13.109 -5.609 1 98.94 237 ALA A O 1
ATOM 1714 N N . GLY A 1 238 ? -9.516 -11.844 -4.391 1 98.88 238 GLY A N 1
ATOM 1715 C CA . GLY A 1 238 ? -9.438 -12.719 -3.232 1 98.88 238 GLY A CA 1
ATOM 1716 C C . GLY A 1 238 ? -9.375 -11.969 -1.917 1 98.88 238 GLY A C 1
ATOM 1717 O O . GLY A 1 238 ? -8.938 -10.812 -1.873 1 98.88 238 GLY A O 1
ATOM 1718 N N . ALA A 1 239 ? -9.867 -12.594 -0.837 1 98.94 239 ALA A N 1
ATOM 1719 C CA . ALA A 1 239 ? -9.906 -11.961 0.478 1 98.94 239 ALA A CA 1
ATOM 1720 C C . ALA A 1 239 ? -9.625 -12.969 1.585 1 98.94 239 ALA A C 1
ATOM 1722 O O . ALA A 1 239 ? -10.07 -14.117 1.51 1 98.94 239 ALA A O 1
ATOM 1723 N N . THR A 1 240 ? -8.953 -12.523 2.59 1 98.94 240 THR A N 1
ATOM 1724 C CA . THR A 1 240 ? -8.68 -13.305 3.793 1 98.94 240 THR A CA 1
ATOM 1725 C C . THR A 1 240 ? -9.078 -12.523 5.043 1 98.94 240 THR A C 1
ATOM 1727 O O . THR A 1 240 ? -8.938 -11.297 5.082 1 98.94 240 THR A O 1
ATOM 1730 N N . LEU A 1 241 ? -9.625 -13.195 6.012 1 98.94 241 LEU A N 1
ATOM 1731 C CA . LEU A 1 241 ? -9.859 -12.633 7.336 1 98.94 241 LEU A CA 1
ATOM 1732 C C . LEU A 1 241 ? -8.711 -12.961 8.281 1 98.94 241 LEU A C 1
ATOM 1734 O O . LEU A 1 241 ? -8.5 -14.133 8.617 1 98.94 241 LEU A O 1
ATOM 1738 N N . VAL A 1 242 ? -7.969 -11.922 8.727 1 98.94 242 VAL A N 1
ATOM 1739 C CA . VAL A 1 242 ? -6.75 -12.094 9.508 1 98.94 242 VAL A CA 1
ATOM 1740 C C . VAL A 1 242 ? -6.957 -11.539 10.914 1 98.94 242 VAL A C 1
ATOM 1742 O O . VAL A 1 242 ? -7.457 -10.43 11.086 1 98.94 242 VAL A O 1
ATOM 1745 N N . THR A 1 243 ? -6.609 -12.281 11.914 1 98.88 243 THR A N 1
ATOM 1746 C CA . THR A 1 243 ? -6.656 -11.875 13.312 1 98.88 243 THR A CA 1
ATOM 1747 C C . THR A 1 243 ? -5.637 -12.648 14.141 1 98.88 243 THR A C 1
ATOM 1749 O O . THR A 1 243 ? -4.73 -13.281 13.586 1 98.88 243 THR A O 1
ATOM 1752 N N . THR A 1 244 ? -5.676 -12.555 15.484 1 98.75 244 THR A N 1
ATOM 1753 C CA . THR A 1 244 ? -4.855 -13.391 16.359 1 98.75 244 THR A CA 1
ATOM 1754 C C . THR A 1 244 ? -5.602 -14.656 16.75 1 98.75 244 THR A C 1
ATOM 1756 O O . THR A 1 244 ? -6.832 -14.695 16.734 1 98.75 244 THR A O 1
ATOM 1759 N N . SER A 1 245 ? -4.801 -15.688 17.078 1 98.44 245 SER A N 1
ATOM 1760 C CA . SER A 1 245 ? -5.434 -16.906 17.562 1 98.44 245 SER A CA 1
ATOM 1761 C C . SER A 1 245 ? -6.285 -16.641 18.797 1 98.44 245 SER A C 1
ATOM 1763 O O . SER A 1 245 ? -7.348 -17.25 18.969 1 98.44 245 SER A O 1
ATOM 1765 N N . GLU A 1 246 ? -5.863 -15.766 19.672 1 98.25 246 GLU A N 1
ATOM 1766 C CA . GLU A 1 246 ? -6.602 -15.406 20.875 1 98.25 246 GLU A CA 1
ATOM 1767 C C . GLU A 1 246 ? -7.93 -14.742 20.531 1 98.25 246 GLU A C 1
ATOM 1769 O O . GLU A 1 246 ? -8.969 -15.094 21.094 1 98.25 246 GLU A O 1
ATOM 1774 N N . TYR A 1 247 ? -7.898 -13.797 19.672 1 98.06 247 TYR A N 1
ATOM 1775 C CA . TYR A 1 247 ? -9.125 -13.109 19.25 1 98.06 247 TYR A CA 1
ATOM 1776 C C . TYR A 1 247 ? -10.094 -14.086 18.594 1 98.06 247 TYR A C 1
ATOM 1778 O O . TYR A 1 247 ? -11.297 -14.031 18.844 1 98.06 247 TYR A O 1
ATOM 1786 N N . ALA A 1 248 ? -9.602 -14.93 17.719 1 98.38 248 ALA A N 1
ATOM 1787 C CA . ALA A 1 248 ? -10.422 -15.922 17.031 1 98.38 248 ALA A CA 1
ATOM 1788 C C . ALA A 1 248 ? -11.141 -16.828 18.031 1 98.38 248 ALA A C 1
ATOM 1790 O O . ALA A 1 248 ? -12.336 -17.078 17.906 1 98.38 248 ALA A O 1
ATOM 1791 N N . ARG A 1 249 ? -10.406 -17.281 19 1 97.88 249 ARG A N 1
ATOM 1792 C CA . ARG A 1 249 ? -10.977 -18.141 20.031 1 97.88 249 ARG A CA 1
ATOM 1793 C C . ARG A 1 249 ? -12.102 -17.438 20.781 1 97.88 249 ARG A C 1
ATOM 1795 O O . ARG A 1 249 ? -13.148 -18.031 21.031 1 97.88 249 ARG A O 1
ATOM 1802 N N . ALA A 1 250 ? -11.859 -16.188 21.125 1 97.75 250 ALA A N 1
ATOM 1803 C CA . ALA A 1 250 ? -12.844 -15.414 21.875 1 97.75 250 ALA A CA 1
ATOM 1804 C C . ALA A 1 250 ? -14.125 -15.234 21.078 1 97.75 250 ALA A C 1
ATOM 1806 O O . ALA A 1 250 ? -15.203 -15.078 21.641 1 97.75 250 ALA A O 1
ATOM 1807 N N . ARG A 1 251 ? -14.047 -15.383 19.75 1 97.06 251 ARG A N 1
ATOM 1808 C CA . ARG A 1 251 ? -15.203 -15.172 18.875 1 97.06 251 ARG A CA 1
ATOM 1809 C C . ARG A 1 251 ? -15.781 -16.5 18.406 1 97.06 251 ARG A C 1
ATOM 1811 O O . ARG A 1 251 ? -16.75 -16.531 17.641 1 97.06 251 ARG A O 1
ATOM 1818 N N . GLY A 1 252 ? -15.125 -17.578 18.719 1 97.38 252 GLY A N 1
ATOM 1819 C CA . GLY A 1 252 ? -15.57 -18.906 18.297 1 97.38 252 GLY A CA 1
ATOM 1820 C C . GLY A 1 252 ? -15.172 -19.25 16.875 1 97.38 252 GLY A C 1
ATOM 1821 O O . GLY A 1 252 ? -15.742 -20.156 16.266 1 97.38 252 GLY A O 1
ATOM 1822 N N . TRP A 1 253 ? -14.242 -18.5 16.359 1 98.19 253 TRP A N 1
ATOM 1823 C CA . TRP A 1 253 ? -13.727 -18.797 15.031 1 98.19 253 TRP A CA 1
ATOM 1824 C C . TRP A 1 253 ? -12.703 -19.922 15.078 1 98.19 253 TRP A C 1
ATOM 1826 O O . TRP A 1 253 ? -11.93 -20.031 16.031 1 98.19 253 TRP A O 1
ATOM 1836 N N . LYS A 1 254 ? -12.703 -20.75 14.078 1 97.62 254 LYS A N 1
ATOM 1837 C CA . LYS A 1 254 ? -11.688 -21.781 13.891 1 97.62 254 LYS A CA 1
ATOM 1838 C C . LYS A 1 254 ? -10.766 -21.438 12.727 1 97.62 254 LYS A C 1
ATOM 1840 O O . LYS A 1 254 ? -11.062 -21.75 11.578 1 97.62 254 LYS A O 1
ATOM 1845 N N . PRO A 1 255 ? -9.602 -20.984 13.023 1 98.19 255 PRO A N 1
ATOM 1846 C CA . PRO A 1 255 ? -8.688 -20.578 11.953 1 98.19 255 PRO A CA 1
ATOM 1847 C C . PRO A 1 255 ? -8.266 -21.734 11.055 1 98.19 255 PRO A C 1
ATOM 1849 O O . PRO A 1 255 ? -8.164 -22.875 11.523 1 98.19 255 PRO A O 1
ATOM 1852 N N . LEU A 1 256 ? -7.949 -21.391 9.797 1 98.06 256 LEU A N 1
ATOM 1853 C CA . LEU A 1 256 ? -7.438 -22.359 8.836 1 98.06 256 LEU A CA 1
ATOM 1854 C C . LEU A 1 256 ? -5.945 -22.594 9.047 1 98.06 256 LEU A C 1
ATOM 1856 O O . LEU A 1 256 ? -5.504 -23.734 9.188 1 98.06 256 LEU A O 1
ATOM 1860 N N . VAL A 1 257 ? -5.227 -21.5 9.023 1 98.88 257 VAL A N 1
ATOM 1861 C CA . VAL A 1 257 ? -3.768 -21.578 9.047 1 98.88 257 VAL A CA 1
ATOM 1862 C C . VAL A 1 257 ? -3.207 -20.406 9.852 1 98.88 257 VAL A C 1
ATOM 1864 O O . VAL A 1 257 ? -3.889 -19.391 10.055 1 98.88 257 VAL A O 1
ATOM 1867 N N . ARG A 1 258 ? -2.035 -20.594 10.375 1 98.81 258 ARG A N 1
ATOM 1868 C CA . ARG A 1 258 ? -1.215 -19.531 10.93 1 98.81 258 ARG A CA 1
ATOM 1869 C C . ARG A 1 258 ? -0.252 -18.969 9.891 1 98.81 258 ARG A C 1
ATOM 1871 O O . ARG A 1 258 ? 0.326 -19.734 9.102 1 98.81 258 ARG A O 1
ATOM 1878 N N . ILE A 1 259 ? -0.163 -17.703 9.781 1 98.94 259 ILE A N 1
ATOM 1879 C CA . ILE A 1 259 ? 0.896 -17.094 8.984 1 98.94 259 ILE A CA 1
ATOM 1880 C C . ILE A 1 259 ? 2.225 -17.188 9.734 1 98.94 259 ILE A C 1
ATOM 1882 O O . ILE A 1 259 ? 2.52 -16.375 10.602 1 98.94 259 ILE A O 1
ATOM 1886 N N . HIS A 1 260 ? 3.018 -18.125 9.336 1 98.81 260 HIS A N 1
ATOM 1887 C CA . HIS A 1 260 ? 4.203 -18.531 10.086 1 98.81 260 HIS A CA 1
ATOM 1888 C C . HIS A 1 260 ? 5.363 -17.578 9.836 1 98.81 260 HIS A C 1
ATOM 1890 O O . HIS A 1 260 ? 6.004 -17.109 10.789 1 98.81 260 HIS A O 1
ATOM 1896 N N . THR A 1 261 ? 5.652 -17.391 8.57 1 98.75 261 THR A N 1
ATOM 1897 C CA . THR A 1 261 ? 6.781 -16.562 8.148 1 98.75 261 THR A CA 1
ATOM 1898 C C . THR A 1 261 ? 6.43 -15.766 6.895 1 98.75 261 THR A C 1
ATOM 1900 O O . THR A 1 261 ? 5.875 -16.312 5.941 1 98.75 261 THR A O 1
ATOM 1903 N N . ALA A 1 262 ? 6.648 -14.477 6.887 1 98.81 262 ALA A N 1
ATOM 1904 C CA . ALA A 1 262 ? 6.473 -13.609 5.723 1 98.81 262 ALA A CA 1
ATOM 1905 C C . ALA A 1 262 ? 7.734 -12.789 5.457 1 98.81 262 ALA A C 1
ATOM 1907 O O . ALA A 1 262 ? 8.25 -12.125 6.355 1 98.81 262 ALA A O 1
ATOM 1908 N N . VAL A 1 263 ? 8.25 -12.875 4.215 1 98.75 263 VAL A N 1
ATOM 1909 C CA . VAL A 1 263 ? 9.461 -12.133 3.867 1 98.75 263 VAL A CA 1
ATOM 1910 C C . VAL A 1 263 ? 9.305 -11.516 2.48 1 98.75 263 VAL A C 1
ATOM 1912 O O . VAL A 1 263 ? 8.398 -11.883 1.725 1 98.75 263 VAL A O 1
ATOM 1915 N N . VAL A 1 264 ? 10.102 -10.57 2.203 1 98.81 264 VAL A N 1
ATOM 1916 C CA . VAL A 1 264 ? 10.234 -9.969 0.877 1 98.81 264 VAL A CA 1
ATOM 1917 C C . VAL A 1 264 ? 11.703 -9.953 0.466 1 98.81 264 VAL A C 1
ATOM 1919 O O . VAL A 1 264 ? 12.594 -9.891 1.318 1 98.81 264 VAL A O 1
ATOM 1922 N N . ALA A 1 265 ? 11.922 -10.094 -0.8 1 98.62 265 ALA A N 1
ATOM 1923 C CA . ALA A 1 265 ? 13.266 -10.039 -1.372 1 98.62 265 ALA A CA 1
ATOM 1924 C C . ALA A 1 265 ? 13.25 -9.375 -2.746 1 98.62 265 ALA A C 1
ATOM 1926 O O . ALA A 1 265 ? 12.188 -9.148 -3.322 1 98.62 265 ALA A O 1
ATOM 1927 N N . ALA A 1 266 ? 14.383 -9.023 -3.162 1 98.69 266 ALA A N 1
ATOM 1928 C CA . ALA A 1 266 ? 14.555 -8.492 -4.512 1 98.69 266 ALA A CA 1
ATOM 1929 C C . ALA A 1 266 ? 15.859 -8.977 -5.137 1 98.69 266 ALA A C 1
ATOM 1931 O O . ALA A 1 266 ? 16.766 -9.43 -4.426 1 98.69 266 ALA A O 1
ATOM 1932 N N . ASP A 1 267 ? 15.852 -8.961 -6.395 1 97.88 267 ASP A N 1
ATOM 1933 C CA . ASP A 1 267 ? 16.969 -9.406 -7.23 1 97.88 267 ASP A CA 1
ATOM 1934 C C . ASP A 1 267 ? 17.109 -8.516 -8.469 1 97.88 267 ASP A C 1
ATOM 1936 O O . ASP A 1 267 ? 16.609 -7.395 -8.492 1 97.88 267 ASP A O 1
ATOM 1940 N N . ASP A 1 268 ? 17.875 -9.023 -9.469 1 98.06 268 ASP A N 1
ATOM 1941 C CA . ASP A 1 268 ? 18.156 -8.281 -10.695 1 98.06 268 ASP A CA 1
ATOM 1942 C C . ASP A 1 268 ? 16.875 -7.855 -11.398 1 98.06 268 ASP A C 1
ATOM 1944 O O . ASP A 1 268 ? 16.078 -8.703 -11.812 1 98.06 268 ASP A O 1
ATOM 1948 N N . PRO A 1 269 ? 16.734 -6.5 -11.594 1 98.12 269 PRO A N 1
ATOM 1949 C CA . PRO A 1 269 ? 15.492 -6.039 -12.227 1 98.12 269 PRO A CA 1
ATOM 1950 C C . PRO A 1 269 ? 15.461 -6.309 -13.727 1 98.12 269 PRO A C 1
ATOM 1952 O O . PRO A 1 269 ? 14.414 -6.172 -14.359 1 98.12 269 PRO A O 1
ATOM 1955 N N . VAL A 1 270 ? 16.516 -6.711 -14.305 1 98.25 270 VAL A N 1
ATOM 1956 C CA . VAL A 1 270 ? 16.594 -6.934 -15.742 1 98.25 270 VAL A CA 1
ATOM 1957 C C . VAL A 1 270 ? 16.031 -8.312 -16.094 1 98.25 270 VAL A C 1
ATOM 1959 O O . VAL A 1 270 ? 15.078 -8.43 -16.859 1 98.25 270 VAL A O 1
ATOM 1962 N N . ILE A 1 271 ? 16.562 -9.391 -15.453 1 97.94 271 ILE A N 1
ATOM 1963 C CA . ILE A 1 271 ? 15.992 -10.719 -15.656 1 97.94 271 ILE A CA 1
ATOM 1964 C C . ILE A 1 271 ? 14.656 -10.82 -14.922 1 97.94 271 ILE A C 1
ATOM 1966 O O . ILE A 1 271 ? 13.75 -11.523 -15.375 1 97.94 271 ILE A O 1
ATOM 1970 N N . MET A 1 272 ? 14.492 -10.117 -13.82 1 96.31 272 MET A N 1
ATOM 1971 C CA . MET A 1 272 ? 13.289 -9.656 -13.148 1 96.31 272 MET A CA 1
ATOM 1972 C C . MET A 1 272 ? 12.594 -10.805 -12.414 1 96.31 272 MET A C 1
ATOM 1974 O O . MET A 1 272 ? 12.07 -10.617 -11.32 1 96.31 272 MET A O 1
ATOM 1978 N N . LEU A 1 273 ? 12.617 -12.039 -12.914 1 98.19 273 LEU A N 1
ATOM 1979 C CA . LEU A 1 273 ? 11.648 -13.039 -12.469 1 98.19 273 LEU A CA 1
ATOM 1980 C C . LEU A 1 273 ? 12.305 -14.055 -11.539 1 98.19 273 LEU A C 1
ATOM 1982 O O . LEU A 1 273 ? 11.695 -15.07 -11.203 1 98.19 273 LEU A O 1
ATOM 1986 N N . THR A 1 274 ? 13.508 -13.812 -11.023 1 98.31 274 THR A N 1
ATOM 1987 C CA . THR A 1 274 ? 14.242 -14.773 -10.211 1 98.31 274 THR A CA 1
ATOM 1988 C C . THR A 1 274 ? 13.984 -14.539 -8.727 1 98.31 274 THR A C 1
ATOM 1990 O O . THR A 1 274 ? 14.461 -15.289 -7.879 1 98.31 274 THR A O 1
ATOM 1993 N N . GLY A 1 275 ? 13.219 -13.516 -8.367 1 98.44 275 GLY A N 1
ATOM 1994 C CA . GLY A 1 275 ? 12.977 -13.109 -6.992 1 98.44 275 GLY A CA 1
ATOM 1995 C C . GLY A 1 275 ? 12.5 -14.242 -6.102 1 98.44 275 GLY A C 1
ATOM 1996 O O . GLY A 1 275 ? 12.914 -14.352 -4.949 1 98.44 275 GLY A O 1
ATOM 1997 N N . PRO A 1 276 ? 11.664 -15.094 -6.594 1 98.81 276 PRO A N 1
ATOM 1998 C CA . PRO A 1 276 ? 11.125 -16.172 -5.77 1 98.81 276 PRO A CA 1
ATOM 1999 C C . PRO A 1 276 ? 12.219 -17.094 -5.211 1 98.81 276 PRO A C 1
ATOM 2001 O O . PRO A 1 276 ? 12.062 -17.656 -4.125 1 98.81 276 PRO A O 1
ATOM 2004 N N . ILE A 1 277 ? 13.344 -17.266 -5.934 1 98.75 277 ILE A N 1
ATOM 2005 C CA . ILE A 1 277 ? 14.445 -18.094 -5.461 1 98.75 277 ILE A CA 1
ATOM 2006 C C . ILE A 1 277 ? 15.047 -17.469 -4.199 1 98.75 277 ILE A C 1
ATOM 2008 O O . ILE A 1 277 ? 15.133 -18.125 -3.16 1 98.75 277 ILE A O 1
ATOM 2012 N N . ALA A 1 278 ? 15.328 -16.188 -4.234 1 98.56 278 ALA A N 1
ATOM 2013 C CA . ALA A 1 278 ? 15.891 -15.484 -3.09 1 98.56 278 ALA A CA 1
ATOM 2014 C C . ALA A 1 278 ? 14.891 -15.398 -1.942 1 98.56 278 ALA A C 1
ATOM 2016 O O . ALA A 1 278 ? 15.266 -15.547 -0.775 1 98.56 278 ALA A O 1
ATOM 2017 N N . ALA A 1 279 ? 13.656 -15.141 -2.25 1 98.81 279 ALA A N 1
ATOM 2018 C CA . ALA A 1 279 ? 12.625 -15.008 -1.22 1 98.81 279 ALA A CA 1
ATOM 2019 C C . ALA A 1 279 ? 12.406 -16.328 -0.489 1 98.81 279 ALA A C 1
ATOM 2021 O O . ALA A 1 279 ? 12.211 -16.344 0.728 1 98.81 279 ALA A O 1
ATOM 2022 N N . THR A 1 280 ? 12.422 -17.406 -1.218 1 98.88 280 THR A N 1
ATOM 2023 C CA . THR A 1 280 ? 12.258 -18.719 -0.612 1 98.88 280 THR A CA 1
ATOM 2024 C C . THR A 1 280 ? 13.422 -19.031 0.325 1 98.88 280 THR A C 1
ATOM 2026 O O . THR A 1 280 ? 13.219 -19.5 1.446 1 98.88 280 THR A O 1
ATOM 2029 N N . ALA A 1 281 ? 14.625 -18.781 -0.173 1 98.75 281 ALA A N 1
ATOM 2030 C CA . ALA A 1 281 ? 15.797 -19 0.673 1 98.75 281 ALA A CA 1
ATOM 2031 C C . ALA A 1 281 ? 15.688 -18.203 1.972 1 98.75 281 ALA A C 1
ATOM 2033 O O . ALA A 1 281 ? 15.977 -18.734 3.053 1 98.75 281 ALA A O 1
ATOM 2034 N N . LYS A 1 282 ? 15.32 -17.016 1.856 1 98.56 282 LYS A N 1
ATOM 2035 C CA . LYS A 1 282 ? 15.18 -16.141 3.02 1 98.56 282 LYS A CA 1
ATOM 2036 C C . LYS A 1 282 ? 14.109 -16.672 3.971 1 98.56 282 LYS A C 1
ATOM 2038 O O . LYS A 1 282 ? 14.289 -16.656 5.188 1 98.56 282 LYS A O 1
ATOM 2043 N N . ALA A 1 283 ? 12.945 -17.062 3.451 1 98.88 283 ALA A N 1
ATOM 2044 C CA . ALA A 1 283 ? 11.844 -17.578 4.266 1 98.88 283 ALA A CA 1
ATOM 2045 C C . ALA A 1 283 ? 12.266 -18.828 5.023 1 98.88 283 ALA A C 1
ATOM 2047 O O . ALA A 1 283 ? 11.938 -19 6.203 1 98.88 283 ALA A O 1
ATOM 2048 N N . LEU A 1 284 ? 12.961 -19.703 4.336 1 98.81 284 LEU A N 1
ATOM 2049 C CA . LEU A 1 284 ? 13.422 -20.938 4.977 1 98.81 284 LEU A CA 1
ATOM 2050 C C . LEU A 1 284 ? 14.445 -20.641 6.059 1 98.81 284 LEU A C 1
ATOM 2052 O O . LEU A 1 284 ? 14.391 -21.203 7.152 1 98.81 284 LEU A O 1
ATOM 2056 N N . ASP A 1 285 ? 15.305 -19.75 5.785 1 98.56 285 ASP A N 1
ATOM 2057 C CA . ASP A 1 285 ? 16.312 -19.359 6.77 1 98.56 285 ASP A CA 1
ATOM 2058 C C . ASP A 1 285 ? 15.648 -18.781 8.016 1 98.56 285 ASP A C 1
ATOM 2060 O O . ASP A 1 285 ? 15.961 -19.188 9.141 1 98.56 285 ASP A O 1
ATOM 2064 N N . ARG A 1 286 ? 14.75 -17.906 7.863 1 97.88 286 ARG A N 1
ATOM 2065 C CA . ARG A 1 286 ? 14.117 -17.219 8.977 1 97.88 286 ARG A CA 1
ATOM 2066 C C . ARG A 1 286 ? 13.234 -18.156 9.789 1 97.88 286 ARG A C 1
ATOM 2068 O O . ARG A 1 286 ? 13.109 -18.016 11 1 97.88 286 ARG A O 1
ATOM 2075 N N . SER A 1 287 ? 12.656 -19.062 9.102 1 98.06 287 SER A N 1
ATOM 2076 C CA . SER A 1 287 ? 11.719 -19.969 9.766 1 98.06 287 SER A CA 1
ATOM 2077 C C . SER A 1 287 ? 12.453 -21.125 10.445 1 98.06 287 SER A C 1
ATOM 2079 O O . SER A 1 287 ? 11.914 -21.75 11.352 1 98.06 287 SER A O 1
ATOM 2081 N N . GLY A 1 288 ? 13.625 -21.484 9.93 1 98.44 288 GLY A N 1
ATOM 2082 C CA . GLY A 1 288 ? 14.336 -22.656 10.414 1 98.44 288 GLY A CA 1
ATOM 2083 C C . GLY A 1 288 ? 13.859 -23.938 9.781 1 98.44 288 GLY A C 1
ATOM 2084 O O . GLY A 1 288 ? 14.281 -25.031 10.18 1 98.44 288 GLY A O 1
ATOM 2085 N N . LEU A 1 289 ? 12.984 -23.859 8.797 1 98.75 289 LEU A N 1
ATOM 2086 C CA . LEU A 1 289 ? 12.484 -25.031 8.07 1 98.75 289 LEU A CA 1
ATOM 2087 C C . LEU A 1 289 ? 13.352 -25.312 6.848 1 98.75 289 LEU A C 1
ATOM 2089 O O . LEU A 1 289 ? 14.062 -24.438 6.363 1 98.75 289 LEU A O 1
ATOM 2093 N N . SER A 1 290 ? 13.32 -26.547 6.426 1 98.62 290 SER A N 1
ATOM 2094 C CA . SER A 1 290 ? 13.953 -26.938 5.168 1 98.62 290 SER A CA 1
ATOM 2095 C C . SER A 1 290 ? 12.922 -27.062 4.051 1 98.62 290 SER A C 1
ATOM 2097 O O . SER A 1 290 ? 11.719 -27.094 4.309 1 98.62 290 SER A O 1
ATOM 2099 N N . ILE A 1 291 ? 13.43 -27.172 2.844 1 98.69 291 ILE A N 1
ATOM 2100 C CA . ILE A 1 291 ? 12.562 -27.297 1.673 1 98.69 291 ILE A CA 1
ATOM 2101 C C . ILE A 1 291 ? 11.734 -28.578 1.787 1 98.69 291 ILE A C 1
ATOM 2103 O O . ILE A 1 291 ? 10.602 -28.641 1.305 1 98.69 291 ILE A O 1
ATOM 2107 N N . ASP A 1 292 ? 12.242 -29.625 2.479 1 98.44 292 ASP A N 1
ATOM 2108 C CA . ASP A 1 292 ? 11.586 -30.922 2.596 1 98.44 292 ASP A CA 1
ATOM 2109 C C . ASP A 1 292 ? 10.469 -30.875 3.637 1 98.44 292 ASP A C 1
ATOM 2111 O O . ASP A 1 292 ? 9.609 -31.766 3.666 1 98.44 292 ASP A O 1
ATOM 2115 N N . ASP A 1 293 ? 10.484 -29.859 4.527 1 98.69 293 ASP A N 1
ATOM 2116 C CA . ASP A 1 293 ? 9.438 -29.703 5.531 1 98.69 293 ASP A CA 1
ATOM 2117 C C . ASP A 1 293 ? 8.156 -29.156 4.906 1 98.69 293 ASP A C 1
ATOM 2119 O O . ASP A 1 293 ? 7.074 -29.281 5.488 1 98.69 293 ASP A O 1
ATOM 2123 N N . ILE A 1 294 ? 8.258 -28.594 3.727 1 98.88 294 ILE A N 1
ATOM 2124 C CA . ILE A 1 294 ? 7.117 -27.953 3.072 1 98.88 294 ILE A CA 1
ATOM 2125 C C . ILE A 1 294 ? 6.348 -29 2.264 1 98.88 294 ILE A C 1
ATOM 2127 O O . ILE A 1 294 ? 6.922 -29.672 1.407 1 98.88 294 ILE A O 1
ATOM 2131 N N . GLY A 1 295 ? 5.078 -29.016 2.477 1 98.88 295 GLY A N 1
ATOM 2132 C CA . GLY A 1 295 ? 4.285 -30.078 1.874 1 98.88 295 GLY A CA 1
ATOM 2133 C C . GLY A 1 295 ? 3.576 -29.641 0.606 1 98.88 295 GLY A C 1
ATOM 2134 O O . GLY A 1 295 ? 3.107 -30.484 -0.168 1 98.88 295 GLY A O 1
ATOM 2135 N N . ALA A 1 296 ? 3.496 -28.375 0.387 1 98.88 296 ALA A N 1
ATOM 2136 C CA . ALA A 1 296 ? 2.893 -27.828 -0.826 1 98.88 296 ALA A CA 1
ATOM 2137 C C . ALA A 1 296 ? 3.447 -26.438 -1.139 1 98.88 296 ALA A C 1
ATOM 2139 O O . ALA A 1 296 ? 3.658 -25.625 -0.233 1 98.88 296 ALA A O 1
ATOM 2140 N N . PHE A 1 297 ? 3.693 -26.234 -2.414 1 98.94 297 PHE A N 1
ATOM 2141 C CA . PHE A 1 297 ? 4.188 -24.953 -2.895 1 98.94 297 PHE A CA 1
ATOM 2142 C C . PHE A 1 297 ? 3.199 -24.312 -3.865 1 98.94 297 PHE A C 1
ATOM 2144 O O . PHE A 1 297 ? 2.646 -25 -4.73 1 98.94 297 PHE A O 1
ATOM 2151 N N . GLU A 1 298 ? 2.924 -23.078 -3.693 1 98.81 298 GLU A N 1
ATOM 2152 C CA . GLU A 1 298 ? 2.264 -22.234 -4.695 1 98.81 298 GLU A CA 1
ATOM 2153 C C . GLU A 1 298 ? 3.217 -21.188 -5.258 1 98.81 298 GLU A C 1
ATOM 2155 O O . GLU A 1 298 ? 3.377 -20.109 -4.676 1 98.81 298 GLU A O 1
ATOM 2160 N N . ILE A 1 299 ? 3.811 -21.469 -6.387 1 98.88 299 ILE A N 1
ATOM 2161 C CA . ILE A 1 299 ? 4.699 -20.562 -7.094 1 98.88 299 ILE A CA 1
ATOM 2162 C C . ILE A 1 299 ? 3.99 -19.984 -8.32 1 98.88 299 ILE A C 1
ATOM 2164 O O . ILE A 1 299 ? 3.641 -20.734 -9.242 1 98.88 299 ILE A O 1
ATOM 2168 N N . ASN A 1 300 ? 3.754 -18.719 -8.305 1 98.75 300 ASN A N 1
ATOM 2169 C CA . ASN A 1 300 ? 2.979 -18.125 -9.391 1 98.75 300 ASN A CA 1
ATOM 2170 C C . ASN A 1 300 ? 3.592 -18.438 -10.75 1 98.75 300 ASN A C 1
ATOM 2172 O O . ASN A 1 300 ? 4.797 -18.266 -10.945 1 98.75 300 ASN A O 1
ATOM 2176 N N . GLU A 1 301 ? 2.723 -18.828 -11.648 1 98.5 301 GLU A N 1
ATOM 2177 C CA . GLU A 1 301 ? 3.135 -19.219 -12.992 1 98.5 301 GLU A CA 1
ATOM 2178 C C . GLU A 1 301 ? 2.99 -18.047 -13.969 1 98.5 301 GLU A C 1
ATOM 2180 O O . GLU A 1 301 ? 2.354 -18.188 -15.016 1 98.5 301 GLU A O 1
ATOM 2185 N N . ALA A 1 302 ? 3.691 -16.953 -13.641 1 98.44 302 ALA A N 1
ATOM 2186 C CA . ALA A 1 302 ? 3.645 -15.875 -14.617 1 98.44 302 ALA A CA 1
ATOM 2187 C C . ALA A 1 302 ? 4.074 -16.359 -16 1 98.44 302 ALA A C 1
ATOM 2189 O O . ALA A 1 302 ? 3.459 -16.016 -17 1 98.44 302 ALA A O 1
ATOM 2190 N N . PHE A 1 303 ? 5.156 -17.062 -16.016 1 98.75 303 PHE A N 1
ATOM 2191 C CA . PHE A 1 303 ? 5.707 -17.797 -17.156 1 98.75 303 PHE A CA 1
ATOM 2192 C C . PHE A 1 303 ? 6.234 -19.156 -16.734 1 98.75 303 PHE A C 1
ATOM 2194 O O . PHE A 1 303 ? 6.652 -19.328 -15.586 1 98.75 303 PHE A O 1
ATOM 2201 N N . ALA A 1 304 ? 6.223 -20.062 -17.656 1 98.88 304 ALA A N 1
ATOM 2202 C CA . ALA A 1 304 ? 6.59 -21.438 -17.359 1 98.88 304 ALA A CA 1
ATOM 2203 C C . ALA A 1 304 ? 8 -21.516 -16.797 1 98.88 304 ALA A C 1
ATOM 2205 O O . ALA A 1 304 ? 8.281 -22.344 -15.914 1 98.88 304 ALA A O 1
ATOM 2206 N N . PRO A 1 305 ? 8.953 -20.641 -17.203 1 98.81 305 PRO A N 1
ATOM 2207 C CA . PRO A 1 305 ? 10.312 -20.766 -16.672 1 98.81 305 PRO A CA 1
ATOM 2208 C C . PRO A 1 305 ? 10.391 -20.438 -15.18 1 98.81 305 PRO A C 1
ATOM 2210 O O . PRO A 1 305 ? 11.312 -20.875 -14.492 1 98.81 305 PRO A O 1
ATOM 2213 N N . VAL A 1 306 ? 9.484 -19.703 -14.609 1 98.81 306 VAL A N 1
ATOM 2214 C CA . VAL A 1 306 ? 9.578 -19.203 -13.242 1 98.81 306 VAL A CA 1
ATOM 2215 C C . VAL A 1 306 ? 9.516 -20.359 -12.258 1 98.81 306 VAL A C 1
ATOM 2217 O O . VAL A 1 306 ? 10.477 -20.609 -11.516 1 98.81 306 VAL A O 1
ATOM 2220 N N . PRO A 1 307 ? 8.414 -21.125 -12.258 1 98.81 307 PRO A N 1
ATOM 2221 C CA . PRO A 1 307 ? 8.406 -22.25 -11.312 1 98.81 307 PRO A CA 1
ATOM 2222 C C . PRO A 1 307 ? 9.469 -23.297 -11.625 1 98.81 307 PRO A C 1
ATOM 2224 O O . PRO A 1 307 ? 9.992 -23.938 -10.711 1 98.81 307 PRO A O 1
ATOM 2227 N N . LEU A 1 308 ?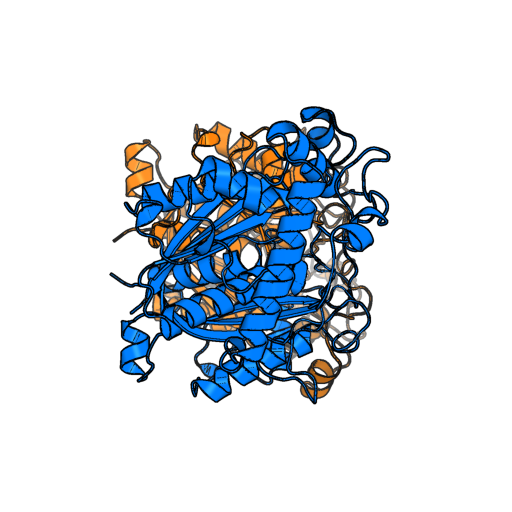 9.812 -23.484 -12.922 1 98.81 308 LEU A N 1
ATOM 2228 C CA . LEU A 1 308 ? 10.773 -24.516 -13.281 1 98.81 308 LEU A CA 1
ATOM 2229 C C . LEU A 1 308 ? 12.172 -24.141 -12.789 1 98.81 308 LEU A C 1
ATOM 2231 O O . LEU A 1 308 ? 12.891 -24.984 -12.258 1 98.81 308 LEU A O 1
ATOM 2235 N N . ALA A 1 309 ? 12.602 -22.906 -13.031 1 98.81 309 ALA A N 1
ATOM 2236 C CA . ALA A 1 309 ? 13.898 -22.438 -12.523 1 98.81 309 ALA A CA 1
ATOM 2237 C C . ALA A 1 309 ? 13.93 -22.469 -11 1 98.81 309 ALA A C 1
ATOM 2239 O O . ALA A 1 309 ? 14.938 -22.859 -10.406 1 98.81 309 ALA A O 1
ATOM 2240 N N . TRP A 1 310 ? 12.875 -22.047 -10.398 1 98.88 310 TRP A N 1
ATOM 2241 C CA . TRP A 1 310 ? 12.758 -22.094 -8.938 1 98.88 310 TRP A CA 1
ATOM 2242 C C . TRP A 1 310 ? 12.93 -23.516 -8.422 1 98.88 310 TRP A C 1
ATOM 2244 O O . TRP A 1 310 ? 13.648 -23.734 -7.441 1 98.88 310 TRP A O 1
ATOM 2254 N N . GLN A 1 311 ? 12.242 -24.469 -9.055 1 98.81 311 GLN A N 1
ATOM 2255 C CA . GLN A 1 311 ? 12.336 -25.859 -8.664 1 98.81 311 GLN A CA 1
ATOM 2256 C C . GLN A 1 311 ? 13.758 -26.391 -8.797 1 98.81 311 GLN A C 1
ATOM 2258 O O . GLN A 1 311 ? 14.266 -27.078 -7.914 1 98.81 311 GLN A O 1
ATOM 2263 N N . ALA A 1 312 ? 14.367 -26.031 -9.898 1 98.69 312 ALA A N 1
ATOM 2264 C CA . ALA A 1 312 ? 15.742 -26.453 -10.141 1 98.69 312 ALA A CA 1
ATOM 2265 C C . ALA A 1 312 ? 16.672 -25.953 -9.031 1 98.69 312 ALA A C 1
ATOM 2267 O O . ALA A 1 312 ? 17.562 -26.688 -8.586 1 98.69 312 ALA A O 1
ATOM 2268 N N . GLU A 1 313 ? 16.469 -24.766 -8.555 1 98.56 313 GLU A N 1
ATOM 2269 C CA . GLU A 1 313 ? 17.344 -24.125 -7.582 1 98.56 313 GLU A CA 1
ATOM 2270 C C . GLU A 1 313 ? 17.062 -24.609 -6.164 1 98.56 313 GLU A C 1
ATOM 2272 O O . GLU A 1 313 ? 17.969 -24.688 -5.332 1 98.56 313 GLU A O 1
ATOM 2277 N N . THR A 1 314 ? 15.812 -24.922 -5.891 1 98.5 314 THR A N 1
ATOM 2278 C CA . THR A 1 314 ? 15.43 -25.25 -4.523 1 98.5 314 THR A CA 1
ATOM 2279 C C . THR A 1 314 ? 15.484 -26.75 -4.289 1 98.5 314 THR A C 1
ATOM 2281 O O . THR A 1 314 ? 15.594 -27.203 -3.146 1 98.5 314 THR A O 1
ATOM 2284 N N . GLY A 1 315 ? 15.281 -27.516 -5.344 1 98.38 315 GLY A N 1
ATOM 2285 C CA . GLY A 1 315 ? 15.234 -28.953 -5.227 1 98.38 315 GLY A CA 1
ATOM 2286 C C . GLY A 1 315 ? 13.898 -29.484 -4.746 1 98.38 315 GLY A C 1
ATOM 2287 O O . GLY A 1 315 ? 13.789 -30.641 -4.332 1 98.38 315 GLY A O 1
ATOM 2288 N N . ALA A 1 316 ? 12.898 -28.688 -4.77 1 98.62 316 ALA A N 1
ATOM 2289 C CA . ALA A 1 316 ? 11.57 -29.078 -4.32 1 98.62 316 ALA A CA 1
ATOM 2290 C C . ALA A 1 316 ? 11.039 -30.25 -5.145 1 98.62 316 ALA A C 1
ATOM 2292 O O . ALA A 1 316 ? 11.25 -30.312 -6.359 1 98.62 316 ALA A O 1
ATOM 2293 N N . ALA A 1 317 ? 10.344 -31.156 -4.492 1 98.19 317 ALA A N 1
ATOM 2294 C CA . ALA A 1 317 ? 9.703 -32.25 -5.211 1 98.19 317 ALA A CA 1
ATOM 2295 C C . ALA A 1 317 ? 8.625 -31.734 -6.152 1 98.19 317 ALA A C 1
ATOM 2297 O O . ALA A 1 317 ? 7.715 -31.016 -5.73 1 98.19 317 ALA A O 1
ATOM 2298 N N . ILE A 1 318 ? 8.672 -32.156 -7.336 1 97.38 318 ILE A N 1
ATOM 2299 C CA . ILE A 1 318 ? 7.844 -31.594 -8.398 1 97.38 318 ILE A CA 1
ATOM 2300 C C . ILE A 1 318 ? 6.371 -31.859 -8.102 1 97.38 318 ILE A C 1
ATOM 2302 O O . ILE A 1 318 ? 5.508 -31.047 -8.43 1 97.38 318 ILE A O 1
ATOM 2306 N N . ASP A 1 319 ? 6.039 -32.938 -7.457 1 97.56 319 ASP A N 1
ATOM 2307 C CA . ASP A 1 319 ? 4.645 -33.281 -7.184 1 97.56 319 ASP A CA 1
ATOM 2308 C C . ASP A 1 319 ? 4.055 -32.344 -6.117 1 97.56 319 ASP A C 1
ATOM 2310 O O . ASP A 1 319 ? 2.838 -32.312 -5.938 1 97.56 319 ASP A O 1
ATOM 2314 N N . ARG A 1 320 ? 4.914 -31.562 -5.387 1 98.62 320 ARG A N 1
ATOM 2315 C CA . ARG A 1 320 ? 4.453 -30.625 -4.367 1 98.62 320 ARG A CA 1
ATOM 2316 C C . ARG A 1 320 ? 4.363 -29.219 -4.93 1 98.62 320 ARG A C 1
ATOM 2318 O O . ARG A 1 320 ? 3.848 -28.312 -4.27 1 98.62 320 ARG A O 1
ATOM 2325 N N . VAL A 1 321 ? 4.852 -29.078 -6.176 1 98.75 321 VAL A N 1
ATOM 2326 C CA . VAL A 1 321 ? 4.871 -27.75 -6.789 1 98.75 321 VAL A CA 1
ATOM 2327 C C . VAL A 1 321 ? 3.568 -27.516 -7.551 1 98.75 321 VAL A C 1
ATOM 2329 O O . VAL A 1 321 ? 3.281 -28.203 -8.531 1 98.75 321 VAL A O 1
ATOM 2332 N N . ASN A 1 322 ? 2.836 -26.578 -7.094 1 98.81 322 ASN A N 1
ATOM 2333 C CA . ASN A 1 322 ? 1.568 -26.203 -7.711 1 98.81 322 ASN A CA 1
ATOM 2334 C C . ASN A 1 322 ? 0.685 -27.422 -7.973 1 98.81 322 ASN A C 1
ATOM 2336 O O . ASN A 1 322 ? 0.258 -27.641 -9.102 1 98.81 322 ASN A O 1
ATOM 2340 N N . PRO A 1 323 ? 0.333 -28.094 -6.918 1 98.69 323 PRO A N 1
ATOM 2341 C CA . PRO A 1 323 ? -0.38 -29.359 -7.086 1 98.69 323 PRO A CA 1
ATOM 2342 C C . PRO A 1 323 ? -1.787 -29.172 -7.652 1 98.69 323 PRO A C 1
ATOM 2344 O O . PRO A 1 323 ? -2.408 -30.141 -8.102 1 98.69 323 PRO A O 1
ATOM 2347 N N . LEU A 1 324 ? -2.303 -27.938 -7.715 1 98.62 324 LEU A N 1
ATOM 2348 C CA . LEU A 1 324 ? -3.65 -27.672 -8.203 1 98.62 324 LEU A CA 1
ATOM 2349 C C . LEU A 1 324 ? -3.604 -26.922 -9.539 1 98.62 324 LEU A C 1
ATOM 2351 O O . LEU A 1 324 ? -4.613 -26.375 -9.984 1 98.62 324 LEU A O 1
ATOM 2355 N N . GLY A 1 325 ? -2.473 -26.875 -10.156 1 98.5 325 GLY A N 1
ATOM 2356 C CA . GLY A 1 325 ? -2.281 -25.984 -11.289 1 98.5 325 GLY A CA 1
ATOM 2357 C C . GLY A 1 325 ? -2.049 -24.547 -10.883 1 98.5 325 GLY A C 1
ATOM 2358 O O . GLY A 1 325 ? -2.053 -24.219 -9.695 1 98.5 325 GLY A O 1
ATOM 2359 N N . GLY A 1 326 ? -1.798 -23.75 -11.875 1 98.31 326 GLY A N 1
ATOM 2360 C CA . GLY A 1 326 ? -1.478 -22.375 -11.531 1 98.31 326 GLY A CA 1
ATOM 2361 C C . GLY A 1 326 ? -1.943 -21.375 -12.578 1 98.31 326 GLY A C 1
ATOM 2362 O O . GLY A 1 326 ? -2.975 -21.578 -13.219 1 98.31 326 GLY A O 1
ATOM 2363 N N . ALA A 1 327 ? -1.282 -20.266 -12.664 1 98.62 327 ALA A N 1
ATOM 2364 C CA . ALA A 1 327 ? -1.723 -19.094 -13.406 1 98.62 327 ALA A CA 1
ATOM 2365 C C . ALA A 1 327 ? -1.727 -19.359 -14.906 1 98.62 327 ALA A C 1
ATOM 2367 O O . ALA A 1 327 ? -2.469 -18.734 -15.656 1 98.62 327 ALA A O 1
ATOM 2368 N N . ILE A 1 328 ? -0.882 -20.25 -15.375 1 98.81 328 ILE A N 1
ATOM 2369 C CA . ILE A 1 328 ? -0.912 -20.625 -16.781 1 98.81 328 ILE A CA 1
ATOM 2370 C C . ILE A 1 328 ? -2.266 -21.234 -17.141 1 98.81 328 ILE A C 1
ATOM 2372 O O . ILE A 1 328 ? -2.801 -21 -18.219 1 98.81 328 ILE A O 1
ATOM 2376 N N . ALA A 1 329 ? -2.832 -21.969 -16.219 1 98.75 329 ALA A N 1
ATOM 2377 C CA . ALA A 1 329 ? -4.094 -22.672 -16.453 1 98.75 329 ALA A CA 1
ATOM 2378 C C . ALA A 1 329 ? -5.285 -21.766 -16.125 1 98.75 329 ALA A C 1
ATOM 2380 O O . ALA A 1 329 ? -6.234 -21.672 -16.906 1 98.75 329 ALA A O 1
ATOM 2381 N N . VAL A 1 330 ? -5.23 -21.078 -14.961 1 98.25 330 VAL A N 1
ATOM 2382 C CA . VAL A 1 330 ? -6.457 -20.453 -14.469 1 98.25 330 VAL A CA 1
ATOM 2383 C C . VAL A 1 330 ? -6.402 -18.953 -14.711 1 98.25 330 VAL A C 1
ATOM 2385 O O . VAL A 1 330 ? -7.438 -18.281 -14.703 1 98.25 330 VAL A O 1
ATOM 2388 N N . GLY A 1 331 ? -5.242 -18.406 -14.828 1 98.31 331 GLY A N 1
ATOM 2389 C CA . GLY A 1 331 ? -5.109 -16.984 -15.047 1 98.31 331 GLY A CA 1
ATOM 2390 C C . GLY A 1 331 ? -4.438 -16.25 -13.898 1 98.31 331 GLY A C 1
ATOM 2391 O O . GLY A 1 331 ? -4.203 -16.844 -12.844 1 98.31 331 GLY A O 1
ATOM 2392 N N . HIS A 1 332 ? -4.16 -14.977 -14.148 1 98.38 332 HIS A N 1
ATOM 2393 C CA . HIS A 1 332 ? -3.346 -14.18 -13.234 1 98.38 332 HIS A CA 1
ATOM 2394 C C . HIS A 1 332 ? -3.883 -12.758 -13.109 1 98.38 332 HIS A C 1
ATOM 2396 O O . HIS A 1 332 ? -3.299 -11.82 -13.648 1 98.38 332 HIS A O 1
ATOM 2402 N N . PRO A 1 333 ? -4.969 -12.578 -12.352 1 98.69 333 PRO A N 1
ATOM 2403 C CA . PRO A 1 333 ? -5.34 -11.195 -12.039 1 98.69 333 PRO A CA 1
ATOM 2404 C C . PRO A 1 333 ? -4.328 -10.5 -11.133 1 98.69 333 PRO A C 1
ATOM 2406 O O . PRO A 1 333 ? -4.453 -10.562 -9.906 1 98.69 333 PRO A O 1
ATOM 2409 N N . LEU A 1 334 ? -3.449 -9.789 -11.586 1 98.12 334 LEU A N 1
ATOM 2410 C CA . LEU A 1 334 ? -2.234 -9.234 -11 1 98.12 334 LEU A CA 1
ATOM 2411 C C . LEU A 1 334 ? -2.445 -8.914 -9.523 1 98.12 334 LEU A C 1
ATOM 2413 O O . LEU A 1 334 ? -2.148 -9.742 -8.656 1 98.12 334 LEU A O 1
ATOM 2417 N N . GLY A 1 335 ? -3.123 -7.879 -9.195 1 98.38 335 GLY A N 1
ATOM 2418 C CA . GLY A 1 335 ? -3.277 -7.387 -7.832 1 98.38 335 GLY A CA 1
ATOM 2419 C C . GLY A 1 335 ? -4.051 -8.336 -6.938 1 98.38 335 GLY A C 1
ATOM 2420 O O . GLY A 1 335 ? -3.941 -8.273 -5.711 1 98.38 335 GLY A O 1
ATOM 2421 N N . GLY A 1 336 ? -4.809 -9.234 -7.477 1 98.75 336 GLY A N 1
ATOM 2422 C CA . GLY A 1 336 ? -5.621 -10.172 -6.715 1 98.75 336 GLY A CA 1
ATOM 2423 C C . GLY A 1 336 ? -4.969 -11.531 -6.559 1 98.75 336 GLY A C 1
ATOM 2424 O O . GLY A 1 336 ? -5.363 -12.32 -5.695 1 98.75 336 GLY A O 1
ATOM 2425 N N . SER A 1 337 ? -3.953 -11.82 -7.305 1 98.81 337 SER A N 1
ATOM 2426 C CA . SER A 1 337 ? -3.408 -13.172 -7.453 1 98.81 337 SER A CA 1
ATOM 2427 C C . SER A 1 337 ? -2.809 -13.672 -6.148 1 98.81 337 SER A C 1
ATOM 2429 O O . SER A 1 337 ? -2.961 -14.844 -5.801 1 98.81 337 SER A O 1
ATOM 2431 N N . GLY A 1 338 ? -2.1 -12.773 -5.41 1 98.81 338 GLY A N 1
ATOM 2432 C CA . GLY A 1 338 ? -1.489 -13.203 -4.16 1 98.81 338 GLY A CA 1
ATOM 2433 C C . GLY A 1 338 ? -2.486 -13.789 -3.178 1 98.81 338 GLY A C 1
ATOM 2434 O O . GLY A 1 338 ? -2.232 -14.828 -2.568 1 98.81 338 GLY A O 1
ATOM 2435 N N . ALA A 1 339 ? -3.559 -13.141 -3.035 1 98.94 339 ALA A N 1
ATOM 2436 C CA . ALA A 1 339 ? -4.59 -13.609 -2.111 1 98.94 339 ALA A CA 1
ATOM 2437 C C . ALA A 1 339 ? -5.301 -14.844 -2.662 1 98.94 339 ALA A C 1
ATOM 2439 O O . ALA A 1 339 ? -5.688 -15.734 -1.904 1 98.94 339 ALA A O 1
ATOM 2440 N N . ILE A 1 340 ? -5.5 -14.898 -3.971 1 98.88 340 ILE A N 1
ATOM 2441 C CA . ILE A 1 340 ? -6.133 -16.047 -4.602 1 98.88 340 ILE A CA 1
ATOM 2442 C C . ILE A 1 340 ? -5.266 -17.297 -4.391 1 98.88 340 ILE A C 1
ATOM 2444 O O . ILE A 1 340 ? -5.77 -18.344 -3.994 1 98.88 340 ILE A O 1
ATOM 2448 N N . LEU A 1 341 ? -3.977 -17.141 -4.625 1 98.81 341 LEU A N 1
ATOM 2449 C CA . LEU A 1 341 ? -3.064 -18.266 -4.434 1 98.81 341 LEU A CA 1
ATOM 2450 C C . LEU A 1 341 ? -3.02 -18.672 -2.969 1 98.81 341 LEU A C 1
ATOM 2452 O O . LEU A 1 341 ? -2.947 -19.875 -2.662 1 98.81 341 LEU A O 1
ATOM 2456 N N . MET A 1 342 ? -3.045 -17.719 -2.08 1 98.88 342 MET A N 1
ATOM 2457 C CA . MET A 1 342 ? -3.047 -18.016 -0.65 1 98.88 342 MET A CA 1
ATOM 2458 C C . MET A 1 342 ? -4.293 -18.812 -0.26 1 98.88 342 MET A C 1
ATOM 2460 O O . MET A 1 342 ? -4.215 -19.734 0.551 1 98.88 342 MET A O 1
ATOM 2464 N N . THR A 1 343 ? -5.383 -18.406 -0.793 1 98.94 343 THR A N 1
ATOM 2465 C CA . THR A 1 343 ? -6.645 -19.094 -0.569 1 98.94 343 THR A CA 1
ATOM 2466 C C . THR A 1 343 ? -6.559 -20.547 -1.027 1 98.94 343 THR A C 1
ATOM 2468 O O . THR A 1 343 ? -6.926 -21.453 -0.286 1 98.94 343 THR A O 1
ATOM 2471 N N . ARG A 1 344 ? -6.066 -20.766 -2.244 1 98.81 344 ARG A N 1
ATOM 2472 C CA . ARG A 1 344 ? -5.898 -22.109 -2.793 1 98.81 344 ARG A CA 1
ATOM 2473 C C . ARG A 1 344 ? -4.988 -22.953 -1.908 1 98.81 344 ARG A C 1
ATOM 2475 O O . ARG A 1 344 ? -5.305 -24.094 -1.602 1 98.81 344 ARG A O 1
ATOM 2482 N N . LEU A 1 345 ? -3.898 -22.344 -1.469 1 98.88 345 LEU A N 1
ATOM 2483 C CA . LEU A 1 345 ? -2.91 -23.047 -0.667 1 98.88 345 LEU A CA 1
ATOM 2484 C C . LEU A 1 345 ? -3.488 -23.438 0.689 1 98.88 345 LEU A C 1
ATOM 2486 O O . LEU A 1 345 ? -3.354 -24.594 1.119 1 98.88 345 LEU A O 1
ATOM 2490 N N . ALA A 1 346 ? -4.117 -22.531 1.377 1 98.88 346 ALA A N 1
ATOM 2491 C CA . ALA A 1 346 ? -4.66 -22.766 2.711 1 98.88 346 ALA A CA 1
ATOM 2492 C C . ALA A 1 346 ? -5.695 -23.891 2.691 1 98.88 346 ALA A C 1
ATOM 2494 O O . ALA A 1 346 ? -5.684 -24.766 3.553 1 98.88 346 ALA A O 1
ATOM 2495 N N . HIS A 1 347 ? -6.57 -23.828 1.729 1 98.75 347 HIS A N 1
ATOM 2496 C CA . HIS A 1 347 ? -7.59 -24.859 1.625 1 98.75 347 HIS A CA 1
ATOM 2497 C C . HIS A 1 347 ? -6.973 -26.219 1.287 1 98.75 347 HIS A C 1
ATOM 2499 O O . HIS A 1 347 ? -7.383 -27.25 1.828 1 98.75 347 HIS A O 1
ATOM 2505 N N . HIS A 1 348 ? -6.055 -26.203 0.335 1 98.81 348 HIS A N 1
ATOM 2506 C CA . HIS A 1 348 ? -5.371 -27.438 -0.026 1 98.81 348 HIS A CA 1
ATOM 2507 C C . HIS A 1 348 ? -4.691 -28.078 1.188 1 98.81 348 HIS A C 1
ATOM 2509 O O . HIS A 1 348 ? -4.758 -29.281 1.378 1 98.81 348 HIS A O 1
ATOM 2515 N N . MET A 1 349 ? -4.023 -27.266 1.982 1 98.88 349 MET A N 1
ATOM 2516 C CA . MET A 1 349 ? -3.367 -27.734 3.197 1 98.88 349 MET A CA 1
ATOM 2517 C C . MET A 1 349 ? -4.379 -28.359 4.156 1 98.88 349 MET A C 1
ATOM 2519 O O . MET A 1 349 ? -4.168 -29.469 4.656 1 98.88 349 MET A O 1
ATOM 2523 N N . ARG A 1 350 ? -5.445 -27.656 4.422 1 98.38 350 ARG A N 1
ATOM 2524 C CA . ARG A 1 350 ? -6.484 -28.141 5.324 1 98.38 350 ARG A CA 1
ATOM 2525 C C . ARG A 1 350 ? -7.051 -29.484 4.84 1 98.38 350 ARG A C 1
ATOM 2527 O O . ARG A 1 350 ? -7.168 -30.422 5.617 1 98.38 350 ARG A O 1
ATOM 2534 N N . ASP A 1 351 ? -7.371 -29.578 3.547 1 98.12 351 ASP A N 1
ATOM 2535 C CA . ASP A 1 351 ? -8.078 -30.719 2.977 1 98.12 351 ASP A CA 1
ATOM 2536 C C . ASP A 1 351 ? -7.172 -31.953 2.904 1 98.12 351 ASP A C 1
ATOM 2538 O O . ASP A 1 351 ? -7.652 -33.094 2.82 1 98.12 351 ASP A O 1
ATOM 2542 N N . ASN A 1 352 ? -5.871 -31.781 2.93 1 98.31 352 ASN A N 1
ATOM 2543 C CA . ASN A 1 352 ? -4.949 -32.906 2.764 1 98.31 352 ASN A CA 1
ATOM 2544 C C . ASN A 1 352 ? -4.055 -33.062 3.988 1 98.31 352 ASN A C 1
ATOM 2546 O O . ASN A 1 352 ? -3.096 -33.844 3.955 1 98.31 352 ASN A O 1
ATOM 2550 N N . GLY A 1 353 ? -4.285 -32.344 5.043 1 98.5 353 GLY A N 1
ATOM 2551 C CA . GLY A 1 353 ? -3.541 -32.469 6.285 1 98.5 353 GLY A CA 1
ATOM 2552 C C . GLY A 1 353 ? -2.076 -32.125 6.145 1 98.5 353 GLY A C 1
ATOM 2553 O O . GLY A 1 353 ? -1.211 -32.75 6.742 1 98.5 353 GLY A O 1
ATOM 2554 N N . ILE A 1 354 ? -1.77 -31.125 5.32 1 98.81 354 ILE A N 1
ATOM 2555 C CA . ILE A 1 354 ? -0.401 -30.672 5.094 1 98.81 354 ILE A CA 1
ATOM 2556 C C . ILE A 1 354 ? -0.021 -29.625 6.129 1 98.81 354 ILE A C 1
ATOM 2558 O O . ILE A 1 354 ? -0.657 -28.562 6.215 1 98.81 354 ILE A O 1
ATOM 2562 N N . ARG A 1 355 ? 1.005 -29.812 6.82 1 98.69 355 ARG A N 1
ATOM 2563 C CA . ARG A 1 355 ? 1.328 -28.969 7.961 1 98.69 355 ARG A CA 1
ATOM 2564 C C . ARG A 1 355 ? 1.854 -27.609 7.496 1 98.69 355 ARG A C 1
ATOM 2566 O O . ARG A 1 355 ? 1.373 -26.562 7.941 1 98.69 355 ARG A O 1
ATOM 2573 N N . TYR A 1 356 ? 2.912 -27.594 6.578 1 98.94 356 TYR A N 1
ATOM 2574 C CA . TYR A 1 356 ? 3.498 -26.344 6.105 1 98.94 356 TYR A CA 1
ATOM 2575 C C . TYR A 1 356 ? 3.295 -26.188 4.605 1 98.94 356 TYR A C 1
ATOM 2577 O O . TYR A 1 356 ? 3.43 -27.141 3.846 1 98.94 356 TYR A O 1
ATOM 2585 N N . GLY A 1 357 ? 2.895 -25.031 4.188 1 98.94 357 GLY A N 1
ATOM 2586 C CA . GLY A 1 357 ? 2.844 -24.609 2.799 1 98.94 357 GLY A CA 1
ATOM 2587 C C . GLY A 1 357 ? 3.609 -23.312 2.541 1 98.94 357 GLY A C 1
ATOM 2588 O O . GLY A 1 357 ? 3.754 -22.484 3.439 1 98.94 357 GLY A O 1
ATOM 2589 N N . LEU A 1 358 ? 4.125 -23.141 1.347 1 98.94 358 LEU A N 1
ATOM 2590 C CA . LEU A 1 358 ? 4.879 -21.953 0.997 1 98.94 358 LEU A CA 1
ATOM 2591 C C . LEU A 1 358 ? 4.363 -21.344 -0.305 1 98.94 358 LEU A C 1
ATOM 2593 O O . LEU A 1 358 ? 4.203 -22.047 -1.302 1 98.94 358 LEU A O 1
ATOM 2597 N N . GLN A 1 359 ? 4.02 -20.125 -0.263 1 98.94 359 GLN A N 1
ATOM 2598 C CA . GLN A 1 359 ? 3.656 -19.344 -1.445 1 98.94 359 GLN A CA 1
ATOM 2599 C C . GLN A 1 359 ? 4.742 -18.328 -1.801 1 98.94 359 GLN A C 1
ATOM 2601 O O . GLN A 1 359 ? 5.301 -17.688 -0.917 1 98.94 359 GLN A O 1
ATOM 2606 N N . SER A 1 360 ? 5.105 -18.234 -3.07 1 98.88 360 SER A N 1
ATOM 2607 C CA . SER A 1 360 ? 5.961 -17.156 -3.543 1 98.88 360 SER A CA 1
ATOM 2608 C C . SER A 1 360 ? 5.57 -16.719 -4.953 1 98.88 360 SER A C 1
ATOM 2610 O O . SER A 1 360 ? 4.891 -17.453 -5.672 1 98.88 360 SER A O 1
ATOM 2612 N N . MET A 1 361 ? 5.91 -15.531 -5.301 1 98.19 361 MET A N 1
ATOM 2613 C CA . MET A 1 361 ? 5.562 -15 -6.613 1 98.19 361 MET A CA 1
ATOM 2614 C C . MET A 1 361 ? 6.562 -13.938 -7.055 1 98.19 361 MET A C 1
ATOM 2616 O O . MET A 1 361 ? 7.008 -13.125 -6.246 1 98.19 361 MET A O 1
ATOM 2620 N N . CYS A 1 362 ? 6.875 -13.977 -8.352 1 98.25 362 CYS A N 1
ATOM 2621 C CA . CYS A 1 362 ? 7.734 -12.953 -8.938 1 98.25 362 CYS A CA 1
ATOM 2622 C C . CYS A 1 362 ? 6.969 -11.656 -9.148 1 98.25 362 CYS A C 1
ATOM 2624 O O . CYS A 1 362 ? 5.754 -11.672 -9.344 1 98.25 362 CYS A O 1
ATOM 2626 N N . GLU A 1 363 ? 7.676 -10.617 -9.047 1 98.38 363 GLU A N 1
ATOM 2627 C CA . GLU A 1 363 ? 7.098 -9.281 -9.141 1 98.38 363 GLU A CA 1
ATOM 2628 C C . GLU A 1 363 ? 7.941 -8.375 -10.031 1 98.38 363 GLU A C 1
ATOM 2630 O O . GLU A 1 363 ? 9.172 -8.492 -10.062 1 98.38 363 GLU A O 1
ATOM 2635 N N . ALA A 1 364 ? 7.246 -7.477 -10.773 1 96.75 364 ALA A N 1
ATOM 2636 C CA . ALA A 1 364 ? 7.977 -6.461 -11.531 1 96.75 364 ALA A CA 1
ATOM 2637 C C . ALA A 1 364 ? 9.023 -5.773 -10.656 1 96.75 364 ALA A C 1
ATOM 2639 O O . ALA A 1 364 ? 8.805 -5.574 -9.461 1 96.75 364 ALA A O 1
ATOM 2640 N N . GLY A 1 365 ? 10.117 -5.352 -11.289 1 97.12 365 GLY A N 1
ATOM 2641 C CA . GLY A 1 365 ? 11.203 -4.719 -10.555 1 97.12 365 GLY A CA 1
ATOM 2642 C C . GLY A 1 365 ? 12.164 -5.715 -9.938 1 97.12 365 GLY A C 1
ATOM 2643 O O . GLY A 1 365 ? 13.141 -5.324 -9.297 1 97.12 365 GLY A O 1
ATOM 2644 N N . GLY A 1 366 ? 11.961 -6.988 -10.188 1 98.5 366 GLY A N 1
ATOM 2645 C CA . GLY A 1 366 ? 12.844 -8.016 -9.664 1 98.5 366 GLY A CA 1
ATOM 2646 C C . GLY A 1 366 ? 12.57 -8.359 -8.219 1 98.5 366 GLY A C 1
ATOM 2647 O O . GLY A 1 366 ? 13.477 -8.773 -7.484 1 98.5 366 GLY A O 1
ATOM 2648 N N . MET A 1 367 ? 11.344 -8.211 -7.777 1 98.75 367 MET A N 1
ATOM 2649 C CA . MET A 1 367 ? 11 -8.43 -6.379 1 98.75 367 MET A CA 1
ATOM 2650 C C . MET A 1 367 ? 10.234 -9.734 -6.203 1 98.75 367 MET A C 1
ATOM 2652 O O . MET A 1 367 ? 9.883 -10.391 -7.188 1 98.75 367 MET A O 1
ATOM 2656 N N . ALA A 1 368 ? 10 -10.086 -4.941 1 98.81 368 ALA A N 1
ATOM 2657 C CA . ALA A 1 368 ? 9.18 -11.25 -4.633 1 98.81 368 ALA A CA 1
ATOM 2658 C C . ALA A 1 368 ? 8.766 -11.258 -3.16 1 98.81 368 ALA A C 1
ATOM 2660 O O . ALA A 1 368 ? 9.508 -10.773 -2.303 1 98.81 368 ALA A O 1
ATOM 2661 N N . ASN A 1 369 ? 7.609 -11.82 -2.916 1 98.38 369 ASN A N 1
ATOM 2662 C CA . ASN A 1 369 ? 7.164 -12.219 -1.586 1 98.38 369 ASN A CA 1
ATOM 2663 C C . ASN A 1 369 ? 7.293 -13.727 -1.389 1 98.38 369 ASN A C 1
ATOM 2665 O O . ASN A 1 369 ? 7.164 -14.5 -2.344 1 98.38 369 ASN A O 1
ATOM 2669 N N . ALA A 1 370 ? 7.52 -14.094 -0.202 1 98.88 370 ALA A N 1
ATOM 2670 C CA . ALA A 1 370 ? 7.355 -15.484 0.205 1 98.88 370 ALA A CA 1
ATOM 2671 C C . ALA A 1 370 ? 6.676 -15.578 1.568 1 98.88 370 ALA A C 1
ATOM 2673 O O . ALA A 1 370 ? 7.004 -14.82 2.486 1 98.88 370 ALA A O 1
ATOM 2674 N N . THR A 1 371 ? 5.715 -16.438 1.697 1 98.94 371 THR A N 1
ATOM 2675 C CA . THR A 1 371 ? 4.98 -16.672 2.938 1 98.94 371 THR A CA 1
ATOM 2676 C C . THR A 1 371 ? 4.902 -18.156 3.246 1 98.94 371 THR A C 1
ATOM 2678 O O . THR A 1 371 ? 4.543 -18.953 2.381 1 98.94 371 THR A O 1
ATOM 2681 N N . ILE A 1 372 ? 5.285 -18.547 4.426 1 98.94 372 ILE A N 1
ATOM 2682 C CA . ILE A 1 372 ? 5.062 -19.906 4.922 1 98.94 372 ILE A CA 1
ATOM 2683 C C . ILE A 1 372 ? 3.832 -19.922 5.828 1 98.94 372 ILE A C 1
ATOM 2685 O O . ILE A 1 372 ? 3.725 -19.125 6.758 1 98.94 372 ILE A O 1
ATOM 2689 N N . LEU A 1 373 ? 2.93 -20.797 5.488 1 98.94 373 LEU A N 1
ATOM 2690 C CA . LEU A 1 373 ? 1.746 -21.047 6.305 1 98.94 373 LEU A CA 1
ATOM 2691 C C . LEU A 1 373 ? 1.916 -22.328 7.125 1 98.94 373 LEU A C 1
ATOM 2693 O O . LEU A 1 373 ? 2.65 -23.234 6.723 1 98.94 373 LEU A O 1
ATOM 2697 N N . GLU A 1 374 ? 1.229 -22.375 8.25 1 98.94 374 GLU A N 1
ATOM 2698 C CA . GLU A 1 374 ? 1.196 -23.547 9.117 1 98.94 374 GLU A CA 1
ATOM 2699 C C . GLU A 1 374 ? -0.238 -23.953 9.445 1 98.94 374 GLU A C 1
ATOM 2701 O O . GLU A 1 374 ? -1.002 -23.156 9.984 1 98.94 374 GLU A O 1
ATOM 2706 N N . LEU A 1 375 ? -0.545 -25.203 9.156 1 98.75 375 LEU A N 1
ATOM 2707 C CA . LEU A 1 375 ? -1.877 -25.703 9.477 1 98.75 375 LEU A CA 1
ATOM 2708 C C . LEU A 1 375 ? -2.074 -25.797 10.984 1 98.75 375 LEU A C 1
ATOM 2710 O O . LEU A 1 375 ? -1.198 -26.297 11.703 1 98.75 375 LEU A O 1
ATOM 2714 N N . ILE A 1 376 ? -3.291 -25.266 11.469 1 94.69 376 ILE A N 1
ATOM 2715 C CA . ILE A 1 376 ? -3.523 -25.328 12.906 1 94.69 376 ILE A CA 1
ATOM 2716 C C . ILE A 1 376 ? -4.914 -25.906 13.18 1 94.69 376 ILE A C 1
ATOM 2718 O O . ILE A 1 376 ? -5.82 -25.766 12.352 1 94.69 376 ILE A O 1
ATOM 2722 N N . MET B 1 1 ? 9.469 -7.109 24.578 1 77 1 MET B N 1
ATOM 2723 C CA . MET B 1 1 ? 8.688 -7.012 23.359 1 77 1 MET B CA 1
ATOM 2724 C C . MET B 1 1 ? 9.305 -6 22.391 1 77 1 MET B C 1
ATOM 2726 O O . MET B 1 1 ? 9.891 -5.008 22.828 1 77 1 MET B O 1
ATOM 2730 N N . ARG B 1 2 ? 9.352 -6.281 21.234 1 91.44 2 ARG B N 1
ATOM 2731 C CA . ARG B 1 2 ? 9.953 -5.391 20.25 1 91.44 2 ARG B CA 1
ATOM 2732 C C . ARG B 1 2 ? 9.172 -4.082 20.156 1 91.44 2 ARG B C 1
ATOM 2734 O O . ARG B 1 2 ? 7.957 -4.059 20.328 1 91.44 2 ARG B O 1
ATOM 2741 N N . ASP B 1 3 ? 9.906 -3.045 20.125 1 98.12 3 ASP B N 1
ATOM 2742 C CA . ASP B 1 3 ? 9.305 -1.746 19.844 1 98.12 3 ASP B CA 1
ATOM 2743 C C . ASP B 1 3 ? 9.758 -1.225 18.484 1 98.12 3 ASP B C 1
ATOM 2745 O O . ASP B 1 3 ? 10.445 -1.927 17.734 1 98.12 3 ASP B O 1
ATOM 2749 N N . ALA B 1 4 ? 9.227 -0.04 18.062 1 98.88 4 ALA B N 1
ATOM 2750 C CA . ALA B 1 4 ? 9.625 0.625 16.828 1 98.88 4 ALA B CA 1
ATOM 2751 C C . ALA B 1 4 ? 10.086 2.055 17.094 1 98.88 4 ALA B C 1
ATOM 2753 O O . ALA B 1 4 ? 9.406 2.818 17.781 1 98.88 4 ALA B O 1
ATOM 2754 N N . VAL B 1 5 ? 11.234 2.402 16.547 1 98.94 5 VAL B N 1
ATOM 2755 C CA . VAL B 1 5 ? 11.781 3.744 16.734 1 98.94 5 VAL B CA 1
ATOM 2756 C C . VAL B 1 5 ? 12.148 4.34 15.375 1 98.94 5 VAL B C 1
ATOM 2758 O O . VAL B 1 5 ? 12.438 3.607 14.422 1 98.94 5 VAL B O 1
ATOM 2761 N N . ILE B 1 6 ? 12.031 5.613 15.297 1 98.94 6 ILE B N 1
ATOM 2762 C CA . ILE B 1 6 ? 12.586 6.367 14.172 1 98.94 6 ILE B CA 1
ATOM 2763 C C . ILE B 1 6 ? 13.984 6.863 14.523 1 98.94 6 ILE B C 1
ATOM 2765 O O . ILE B 1 6 ? 14.148 7.684 15.43 1 98.94 6 ILE B O 1
ATOM 2769 N N . VAL B 1 7 ? 14.961 6.406 13.812 1 98.81 7 VAL B N 1
ATOM 2770 C CA . VAL B 1 7 ? 16.359 6.766 14.062 1 98.81 7 VAL B CA 1
ATOM 2771 C C . VAL B 1 7 ? 16.625 8.164 13.523 1 98.81 7 VAL B C 1
ATOM 2773 O O . VAL B 1 7 ? 17.328 8.961 14.164 1 98.81 7 VAL B O 1
ATOM 2776 N N . ASP B 1 8 ? 16.156 8.414 12.359 1 98.69 8 ASP B N 1
ATOM 2777 C CA . ASP B 1 8 ? 16.281 9.719 11.711 1 98.69 8 ASP B CA 1
ATOM 2778 C C . ASP B 1 8 ? 15.133 9.961 10.734 1 98.69 8 ASP B C 1
ATOM 2780 O O . ASP B 1 8 ? 14.406 9.023 10.375 1 98.69 8 ASP B O 1
ATOM 2784 N N . ALA B 1 9 ? 14.898 11.227 10.453 1 98.88 9 ALA B N 1
ATOM 2785 C CA . ALA B 1 9 ? 13.836 11.664 9.547 1 98.88 9 ALA B CA 1
ATOM 2786 C C . ALA B 1 9 ? 14.273 12.891 8.742 1 98.88 9 ALA B C 1
ATOM 2788 O O . ALA B 1 9 ? 14.781 13.859 9.305 1 98.88 9 ALA B O 1
ATOM 2789 N N . VAL B 1 10 ? 14.047 12.781 7.402 1 98.88 10 VAL B N 1
ATOM 2790 C CA . VAL B 1 10 ? 14.445 13.883 6.539 1 98.88 10 VAL B CA 1
ATOM 2791 C C . VAL B 1 10 ? 13.352 14.172 5.52 1 98.88 10 VAL B C 1
ATOM 2793 O O . VAL B 1 10 ? 12.445 13.359 5.324 1 98.88 10 VAL B O 1
ATOM 2796 N N . ARG B 1 11 ? 13.469 15.312 4.906 1 98.94 11 ARG B N 1
ATOM 2797 C CA . ARG B 1 11 ? 12.523 15.711 3.863 1 98.94 11 ARG B CA 1
ATOM 2798 C C . ARG B 1 11 ? 13.18 16.656 2.869 1 98.94 11 ARG B C 1
ATOM 2800 O O . ARG B 1 11 ? 14.195 17.281 3.182 1 98.94 11 ARG B O 1
ATOM 2807 N N . THR B 1 12 ? 12.594 16.719 1.739 1 98.88 12 THR B N 1
ATOM 2808 C CA . THR B 1 12 ? 12.914 17.828 0.837 1 98.88 12 THR B CA 1
ATOM 2809 C C . THR B 1 12 ? 12.266 19.125 1.317 1 98.88 12 THR B C 1
ATOM 2811 O O . THR B 1 12 ? 11.328 19.094 2.119 1 98.88 12 THR B O 1
ATOM 2814 N N . PRO B 1 13 ? 12.891 20.312 0.803 1 98.75 13 PRO B N 1
ATOM 2815 C CA . PRO B 1 13 ? 11.977 21.453 0.839 1 98.75 13 PRO B CA 1
ATOM 2816 C C . PRO B 1 13 ? 10.719 21.234 0.007 1 98.75 13 PRO B C 1
ATOM 2818 O O . PRO B 1 13 ? 10.734 20.453 -0.947 1 98.75 13 PRO B O 1
ATOM 2821 N N . ILE B 1 14 ? 9.656 21.859 0.389 1 98.81 14 ILE B N 1
ATOM 2822 C CA . ILE B 1 14 ? 8.414 21.734 -0.363 1 98.81 14 ILE B CA 1
ATOM 2823 C C . ILE B 1 14 ? 8.367 22.797 -1.458 1 98.81 14 ILE B C 1
ATOM 2825 O O . ILE B 1 14 ? 8.57 23.984 -1.188 1 98.81 14 ILE B O 1
ATOM 2829 N N . GLY B 1 15 ? 8.203 22.328 -2.676 1 98.75 15 GLY B N 1
ATOM 2830 C CA . GLY B 1 15 ? 8.086 23.234 -3.803 1 98.75 15 GLY B CA 1
ATOM 2831 C C . GLY B 1 15 ? 6.648 23.484 -4.219 1 98.75 15 GLY B C 1
ATOM 2832 O O . GLY B 1 15 ? 5.805 22.594 -4.145 1 98.75 15 GLY B O 1
ATOM 2833 N N . ARG B 1 16 ? 6.406 24.719 -4.738 1 98 16 ARG B N 1
ATOM 2834 C CA . ARG B 1 16 ? 5.09 25.016 -5.281 1 98 16 ARG B CA 1
ATOM 2835 C C . ARG B 1 16 ? 4.914 24.422 -6.672 1 98 16 ARG B C 1
ATOM 2837 O O . ARG B 1 16 ? 5.898 24.172 -7.371 1 98 16 ARG B O 1
ATOM 2844 N N . ARG B 1 17 ? 3.705 24.25 -7.066 1 97.44 17 ARG B N 1
ATOM 2845 C CA . ARG B 1 17 ? 3.398 23.719 -8.383 1 97.44 17 ARG B CA 1
ATOM 2846 C C . ARG B 1 17 ? 4.082 24.516 -9.484 1 97.44 17 ARG B C 1
ATOM 2848 O O . ARG B 1 17 ? 3.961 25.75 -9.523 1 97.44 17 ARG B O 1
ATOM 2855 N N . GLY B 1 18 ? 4.758 23.781 -10.32 1 97.81 18 GLY B N 1
ATOM 2856 C CA . GLY B 1 18 ? 5.359 24.391 -11.492 1 97.81 18 GLY B CA 1
ATOM 2857 C C . GLY B 1 18 ? 6.613 25.172 -11.18 1 97.81 18 GLY B C 1
ATOM 2858 O O . GLY B 1 18 ? 7.133 25.906 -12.039 1 97.81 18 GLY B O 1
ATOM 2859 N N . ARG B 1 19 ? 7.207 25.062 -10 1 96.81 19 ARG B N 1
ATOM 2860 C CA . ARG B 1 19 ? 8.312 25.938 -9.617 1 96.81 19 ARG B CA 1
ATOM 2861 C C . ARG B 1 19 ? 9.547 25.125 -9.242 1 96.81 19 ARG B C 1
ATOM 2863 O O . ARG B 1 19 ? 10.031 24.312 -10.047 1 96.81 19 ARG B O 1
ATOM 2870 N N . ALA B 1 20 ? 10.094 25.203 -8.102 1 97.06 20 ALA B N 1
ATOM 2871 C CA . ALA B 1 20 ? 11.469 24.828 -7.754 1 97.06 20 ALA B CA 1
ATOM 2872 C C . ALA B 1 20 ? 11.719 23.344 -8.016 1 97.06 20 ALA B C 1
ATOM 2874 O O . ALA B 1 20 ? 12.82 22.953 -8.406 1 97.06 20 ALA B O 1
ATOM 2875 N N . LEU B 1 21 ? 10.68 22.5 -7.785 1 98.12 21 LEU B N 1
ATOM 2876 C CA . LEU B 1 21 ? 10.906 21.062 -7.855 1 98.12 21 LEU B CA 1
ATOM 2877 C C . LEU B 1 21 ? 10.203 20.469 -9.07 1 98.12 21 LEU B C 1
ATOM 2879 O O . LEU B 1 21 ? 10.234 19.25 -9.273 1 98.12 21 LEU B O 1
ATOM 2883 N N . SER B 1 22 ? 9.648 21.297 -9.914 1 97.5 22 SER B N 1
ATOM 2884 C CA . SER B 1 22 ? 8.703 20.859 -10.945 1 97.5 22 SER B CA 1
ATOM 2885 C C . SER B 1 22 ? 9.398 20.047 -12.031 1 97.5 22 SER B C 1
ATOM 2887 O O . SER B 1 22 ? 8.758 19.281 -12.75 1 97.5 22 SER B O 1
ATOM 2889 N N . GLU B 1 23 ? 10.711 20.094 -12.141 1 96.88 23 GLU B N 1
ATOM 2890 C CA . GLU B 1 23 ? 11.406 19.422 -13.234 1 96.88 23 GLU B CA 1
ATOM 2891 C C . GLU B 1 23 ? 12.047 18.109 -12.766 1 96.88 23 GLU B C 1
ATOM 2893 O O . GLU B 1 23 ? 12.609 17.359 -13.57 1 96.88 23 GLU B O 1
ATOM 2898 N N . ILE B 1 24 ? 11.945 17.828 -11.547 1 98 24 ILE B N 1
ATOM 2899 C CA . ILE B 1 24 ? 12.594 16.641 -10.992 1 98 24 ILE B CA 1
ATOM 2900 C C . ILE B 1 24 ? 11.617 15.477 -11.008 1 98 24 ILE B C 1
ATOM 2902 O O . ILE B 1 24 ? 10.5 15.578 -10.492 1 98 24 ILE B O 1
ATOM 2906 N N . HIS B 1 25 ? 12.031 14.352 -11.641 1 98.25 25 HIS B N 1
ATOM 2907 C CA . HIS B 1 25 ? 11.227 13.133 -11.633 1 98.25 25 HIS B CA 1
ATOM 2908 C C . HIS B 1 25 ? 10.938 12.672 -10.211 1 98.25 25 HIS B C 1
ATOM 2910 O O . HIS B 1 25 ? 11.82 12.695 -9.352 1 98.25 25 HIS B O 1
ATOM 2916 N N . PRO B 1 26 ? 9.711 12.289 -9.914 1 98.62 26 PRO B N 1
ATOM 2917 C CA . PRO B 1 26 ? 9.367 11.93 -8.539 1 98.62 26 PRO B CA 1
ATOM 2918 C C . PRO B 1 26 ? 10.242 10.805 -7.988 1 98.62 26 PRO B C 1
ATOM 2920 O O . PRO B 1 26 ? 10.539 10.789 -6.789 1 98.62 26 PRO B O 1
ATOM 2923 N N . ALA B 1 27 ? 10.641 9.859 -8.797 1 98.69 27 ALA B N 1
ATOM 2924 C CA . ALA B 1 27 ? 11.555 8.82 -8.336 1 98.69 27 ALA B CA 1
ATOM 2925 C C . ALA B 1 27 ? 12.891 9.422 -7.898 1 98.69 27 ALA B C 1
ATOM 2927 O O . ALA B 1 27 ? 13.508 8.945 -6.941 1 98.69 27 ALA B O 1
ATOM 2928 N N . GLU B 1 28 ? 13.328 10.422 -8.617 1 98.56 28 GLU B N 1
ATOM 2929 C CA . GLU B 1 28 ? 14.57 11.102 -8.258 1 98.56 28 GLU B CA 1
ATOM 2930 C C . GLU B 1 28 ? 14.398 11.914 -6.977 1 98.56 28 GLU B C 1
ATOM 2932 O O . GLU B 1 28 ? 15.328 12.023 -6.176 1 98.56 28 GLU B O 1
ATOM 2937 N N . LEU B 1 29 ? 13.289 12.539 -6.883 1 98.69 29 LEU B N 1
ATOM 2938 C CA . LEU B 1 29 ? 12.992 13.234 -5.637 1 98.69 29 LEU B CA 1
ATOM 2939 C C . LEU B 1 29 ? 13.023 12.273 -4.457 1 98.69 29 LEU B C 1
ATOM 2941 O O . LEU B 1 29 ? 13.555 12.602 -3.395 1 98.69 29 LEU B O 1
ATOM 2945 N N . SER B 1 30 ? 12.43 11.117 -4.621 1 98.94 30 SER B N 1
ATOM 2946 C CA . SER B 1 30 ? 12.461 10.062 -3.609 1 98.94 30 SER B CA 1
ATOM 2947 C C . SER B 1 30 ? 13.883 9.594 -3.342 1 98.94 30 SER B C 1
ATOM 2949 O O . SER B 1 30 ? 14.281 9.438 -2.186 1 98.94 30 SER B O 1
ATOM 2951 N N . ALA B 1 31 ? 14.625 9.375 -4.367 1 98.88 31 ALA B N 1
ATOM 2952 C CA . ALA B 1 31 ? 16.016 8.922 -4.258 1 98.88 31 ALA B CA 1
ATOM 2953 C C . ALA B 1 31 ? 16.844 9.906 -3.447 1 98.88 31 ALA B C 1
ATOM 2955 O O . ALA B 1 31 ? 17.734 9.508 -2.691 1 98.88 31 ALA B O 1
ATOM 2956 N N . HIS B 1 32 ? 16.578 11.156 -3.629 1 98.81 32 HIS B N 1
ATOM 2957 C CA . HIS B 1 32 ? 17.312 12.211 -2.934 1 98.81 32 HIS B CA 1
ATOM 2958 C C . HIS B 1 32 ? 17.219 12.047 -1.422 1 98.81 32 HIS B C 1
ATOM 2960 O O . HIS B 1 32 ? 18.234 12.078 -0.723 1 98.81 32 HIS B O 1
ATOM 2966 N N . VAL B 1 33 ? 16.031 11.828 -0.916 1 98.88 33 VAL B N 1
ATOM 2967 C CA . VAL B 1 33 ? 15.867 11.727 0.531 1 98.88 33 VAL B CA 1
ATOM 2968 C C . VAL B 1 33 ? 16.375 10.367 1.012 1 98.88 33 VAL B C 1
ATOM 2970 O O . VAL B 1 33 ? 16.875 10.242 2.135 1 98.88 33 VAL B O 1
ATOM 2973 N N . LEU B 1 34 ? 16.281 9.305 0.188 1 98.94 34 LEU B N 1
ATOM 2974 C CA . LEU B 1 34 ? 16.875 8.016 0.555 1 98.94 34 LEU B CA 1
ATOM 2975 C C . LEU B 1 34 ? 18.375 8.133 0.724 1 98.94 34 LEU B C 1
ATOM 2977 O O . LEU B 1 34 ? 18.938 7.648 1.71 1 98.94 34 LEU B O 1
ATOM 2981 N N . ARG B 1 35 ? 19.062 8.781 -0.229 1 98.81 35 ARG B N 1
ATOM 2982 C CA . ARG B 1 35 ? 20.5 8.977 -0.159 1 98.81 35 ARG B CA 1
ATOM 2983 C C . ARG B 1 35 ? 20.891 9.82 1.056 1 98.81 35 ARG B C 1
ATOM 2985 O O . ARG B 1 35 ? 21.844 9.492 1.766 1 98.81 35 ARG B O 1
ATOM 2992 N N . ALA B 1 36 ? 20.141 10.914 1.261 1 98.69 36 ALA B N 1
ATOM 2993 C CA . ALA B 1 36 ? 20.422 11.805 2.381 1 98.69 36 ALA B CA 1
ATOM 2994 C C . ALA B 1 36 ? 20.328 11.07 3.711 1 98.69 36 ALA B C 1
ATOM 2996 O O . ALA B 1 36 ? 21.156 11.242 4.598 1 98.69 36 ALA B O 1
ATOM 2997 N N . LEU B 1 37 ? 19.297 10.305 3.842 1 98.56 37 LEU B N 1
ATOM 2998 C CA . LEU B 1 37 ? 19.062 9.539 5.062 1 98.56 37 LEU B CA 1
ATOM 2999 C C . LEU B 1 37 ? 20.219 8.562 5.309 1 98.56 37 LEU B C 1
ATOM 3001 O O . LEU B 1 37 ? 20.703 8.438 6.434 1 98.56 37 LEU B O 1
ATOM 3005 N N . ALA B 1 38 ? 20.625 7.82 4.297 1 98.62 38 ALA B N 1
ATOM 3006 C CA . ALA B 1 38 ? 21.719 6.848 4.41 1 98.62 38 ALA B CA 1
ATOM 3007 C C . ALA B 1 38 ? 23.031 7.531 4.777 1 98.62 38 ALA B C 1
ATOM 3009 O O . ALA B 1 38 ? 23.766 7.047 5.633 1 98.62 38 ALA B O 1
ATOM 3010 N N . GLU B 1 39 ? 23.281 8.641 4.125 1 98.12 39 GLU B N 1
ATOM 3011 C CA . GLU B 1 39 ? 24.516 9.383 4.379 1 98.12 39 GLU B CA 1
ATOM 3012 C C . GLU B 1 39 ? 24.562 9.906 5.812 1 98.12 39 GLU B C 1
ATOM 3014 O O . GLU B 1 39 ? 25.578 9.781 6.488 1 98.12 39 GLU B O 1
ATOM 3019 N N . ARG B 1 40 ? 23.578 10.414 6.266 1 97.06 40 ARG B N 1
ATOM 3020 C CA . ARG B 1 40 ? 23.5 11.047 7.574 1 97.06 40 ARG B CA 1
ATOM 3021 C C . ARG B 1 40 ? 23.625 10.023 8.695 1 97.06 40 ARG B C 1
ATOM 3023 O O . ARG B 1 40 ? 24.172 10.32 9.758 1 97.06 40 ARG B O 1
ATOM 3030 N N . THR B 1 41 ? 23.125 8.828 8.5 1 97.81 41 THR B N 1
ATOM 3031 C CA . THR B 1 41 ? 23.047 7.848 9.578 1 97.81 41 THR B CA 1
ATOM 3032 C C . THR B 1 41 ? 24.156 6.816 9.445 1 97.81 41 THR B C 1
ATOM 3034 O O . THR B 1 41 ? 24.406 6.027 10.359 1 97.81 41 THR B O 1
ATOM 3037 N N . GLY B 1 42 ? 24.797 6.789 8.273 1 98.31 42 GLY B N 1
ATOM 3038 C CA . GLY B 1 42 ? 25.75 5.73 8.008 1 98.31 42 GLY B CA 1
ATOM 3039 C C . GLY B 1 42 ? 25.094 4.391 7.719 1 98.31 42 GLY B C 1
ATOM 3040 O O . GLY B 1 42 ? 25.719 3.34 7.895 1 98.31 42 GLY B O 1
ATOM 3041 N N . LEU B 1 43 ? 23.938 4.418 7.312 1 98.44 43 LEU B N 1
ATOM 3042 C CA . LEU B 1 43 ? 23.172 3.213 6.984 1 98.44 43 LEU B CA 1
ATOM 3043 C C . LEU B 1 43 ? 23.797 2.486 5.797 1 98.44 43 LEU B C 1
ATOM 3045 O O . LEU B 1 43 ? 24.047 3.092 4.75 1 98.44 43 LEU B O 1
ATOM 3049 N N . ASP B 1 44 ? 24.109 1.209 5.961 1 98.44 44 ASP B N 1
ATOM 3050 C CA . ASP B 1 44 ? 24.406 0.334 4.828 1 98.44 44 ASP B CA 1
ATOM 3051 C C . ASP B 1 44 ? 23.109 -0.075 4.105 1 98.44 44 ASP B C 1
ATOM 3053 O O . ASP B 1 44 ? 22.344 -0.887 4.617 1 98.44 44 ASP B O 1
ATOM 3057 N N . ALA B 1 45 ? 22.938 0.448 2.928 1 98.5 45 ALA B N 1
ATOM 3058 C CA . ALA B 1 45 ? 21.703 0.243 2.18 1 98.5 45 ALA B CA 1
ATOM 3059 C C . ALA B 1 45 ? 21.438 -1.244 1.97 1 98.5 45 ALA B C 1
ATOM 3061 O O . ALA B 1 45 ? 20.281 -1.654 1.828 1 98.5 45 ALA B O 1
ATOM 3062 N N . ALA B 1 46 ? 22.391 -2.074 1.964 1 98.06 46 ALA B N 1
ATOM 3063 C CA . ALA B 1 46 ? 22.25 -3.512 1.749 1 98.06 46 ALA B CA 1
ATOM 3064 C C . ALA B 1 46 ? 21.484 -4.16 2.904 1 98.06 46 ALA B C 1
ATOM 3066 O O . ALA B 1 46 ? 20.984 -5.277 2.773 1 98.06 46 ALA B O 1
ATOM 3067 N N . THR B 1 47 ? 21.422 -3.463 4.031 1 98.38 47 THR B N 1
ATOM 3068 C CA . THR B 1 47 ? 20.797 -4.027 5.215 1 98.38 47 THR B CA 1
ATOM 3069 C C . THR B 1 47 ? 19.312 -3.662 5.258 1 98.38 47 THR B C 1
ATOM 3071 O O . THR B 1 47 ? 18.562 -4.16 6.109 1 98.38 47 THR B O 1
ATOM 3074 N N . VAL B 1 48 ? 18.859 -2.834 4.328 1 98.88 48 VAL B N 1
ATOM 3075 C CA . VAL B 1 48 ? 17.469 -2.418 4.312 1 98.88 48 VAL B CA 1
ATOM 3076 C C . VAL B 1 48 ? 16.578 -3.582 3.861 1 98.88 48 VAL B C 1
ATOM 3078 O O . VAL B 1 48 ? 16.781 -4.133 2.775 1 98.88 48 VAL B O 1
ATOM 3081 N N . ASP B 1 49 ? 15.609 -3.9 4.684 1 98.81 49 ASP B N 1
ATOM 3082 C CA . ASP B 1 49 ? 14.727 -5.031 4.402 1 98.81 49 ASP B CA 1
ATOM 3083 C C . ASP B 1 49 ? 13.633 -4.645 3.416 1 98.81 49 ASP B C 1
ATOM 3085 O O . ASP B 1 49 ? 13.133 -5.488 2.668 1 98.81 49 ASP B O 1
ATOM 3089 N N . ASP B 1 50 ? 13.211 -3.42 3.488 1 98.94 50 ASP B N 1
ATOM 3090 C CA . ASP B 1 50 ? 12.117 -2.957 2.633 1 98.94 50 ASP B CA 1
ATOM 3091 C C . ASP B 1 50 ? 12.055 -1.432 2.607 1 98.94 50 ASP B C 1
ATOM 3093 O O . ASP B 1 50 ? 12.453 -0.771 3.566 1 98.94 50 ASP B O 1
ATOM 3097 N N . VAL B 1 51 ? 11.633 -0.884 1.47 1 98.94 51 VAL B N 1
ATOM 3098 C CA . VAL B 1 51 ? 11.234 0.513 1.343 1 98.94 51 VAL B CA 1
ATOM 3099 C C . VAL B 1 51 ? 9.719 0.605 1.19 1 98.94 51 VAL B C 1
ATOM 3101 O O . VAL B 1 51 ? 9.156 0.113 0.21 1 98.94 51 VAL B O 1
ATOM 3104 N N . ILE B 1 52 ? 9.031 1.194 2.176 1 99 52 ILE B N 1
ATOM 3105 C CA . ILE B 1 52 ? 7.586 1.362 2.168 1 99 52 ILE B CA 1
ATOM 3106 C C . ILE B 1 52 ? 7.234 2.822 1.888 1 99 52 ILE B C 1
ATOM 3108 O O . ILE B 1 52 ? 7.547 3.707 2.689 1 99 52 ILE B O 1
ATOM 3112 N N . TRP B 1 53 ? 6.457 3.066 0.809 1 98.94 53 TRP B N 1
ATOM 3113 C CA . TRP B 1 53 ? 6.457 4.41 0.242 1 98.94 53 TRP B CA 1
ATOM 3114 C C . TRP B 1 53 ? 5.043 4.836 -0.153 1 98.94 53 TRP B C 1
ATOM 3116 O O . TRP B 1 53 ? 4.336 4.09 -0.833 1 98.94 53 TRP B O 1
ATOM 3126 N N . GLY B 1 54 ? 4.645 5.977 0.358 1 98.94 54 GLY B N 1
ATOM 3127 C CA . GLY B 1 54 ? 3.342 6.523 0.016 1 98.94 54 GLY B CA 1
ATOM 3128 C C . GLY B 1 54 ? 3.35 7.324 -1.271 1 98.94 54 GLY B C 1
ATOM 3129 O O . GLY B 1 54 ? 4.254 8.133 -1.502 1 98.94 54 GLY B O 1
ATOM 3130 N N . CYS B 1 55 ? 2.381 7.141 -2.102 1 98.75 55 CYS B N 1
ATOM 3131 C CA . CYS B 1 55 ? 2.107 7.898 -3.316 1 98.75 55 CYS B CA 1
ATOM 3132 C C . CYS B 1 55 ? 0.635 7.809 -3.697 1 98.75 55 CYS B C 1
ATOM 3134 O O . CYS B 1 55 ? 0.099 6.711 -3.867 1 98.75 55 CYS B O 1
ATOM 3136 N N . VAL B 1 56 ? -0.003 8.953 -3.885 1 98.25 56 VAL B N 1
ATOM 3137 C CA . VAL B 1 56 ? -1.449 8.953 -4.082 1 98.25 56 VAL B CA 1
ATOM 3138 C C . VAL B 1 56 ? -1.771 8.68 -5.547 1 98.25 56 VAL B C 1
ATOM 3140 O O . VAL B 1 56 ? -2.49 7.727 -5.863 1 98.25 56 VAL B O 1
ATOM 3143 N N . SER B 1 57 ? -1.264 9.555 -6.395 1 97.31 57 SER B N 1
ATOM 3144 C CA . SER B 1 57 ? -1.526 9.398 -7.82 1 97.31 57 SER B CA 1
ATOM 3145 C C . SER B 1 57 ? -0.478 8.508 -8.484 1 97.31 57 SER B C 1
ATOM 3147 O O . SER B 1 57 ? 0.561 8.992 -8.938 1 97.31 57 SER B O 1
ATOM 3149 N N . GLN B 1 58 ? -0.811 7.246 -8.664 1 97.38 58 GLN B N 1
ATOM 3150 C CA . GLN B 1 58 ? 0.134 6.285 -9.219 1 97.38 58 GLN B CA 1
ATOM 3151 C C . GLN B 1 58 ? -0.096 6.09 -10.719 1 97.38 58 GLN B C 1
ATOM 3153 O O . GLN B 1 58 ? -0.441 4.992 -11.156 1 97.38 58 GLN B O 1
ATOM 3158 N N . VAL B 1 59 ? 0.175 7.047 -11.516 1 97.25 59 VAL B N 1
ATOM 3159 C CA . VAL B 1 59 ? 0.016 7.082 -12.961 1 97.25 59 VAL B CA 1
ATOM 3160 C C . VAL B 1 59 ? 1.139 7.906 -13.586 1 97.25 59 VAL B C 1
ATOM 3162 O O . VAL B 1 59 ? 1.763 8.727 -12.914 1 97.25 59 VAL B O 1
ATOM 3165 N N . GLY B 1 60 ? 1.444 7.66 -14.844 1 96.81 60 GLY B N 1
ATOM 3166 C CA . GLY B 1 60 ? 2.521 8.391 -15.5 1 96.81 60 GLY B CA 1
ATOM 3167 C C . GLY B 1 60 ? 3.863 8.211 -14.812 1 96.81 60 GLY B C 1
ATOM 3168 O O . GLY B 1 60 ? 4.301 7.082 -14.578 1 96.81 60 GLY B O 1
ATOM 3169 N N . GLU B 1 61 ? 4.457 9.297 -14.414 1 97.5 61 GLU B N 1
ATOM 3170 C CA . GLU B 1 61 ? 5.805 9.281 -13.852 1 97.5 61 GLU B CA 1
ATOM 3171 C C . GLU B 1 61 ? 5.789 8.773 -12.414 1 97.5 61 GLU B C 1
ATOM 3173 O O . GLU B 1 61 ? 6.84 8.492 -11.836 1 97.5 61 GLU B O 1
ATOM 3178 N N . GLN B 1 62 ? 4.609 8.609 -11.859 1 98.06 62 GLN B N 1
ATOM 3179 C CA . GLN B 1 62 ? 4.477 8.086 -10.508 1 98.06 62 GLN B CA 1
ATOM 3180 C C . GLN B 1 62 ? 3.848 6.691 -10.516 1 98.06 62 GLN B C 1
ATOM 3182 O O . GLN B 1 62 ? 3.41 6.195 -9.477 1 98.06 62 GLN B O 1
ATOM 3187 N N . ALA B 1 63 ? 3.742 6.07 -11.703 1 96.94 63 ALA B N 1
ATOM 3188 C CA . ALA B 1 63 ? 3.146 4.746 -11.844 1 96.94 63 ALA B CA 1
ATOM 3189 C C . ALA B 1 63 ? 4.102 3.658 -11.367 1 96.94 63 ALA B C 1
ATOM 3191 O O . ALA B 1 63 ? 5.207 3.953 -10.906 1 96.94 63 ALA B O 1
ATOM 3192 N N . GLY B 1 64 ? 3.602 2.346 -11.414 1 93.75 64 GLY B N 1
ATOM 3193 C CA . GLY B 1 64 ? 4.426 1.234 -10.961 1 93.75 64 GLY B CA 1
ATOM 3194 C C . GLY B 1 64 ? 4.66 1.233 -9.461 1 93.75 64 GLY B C 1
ATOM 3195 O O . GLY B 1 64 ? 3.852 1.771 -8.703 1 93.75 64 GLY B O 1
ATOM 3196 N N . SER B 1 65 ? 5.699 0.589 -9.039 1 96 65 SER B N 1
ATOM 3197 C CA . SER B 1 65 ? 6.168 0.693 -7.664 1 96 65 SER B CA 1
ATOM 3198 C C . SER B 1 65 ? 7.246 1.764 -7.527 1 96 65 SER B C 1
ATOM 3200 O O . SER B 1 65 ? 8.438 1.467 -7.613 1 96 65 SER B O 1
ATOM 3202 N N . ILE B 1 66 ? 6.773 2.932 -7.316 1 98.5 66 ILE B N 1
ATOM 3203 C CA . ILE B 1 66 ? 7.719 4.043 -7.246 1 98.5 66 ILE B CA 1
ATOM 3204 C C . ILE B 1 66 ? 8.672 3.832 -6.07 1 98.5 66 ILE B C 1
ATOM 3206 O O . ILE B 1 66 ? 9.789 4.355 -6.07 1 98.5 66 ILE B O 1
ATOM 3210 N N . ALA B 1 67 ? 8.266 3.07 -5.07 1 98.88 67 ALA B N 1
ATOM 3211 C CA . ALA B 1 67 ? 9.156 2.707 -3.969 1 98.88 67 ALA B CA 1
ATOM 3212 C C . ALA B 1 67 ? 10.383 1.966 -4.48 1 98.88 67 ALA B C 1
ATOM 3214 O O . ALA B 1 67 ? 11.516 2.307 -4.121 1 98.88 67 ALA B O 1
ATOM 3215 N N . ARG B 1 68 ? 10.156 0.923 -5.301 1 98.81 68 ARG B N 1
ATOM 3216 C CA . ARG B 1 68 ? 11.25 0.157 -5.875 1 98.81 68 ARG B CA 1
ATOM 3217 C C . ARG B 1 68 ? 12.102 1.024 -6.801 1 98.81 68 ARG B C 1
ATOM 3219 O O . ARG B 1 68 ? 13.328 0.989 -6.738 1 98.81 68 ARG B O 1
ATOM 3226 N N . THR B 1 69 ? 11.422 1.811 -7.652 1 98.62 69 THR B N 1
ATOM 3227 C CA . THR B 1 69 ? 12.133 2.688 -8.586 1 98.62 69 THR B CA 1
ATOM 3228 C C . THR B 1 69 ? 13.008 3.684 -7.828 1 98.62 69 THR B C 1
ATOM 3230 O O . THR B 1 69 ? 14.109 4.008 -8.273 1 98.62 69 THR B O 1
ATOM 3233 N N . ALA B 1 70 ? 12.508 4.176 -6.723 1 98.81 70 ALA B N 1
ATOM 3234 C CA . ALA B 1 70 ? 13.25 5.125 -5.898 1 98.81 70 ALA B CA 1
ATOM 3235 C C . ALA B 1 70 ? 14.547 4.5 -5.379 1 98.81 70 ALA B C 1
ATOM 3237 O O . ALA B 1 70 ? 15.602 5.141 -5.391 1 98.81 70 ALA B O 1
ATOM 3238 N N . ALA B 1 71 ? 14.445 3.27 -4.844 1 98.81 71 ALA B N 1
ATOM 3239 C CA . ALA B 1 71 ? 15.625 2.578 -4.344 1 98.81 71 ALA B CA 1
ATOM 3240 C C . ALA B 1 71 ? 16.656 2.387 -5.449 1 98.81 71 ALA B C 1
ATOM 3242 O O . ALA B 1 71 ? 17.859 2.582 -5.23 1 98.81 71 ALA B O 1
ATOM 3243 N N . LEU B 1 72 ? 16.188 1.994 -6.652 1 98.75 72 LEU B N 1
ATOM 3244 C CA . LEU B 1 72 ? 17.078 1.818 -7.789 1 98.75 72 LEU B CA 1
ATOM 3245 C C . LEU B 1 72 ? 17.719 3.146 -8.195 1 98.75 72 LEU B C 1
ATOM 3247 O O . LEU B 1 72 ? 18.906 3.209 -8.484 1 98.75 72 LEU B O 1
ATOM 3251 N N . ALA B 1 73 ? 16.891 4.191 -8.211 1 98.69 73 ALA B N 1
ATOM 3252 C CA . ALA B 1 73 ? 17.359 5.523 -8.578 1 98.69 73 ALA B CA 1
ATOM 3253 C C . ALA B 1 73 ? 18.375 6.043 -7.57 1 98.69 73 ALA B C 1
ATOM 3255 O O . ALA B 1 73 ? 19.281 6.805 -7.926 1 98.69 73 ALA B O 1
ATOM 3256 N N . ALA B 1 74 ? 18.25 5.621 -6.332 1 98.81 74 ALA B N 1
ATOM 3257 C CA . ALA B 1 74 ? 19.156 6.047 -5.27 1 98.81 74 ALA B CA 1
ATOM 3258 C C . ALA B 1 74 ? 20.516 5.359 -5.395 1 98.81 74 ALA B C 1
ATOM 3260 O O . ALA B 1 74 ? 21.469 5.703 -4.68 1 98.81 74 ALA B O 1
ATOM 3261 N N . GLY B 1 75 ? 20.594 4.379 -6.27 1 98.69 75 GLY B N 1
ATOM 3262 C CA . GLY B 1 75 ? 21.828 3.615 -6.422 1 98.69 75 GLY B CA 1
ATOM 3263 C C . GLY B 1 75 ? 21.984 2.523 -5.379 1 98.69 75 GLY B C 1
ATOM 3264 O O . GLY B 1 75 ? 23.078 2.041 -5.137 1 98.69 75 GLY B O 1
ATOM 3265 N N . TRP B 1 76 ? 20.938 2.168 -4.684 1 98.81 76 TRP B N 1
ATOM 3266 C CA . TRP B 1 76 ? 21 1.124 -3.664 1 98.81 76 TRP B CA 1
ATOM 3267 C C . TRP B 1 76 ? 21.109 -0.255 -4.305 1 98.81 76 TRP B C 1
ATOM 3269 O O . TRP B 1 76 ? 20.828 -0.418 -5.496 1 98.81 76 TRP B O 1
ATOM 3279 N N . PRO B 1 77 ? 21.562 -1.266 -3.535 1 98.69 77 PRO B N 1
ATOM 3280 C CA . PRO B 1 77 ? 21.703 -2.611 -4.098 1 98.69 77 PRO B CA 1
ATOM 3281 C C . PRO B 1 77 ? 20.375 -3.164 -4.633 1 98.69 77 PRO B C 1
ATOM 3283 O O . PRO B 1 77 ? 19.312 -2.855 -4.094 1 98.69 77 PRO B O 1
ATOM 3286 N N . ASP B 1 78 ? 20.438 -4.066 -5.609 1 97.88 78 ASP B N 1
ATOM 3287 C CA . ASP B 1 78 ? 19.281 -4.676 -6.25 1 97.88 78 ASP B CA 1
ATOM 3288 C C . ASP B 1 78 ? 18.5 -5.535 -5.258 1 97.88 78 ASP B C 1
ATOM 3290 O O . ASP B 1 78 ? 17.344 -5.883 -5.512 1 97.88 78 ASP B O 1
ATOM 3294 N N . SER B 1 79 ? 19.109 -5.848 -4.176 1 98.31 79 SER B N 1
ATOM 3295 C CA . SER B 1 79 ? 18.5 -6.719 -3.188 1 98.31 79 SER B CA 1
ATOM 3296 C C . SER B 1 79 ? 17.469 -5.965 -2.344 1 98.31 79 SER B C 1
ATOM 3298 O O . SER B 1 79 ? 16.719 -6.57 -1.587 1 98.31 79 SER B O 1
ATOM 3300 N N . VAL B 1 80 ? 17.406 -4.625 -2.469 1 98.75 80 VAL B N 1
ATOM 3301 C CA . VAL B 1 80 ? 16.484 -3.828 -1.665 1 98.75 80 VAL B CA 1
ATOM 3302 C C . VAL B 1 80 ? 15.125 -3.754 -2.361 1 98.75 80 VAL B C 1
ATOM 3304 O O . VAL B 1 80 ? 15.008 -3.18 -3.445 1 98.75 80 VAL B O 1
ATOM 3307 N N . PRO B 1 81 ? 14.086 -4.34 -1.771 1 98.81 81 PRO B N 1
ATOM 3308 C CA . PRO B 1 81 ? 12.75 -4.266 -2.359 1 98.81 81 PRO B CA 1
ATOM 3309 C C . PRO B 1 81 ? 12.023 -2.971 -2.002 1 98.81 81 PRO B C 1
ATOM 3311 O O . PRO B 1 81 ? 12.562 -2.137 -1.271 1 98.81 81 PRO B O 1
ATOM 3314 N N . GLY B 1 82 ? 10.812 -2.781 -2.604 1 98.88 82 GLY B N 1
ATOM 3315 C CA . GLY B 1 82 ? 9.969 -1.634 -2.318 1 98.88 82 GLY B CA 1
ATOM 3316 C C . GLY B 1 82 ? 8.492 -1.914 -2.525 1 98.88 82 GLY B C 1
ATOM 3317 O O . GLY B 1 82 ? 8.117 -2.689 -3.41 1 98.88 82 GLY B O 1
ATOM 3318 N N . VAL B 1 83 ? 7.641 -1.29 -1.747 1 98.94 83 VAL B N 1
ATOM 3319 C CA . VAL B 1 83 ? 6.191 -1.379 -1.891 1 98.94 83 VAL B CA 1
ATOM 3320 C C . VAL B 1 83 ? 5.578 0.018 -1.816 1 98.94 83 VAL B C 1
ATOM 3322 O O . VAL B 1 83 ? 5.98 0.837 -0.988 1 98.94 83 VAL B O 1
ATOM 3325 N N . THR B 1 84 ? 4.699 0.304 -2.746 1 98.88 84 THR B N 1
ATOM 3326 C CA . THR B 1 84 ? 4.004 1.585 -2.787 1 98.88 84 THR B CA 1
ATOM 3327 C C . THR B 1 84 ? 2.568 1.437 -2.291 1 98.88 84 THR B C 1
ATOM 3329 O O . THR B 1 84 ? 1.922 0.419 -2.545 1 98.88 84 THR B O 1
ATOM 3332 N N . LEU B 1 85 ? 2.07 2.451 -1.538 1 98.88 85 LEU B N 1
ATOM 3333 C CA . LEU B 1 85 ? 0.695 2.367 -1.061 1 98.88 85 LEU B CA 1
ATOM 3334 C C . LEU B 1 85 ? 0.016 3.732 -1.116 1 98.88 85 LEU B C 1
ATOM 3336 O O . LEU B 1 85 ? 0.687 4.758 -1.247 1 98.88 85 LEU B O 1
ATOM 3340 N N . THR B 1 86 ? -1.348 3.68 -1.059 1 98.75 86 THR B N 1
ATOM 3341 C CA . THR B 1 86 ? -2.115 4.918 -0.981 1 98.75 86 THR B CA 1
ATOM 3342 C C . THR B 1 86 ? -3.262 4.781 0.017 1 98.75 86 THR B C 1
ATOM 3344 O O . THR B 1 86 ? -3.98 3.779 0.012 1 98.75 86 THR B O 1
ATOM 3347 N N . ARG B 1 87 ? -3.301 5.641 0.926 1 98.56 87 ARG B N 1
ATOM 3348 C CA . ARG B 1 87 ? -4.469 6.012 1.721 1 98.56 87 ARG B CA 1
ATOM 3349 C C . ARG B 1 87 ? -4.766 7.504 1.598 1 98.56 87 ARG B C 1
ATOM 3351 O O . ARG B 1 87 ? -4.906 8.195 2.605 1 98.56 87 ARG B O 1
ATOM 3358 N N . ALA B 1 88 ? -4.684 7.934 0.349 1 97.75 88 ALA B N 1
ATOM 3359 C CA . ALA B 1 88 ? -4.844 9.344 0.016 1 97.75 88 ALA B CA 1
ATOM 3360 C C . ALA B 1 88 ? -3.811 10.203 0.74 1 97.75 88 ALA B C 1
ATOM 3362 O O . ALA B 1 88 ? -2.613 9.906 0.704 1 97.75 88 ALA B O 1
ATOM 3363 N N . CYS B 1 89 ? -4.215 11.281 1.412 1 98 89 CYS B N 1
ATOM 3364 C CA . CYS B 1 89 ? -3.295 12.25 1.99 1 98 89 CYS B CA 1
ATOM 3365 C C . CYS B 1 89 ? -2.41 11.602 3.049 1 98 89 CYS B C 1
ATOM 3367 O O . CYS B 1 89 ? -1.293 12.062 3.297 1 98 89 CYS B O 1
ATOM 3369 N N . GLY B 1 90 ? -2.854 10.523 3.684 1 98.56 90 GLY B N 1
ATOM 3370 C CA . GLY B 1 90 ? -2.123 9.906 4.781 1 98.56 90 GLY B CA 1
ATOM 3371 C C . GLY B 1 90 ? -1.252 8.75 4.344 1 98.56 90 GLY B C 1
ATOM 3372 O O . GLY B 1 90 ? -0.863 7.91 5.16 1 98.56 90 GLY B O 1
ATOM 3373 N N . SER B 1 91 ? -0.92 8.664 3.072 1 98.88 91 SER B N 1
ATOM 3374 C CA . SER B 1 91 ? -0.226 7.52 2.494 1 98.88 91 SER B CA 1
ATOM 3375 C C . SER B 1 91 ? 1.125 7.297 3.164 1 98.88 91 SER B C 1
ATOM 3377 O O . SER B 1 91 ? 1.449 6.176 3.561 1 98.88 91 SER B O 1
ATOM 3379 N N . SER B 1 92 ? 1.915 8.32 3.285 1 98.94 92 SER B N 1
ATOM 3380 C CA . SER B 1 92 ? 3.254 8.125 3.832 1 98.94 92 SER B CA 1
ATOM 3381 C C . SER B 1 92 ? 3.217 7.992 5.352 1 98.94 92 SER B C 1
ATOM 3383 O O . SER B 1 92 ? 4.121 7.406 5.949 1 98.94 92 SER B O 1
ATOM 3385 N N . GLN B 1 93 ? 2.215 8.578 6.035 1 98.94 93 GLN B N 1
ATOM 3386 C CA . GLN B 1 93 ? 2.031 8.266 7.445 1 98.94 93 GLN B CA 1
ATOM 3387 C C . GLN B 1 93 ? 1.704 6.789 7.645 1 98.94 93 GLN B C 1
ATOM 3389 O O . GLN B 1 93 ? 2.188 6.16 8.586 1 98.94 93 GLN B O 1
ATOM 3394 N N . GLN B 1 94 ? 0.865 6.266 6.762 1 98.94 94 GLN B N 1
ATOM 3395 C CA . GLN B 1 94 ? 0.557 4.84 6.801 1 98.94 94 GLN B CA 1
ATOM 3396 C C . GLN B 1 94 ? 1.807 4 6.551 1 98.94 94 GLN B C 1
ATOM 3398 O O . GLN B 1 94 ? 1.968 2.928 7.137 1 98.94 94 GLN B O 1
ATOM 3403 N N . ALA B 1 95 ? 2.633 4.469 5.633 1 98.94 95 ALA B N 1
ATOM 3404 C CA . ALA B 1 95 ? 3.891 3.77 5.383 1 98.94 95 ALA B CA 1
ATOM 3405 C C . ALA B 1 95 ? 4.699 3.611 6.668 1 98.94 95 ALA B C 1
ATOM 3407 O O . ALA B 1 95 ? 5.238 2.537 6.941 1 98.94 95 ALA B O 1
ATOM 3408 N N . VAL B 1 96 ? 4.773 4.621 7.473 1 99 96 VAL B N 1
ATOM 3409 C CA . VAL B 1 96 ? 5.508 4.578 8.734 1 99 96 VAL B CA 1
ATOM 3410 C C . VAL B 1 96 ? 4.824 3.615 9.695 1 99 96 VAL B C 1
ATOM 3412 O O . VAL B 1 96 ? 5.496 2.861 10.406 1 99 96 VAL B O 1
ATOM 3415 N N . SER B 1 97 ? 3.486 3.631 9.742 1 98.94 97 SER B N 1
ATOM 3416 C CA . SER B 1 97 ? 2.748 2.707 10.594 1 98.94 97 SER B CA 1
ATOM 3417 C C . SER B 1 97 ? 3.029 1.258 10.219 1 98.94 97 SER B C 1
ATOM 3419 O O . SER B 1 97 ? 3.209 0.405 11.086 1 98.94 97 SER B O 1
ATOM 3421 N N . PHE B 1 98 ? 3.033 0.965 8.898 1 98.94 98 PHE B N 1
ATOM 3422 C CA . PHE B 1 98 ? 3.35 -0.388 8.461 1 98.94 98 PHE B CA 1
ATOM 3423 C C . PHE B 1 98 ? 4.785 -0.753 8.812 1 98.94 98 PHE B C 1
ATOM 3425 O O . PHE B 1 98 ? 5.055 -1.872 9.258 1 98.94 98 PHE B O 1
ATOM 3432 N N . ALA B 1 99 ? 5.699 0.195 8.594 1 98.94 99 ALA B N 1
ATOM 3433 C CA . ALA B 1 99 ? 7.086 -0.066 8.977 1 98.94 99 ALA B CA 1
ATOM 3434 C C . ALA B 1 99 ? 7.191 -0.445 10.445 1 98.94 99 ALA B C 1
ATOM 3436 O O . ALA B 1 99 ? 7.867 -1.416 10.797 1 98.94 99 ALA B O 1
ATOM 3437 N N . ALA B 1 100 ? 6.516 0.301 11.273 1 98.94 100 ALA B N 1
ATOM 3438 C CA . ALA B 1 100 ? 6.516 0.013 12.703 1 98.94 100 ALA B CA 1
ATOM 3439 C C . ALA B 1 100 ? 5.965 -1.383 12.984 1 98.94 100 ALA B C 1
ATOM 3441 O O . ALA B 1 100 ? 6.539 -2.139 13.766 1 98.94 100 ALA B O 1
ATOM 3442 N N . ALA B 1 101 ? 4.871 -1.722 12.352 1 98.88 101 ALA B N 1
ATOM 3443 C CA . ALA B 1 101 ? 4.254 -3.029 12.562 1 98.88 101 ALA B CA 1
ATOM 3444 C C . ALA B 1 101 ? 5.199 -4.156 12.148 1 98.88 101 ALA B C 1
ATOM 3446 O O . ALA B 1 101 ? 5.305 -5.168 12.844 1 98.88 101 ALA B O 1
ATOM 3447 N N . THR B 1 102 ? 5.871 -4.004 11.016 1 98.81 102 THR B N 1
ATOM 3448 C CA . THR B 1 102 ? 6.699 -5.082 10.492 1 98.81 102 THR B CA 1
ATOM 3449 C C . THR B 1 102 ? 7.938 -5.281 11.367 1 98.81 102 THR B C 1
ATOM 3451 O O . THR B 1 102 ? 8.398 -6.41 11.555 1 98.81 102 THR B O 1
ATOM 3454 N N . VAL B 1 103 ? 8.492 -4.227 11.938 1 98.69 103 VAL B N 1
ATOM 3455 C CA . VAL B 1 103 ? 9.664 -4.398 12.789 1 98.69 103 VAL B CA 1
ATOM 3456 C C . VAL B 1 103 ? 9.242 -4.973 14.141 1 98.69 103 VAL B C 1
ATOM 3458 O O . VAL B 1 103 ? 9.961 -5.801 14.719 1 98.69 103 VAL B O 1
ATOM 3461 N N . ILE B 1 104 ? 8.086 -4.562 14.656 1 98.56 104 ILE B N 1
ATOM 3462 C CA . ILE B 1 104 ? 7.59 -5.07 15.93 1 98.56 104 ILE B CA 1
ATOM 3463 C C . ILE B 1 104 ? 7.27 -6.559 15.805 1 98.56 104 ILE B C 1
ATOM 3465 O O . ILE B 1 104 ? 7.57 -7.344 16.703 1 98.56 104 ILE B O 1
ATOM 3469 N N . SER B 1 105 ? 6.68 -6.953 14.641 1 97.88 105 SER B N 1
ATOM 3470 C CA . SER B 1 105 ? 6.254 -8.336 14.43 1 97.88 105 SER B CA 1
ATOM 3471 C C . SER B 1 105 ? 7.449 -9.242 14.164 1 97.88 105 SER B C 1
ATOM 3473 O O . SER B 1 105 ? 7.332 -10.469 14.242 1 97.88 105 SER B O 1
ATOM 3475 N N . GLY B 1 106 ? 8.594 -8.641 13.727 1 97.31 106 GLY B N 1
ATOM 3476 C CA . GLY B 1 106 ? 9.766 -9.43 13.406 1 97.31 106 GLY B CA 1
ATOM 3477 C C . GLY B 1 106 ? 9.883 -9.75 11.93 1 97.31 106 GLY B C 1
ATOM 3478 O O . GLY B 1 106 ? 10.836 -10.398 11.5 1 97.31 106 GLY B O 1
ATOM 3479 N N . GLN B 1 107 ? 8.969 -9.289 11.117 1 98.12 107 GLN B N 1
ATOM 3480 C CA . GLN B 1 107 ? 9.055 -9.5 9.672 1 98.12 107 GLN B CA 1
ATOM 3481 C C . GLN B 1 107 ? 10.273 -8.797 9.086 1 98.12 107 GLN B C 1
ATOM 3483 O O . GLN B 1 107 ? 10.891 -9.297 8.148 1 98.12 107 GLN B O 1
ATOM 3488 N N . ASN B 1 108 ? 10.523 -7.602 9.57 1 98.56 108 ASN B N 1
ATOM 3489 C CA . ASN B 1 108 ? 11.664 -6.801 9.148 1 98.56 108 ASN B CA 1
ATOM 3490 C C . ASN B 1 108 ? 12.484 -6.324 10.344 1 98.56 108 ASN B C 1
ATOM 3492 O O . ASN B 1 108 ? 11.992 -6.305 11.477 1 98.56 108 ASN B O 1
ATOM 3496 N N . ASP B 1 109 ? 13.734 -5.934 10.094 1 98.5 109 ASP B N 1
ATOM 3497 C CA . ASP B 1 109 ? 14.578 -5.34 11.125 1 98.5 109 ASP B CA 1
ATOM 3498 C C . ASP B 1 109 ? 14.875 -3.871 10.82 1 98.5 109 ASP B C 1
ATOM 3500 O O . ASP B 1 109 ? 14.922 -3.039 11.727 1 98.5 109 ASP B O 1
ATOM 3504 N N . VAL B 1 110 ? 15.125 -3.543 9.562 1 98.81 110 VAL B N 1
ATOM 3505 C CA . VAL B 1 110 ? 15.461 -2.193 9.117 1 98.81 110 VAL B CA 1
ATOM 3506 C C . VAL B 1 110 ? 14.578 -1.798 7.941 1 98.81 110 VAL B C 1
ATOM 3508 O O . VAL B 1 110 ? 14.625 -2.432 6.883 1 98.81 110 VAL B O 1
ATOM 3511 N N . VAL B 1 111 ? 13.805 -0.73 8.125 1 98.94 111 VAL B N 1
ATOM 3512 C CA . VAL B 1 111 ? 12.867 -0.301 7.094 1 98.94 111 VAL B CA 1
ATOM 3513 C C . VAL B 1 111 ? 13 1.204 6.867 1 98.94 111 VAL B C 1
ATOM 3515 O O . VAL B 1 111 ? 13.148 1.97 7.82 1 98.94 111 VAL B O 1
ATOM 3518 N N . VAL B 1 112 ? 13.023 1.617 5.625 1 99 112 VAL B N 1
ATOM 3519 C CA . VAL B 1 112 ? 12.852 3.027 5.297 1 99 112 VAL B CA 1
ATOM 3520 C C . VAL B 1 112 ? 11.414 3.287 4.855 1 99 112 VAL B C 1
ATOM 3522 O O . VAL B 1 112 ? 10.922 2.645 3.926 1 99 112 VAL B O 1
ATOM 3525 N N . ALA B 1 113 ? 10.742 4.168 5.57 1 99 113 ALA B N 1
ATOM 3526 C CA . ALA B 1 113 ? 9.352 4.496 5.297 1 99 113 ALA B CA 1
ATOM 3527 C C . ALA B 1 113 ? 9.18 5.98 4.992 1 99 113 ALA B C 1
ATOM 3529 O O . ALA B 1 113 ? 9.828 6.824 5.617 1 99 113 ALA B O 1
ATOM 3530 N N . GLY B 1 114 ? 8.398 6.309 4.023 1 98.94 114 GLY B N 1
ATOM 3531 C CA . GLY B 1 114 ? 8.148 7.672 3.586 1 98.94 114 GLY B CA 1
ATOM 3532 C C . GLY B 1 114 ? 7.207 7.762 2.4 1 98.94 114 GLY B C 1
ATOM 3533 O O . GLY B 1 114 ? 6.266 6.973 2.289 1 98.94 114 GLY B O 1
ATOM 3534 N N . GLY B 1 115 ? 7.418 8.844 1.62 1 98.94 115 GLY B N 1
ATOM 3535 C CA . GLY B 1 115 ? 6.562 9.008 0.454 1 98.94 115 GLY B CA 1
ATOM 3536 C C . GLY B 1 115 ? 6.934 10.219 -0.39 1 98.94 115 GLY B C 1
ATOM 3537 O O . GLY B 1 115 ? 7.891 10.93 -0.079 1 98.94 115 GLY B O 1
ATOM 3538 N N . VAL B 1 116 ? 6.191 10.305 -1.492 1 98.94 116 VAL B N 1
ATOM 3539 C CA . VAL B 1 116 ? 6.441 11.375 -2.453 1 98.94 116 VAL B CA 1
ATOM 3540 C C . VAL B 1 116 ? 5.141 11.734 -3.172 1 98.94 116 VAL B C 1
ATOM 3542 O O . VAL B 1 116 ? 4.254 10.891 -3.324 1 98.94 116 VAL B O 1
ATOM 3545 N N . GLU B 1 117 ? 5.039 12.961 -3.527 1 98.81 117 GLU B N 1
ATOM 3546 C CA . GLU B 1 117 ? 4.113 13.406 -4.566 1 98.81 117 GLU B CA 1
ATOM 3547 C C . GLU B 1 117 ? 4.695 14.57 -5.363 1 98.81 117 GLU B C 1
ATOM 3549 O O . GLU B 1 117 ? 5.23 15.523 -4.789 1 98.81 117 GLU B O 1
ATOM 3554 N N . SER B 1 118 ? 4.723 14.438 -6.59 1 98.69 118 SER B N 1
ATOM 3555 C CA . SER B 1 118 ? 5 15.547 -7.496 1 98.69 118 SER B CA 1
ATOM 3556 C C . SER B 1 118 ? 3.748 15.953 -8.273 1 98.69 118 SER B C 1
ATOM 3558 O O . SER B 1 118 ? 3.486 15.43 -9.359 1 98.69 118 SER B O 1
ATOM 3560 N N . MET B 1 119 ? 3.102 16.922 -7.695 1 98.38 119 MET B N 1
ATOM 3561 C CA . MET B 1 119 ? 1.819 17.312 -8.273 1 98.38 119 MET B CA 1
ATOM 3562 C C . MET B 1 119 ? 2.021 18.219 -9.492 1 98.38 119 MET B C 1
ATOM 3564 O O . MET B 1 119 ? 1.104 18.391 -10.297 1 98.38 119 MET B O 1
ATOM 3568 N N . SER B 1 120 ? 3.225 18.781 -9.672 1 98.38 120 SER B N 1
ATOM 3569 C CA . SER B 1 120 ? 3.594 19.484 -10.906 1 98.38 120 SER B CA 1
ATOM 3570 C C . SER B 1 120 ? 3.645 18.531 -12.086 1 98.38 120 SER B C 1
ATOM 3572 O O . SER B 1 120 ? 3.244 18.891 -13.195 1 98.38 120 SER B O 1
ATOM 3574 N N . ARG B 1 121 ? 4.082 17.344 -11.812 1 97.12 121 ARG B N 1
ATOM 3575 C CA . ARG B 1 121 ? 4.348 16.391 -12.883 1 97.12 121 ARG B CA 1
ATOM 3576 C C . ARG B 1 121 ? 3.152 15.461 -13.109 1 97.12 121 ARG B C 1
ATOM 3578 O O . ARG B 1 121 ? 2.902 15.023 -14.234 1 97.12 121 ARG B O 1
ATOM 3585 N N . VAL B 1 122 ? 2.525 15.109 -12.031 1 96.94 122 VAL B N 1
ATOM 3586 C CA . VAL B 1 122 ? 1.304 14.312 -12.047 1 96.94 122 VAL B CA 1
ATOM 3587 C C . VAL B 1 122 ? 0.192 15.055 -11.305 1 96.94 122 VAL B C 1
ATOM 3589 O O . VAL B 1 122 ? -0.021 14.836 -10.109 1 96.94 122 VAL B O 1
ATOM 3592 N N . PRO B 1 123 ? -0.563 15.836 -12.062 1 95.38 123 PRO B N 1
ATOM 3593 C CA . PRO B 1 123 ? -1.583 16.656 -11.422 1 95.38 123 PRO B CA 1
ATOM 3594 C C . PRO B 1 123 ? -2.646 15.836 -10.695 1 95.38 123 PRO B C 1
ATOM 3596 O O . PRO B 1 123 ? -2.979 14.734 -11.133 1 95.38 123 PRO B O 1
ATOM 3599 N N . MET B 1 124 ? -3.201 16.406 -9.672 1 91.5 124 MET B N 1
ATOM 3600 C CA . MET B 1 124 ? -4.266 15.773 -8.898 1 91.5 124 MET B CA 1
ATOM 3601 C C . MET B 1 124 ? -5.422 15.352 -9.797 1 91.5 124 MET B C 1
ATOM 3603 O O . MET B 1 124 ? -5.816 16.094 -10.695 1 91.5 124 MET B O 1
ATOM 3607 N N . GLY B 1 125 ? -5.914 14.18 -9.531 1 90.06 125 GLY B N 1
ATOM 3608 C CA . GLY B 1 125 ? -7.074 13.703 -10.273 1 90.06 125 GLY B CA 1
ATOM 3609 C C . GLY B 1 125 ? -6.707 13.008 -11.57 1 90.06 125 GLY B C 1
ATOM 3610 O O . GLY B 1 125 ? -7.562 12.398 -12.211 1 90.06 125 GLY B O 1
ATOM 3611 N N . THR B 1 126 ? -5.418 13.008 -11.961 1 91.62 126 THR B N 1
ATOM 3612 C CA . THR B 1 126 ? -4.961 12.445 -13.227 1 91.62 126 THR B CA 1
ATOM 3613 C C . THR B 1 126 ? -5.281 10.953 -13.289 1 91.62 126 THR B C 1
ATOM 3615 O O . THR B 1 126 ? -5.535 10.414 -14.367 1 91.62 126 THR B O 1
ATOM 3618 N N . ALA B 1 127 ? -5.34 10.297 -12.18 1 93.81 127 ALA B N 1
ATOM 3619 C CA . ALA B 1 127 ? -5.539 8.852 -12.156 1 93.81 127 ALA B CA 1
ATOM 3620 C C . ALA B 1 127 ? -6.988 8.492 -12.477 1 93.81 127 ALA B C 1
ATOM 3622 O O . ALA B 1 127 ? -7.27 7.383 -12.938 1 93.81 127 ALA B O 1
ATOM 3623 N N . SER B 1 128 ? -7.832 9.383 -12.117 1 92.56 128 SER B N 1
ATOM 3624 C CA . SER B 1 128 ? -9.25 9.156 -12.391 1 92.56 128 SER B CA 1
ATOM 3625 C C . SER B 1 128 ? -9.969 10.469 -12.711 1 92.56 128 SER B C 1
ATOM 3627 O O . SER B 1 128 ? -10.68 11.008 -11.859 1 92.56 128 SER B O 1
ATOM 3629 N N . LYS B 1 129 ? -9.977 10.961 -13.945 1 83.56 129 LYS B N 1
ATOM 3630 C CA . LYS B 1 129 ? -10.438 12.297 -14.328 1 83.56 129 LYS B CA 1
ATOM 3631 C C . LYS B 1 129 ? -11.945 12.422 -14.172 1 83.56 129 LYS B C 1
ATOM 3633 O O . LYS B 1 129 ? -12.445 13.461 -13.742 1 83.56 129 LYS B O 1
ATOM 3638 N N . ASN B 1 130 ? -12.633 11.336 -14.312 1 85.38 130 ASN B N 1
ATOM 3639 C CA . ASN B 1 130 ? -14.086 11.422 -14.281 1 85.38 130 ASN B CA 1
ATOM 3640 C C . ASN B 1 130 ? -14.664 10.695 -13.07 1 85.38 130 ASN B C 1
ATOM 3642 O O . ASN B 1 130 ? -15.859 10.383 -13.039 1 85.38 130 ASN B O 1
ATOM 3646 N N . GLY B 1 131 ? -13.859 10.398 -12.195 1 86.62 131 GLY B N 1
ATOM 3647 C CA . GLY B 1 131 ? -14.328 9.711 -11 1 86.62 131 GLY B CA 1
ATOM 3648 C C . GLY B 1 131 ? -14.766 8.281 -11.266 1 86.62 131 GLY B C 1
ATOM 3649 O O . GLY B 1 131 ? -15.602 7.738 -10.539 1 86.62 131 GLY B O 1
ATOM 3650 N N . GLU B 1 132 ? -14.18 7.676 -12.172 1 92.5 132 GLU B N 1
ATOM 3651 C CA . GLU B 1 132 ? -14.57 6.348 -12.641 1 92.5 132 GLU B CA 1
ATOM 3652 C C . GLU B 1 132 ? -14.328 5.289 -11.57 1 92.5 132 GLU B C 1
ATOM 3654 O O . GLU B 1 132 ? -14.883 4.191 -11.641 1 92.5 132 GLU B O 1
ATOM 3659 N N . HIS B 1 133 ? -13.617 5.695 -10.57 1 94.38 133 HIS B N 1
ATOM 3660 C CA . HIS B 1 133 ? -13.234 4.707 -9.57 1 94.38 133 HIS B CA 1
ATOM 3661 C C . HIS B 1 133 ? -14.352 4.477 -8.555 1 94.38 133 HIS B C 1
ATOM 3663 O O . HIS B 1 133 ? -14.305 3.523 -7.781 1 94.38 133 HIS B O 1
ATOM 3669 N N . PHE B 1 134 ? -15.398 5.266 -8.539 1 96.5 134 PHE B N 1
ATOM 3670 C CA . PHE B 1 134 ? -16.578 5.016 -7.723 1 96.5 134 PHE B CA 1
ATOM 3671 C C . PHE B 1 134 ? -17.688 4.371 -8.555 1 96.5 134 PHE B C 1
ATOM 3673 O O . PHE B 1 134 ? -18.188 4.977 -9.5 1 96.5 134 PHE B O 1
ATOM 3680 N N . PRO B 1 135 ? -18.031 3.176 -8.164 1 97.25 135 PRO B N 1
ATOM 3681 C CA . PRO B 1 135 ? -19.172 2.596 -8.883 1 97.25 135 PRO B CA 1
ATOM 3682 C C . PRO B 1 135 ? -20.5 3.277 -8.539 1 97.25 135 PRO B C 1
ATOM 3684 O O . PRO B 1 135 ? -20.609 3.928 -7.496 1 97.25 135 PRO B O 1
ATOM 3687 N N . ALA B 1 136 ? -21.516 3.062 -9.375 1 96.5 136 ALA B N 1
ATOM 3688 C CA . ALA B 1 136 ? -22.812 3.684 -9.188 1 96.5 136 ALA B CA 1
ATOM 3689 C C . ALA B 1 136 ? -23.422 3.293 -7.848 1 96.5 136 ALA B C 1
ATOM 3691 O O . ALA B 1 136 ? -24.094 4.102 -7.207 1 96.5 136 ALA B O 1
ATOM 3692 N N . SER B 1 137 ? -23.156 2.115 -7.449 1 96.88 137 SER B N 1
ATOM 3693 C CA . SER B 1 137 ? -23.719 1.608 -6.207 1 96.88 137 SER B CA 1
ATOM 3694 C C . SER B 1 137 ? -23.281 2.443 -5.012 1 96.88 137 SER B C 1
ATOM 3696 O O . SER B 1 137 ? -24.062 2.697 -4.098 1 96.88 137 SER B O 1
ATOM 3698 N N . VAL B 1 138 ? -22.062 2.918 -5.02 1 97.88 138 VAL B N 1
ATOM 3699 C CA . VAL B 1 138 ? -21.531 3.713 -3.914 1 97.88 138 VAL B CA 1
ATOM 3700 C C . VAL B 1 138 ? -22.109 5.125 -3.969 1 97.88 138 VAL B C 1
ATOM 3702 O O . VAL B 1 138 ? -22.547 5.664 -2.949 1 97.88 138 VAL B O 1
ATOM 3705 N N . LEU B 1 139 ? -22.094 5.73 -5.137 1 97.88 139 LEU B N 1
ATOM 3706 C CA . LEU B 1 139 ? -22.609 7.086 -5.285 1 97.88 139 LEU B CA 1
ATOM 3707 C C . LEU B 1 139 ? -24.094 7.141 -4.934 1 97.88 139 LEU B C 1
ATOM 3709 O O . LEU B 1 139 ? -24.547 8.078 -4.27 1 97.88 139 LEU B O 1
ATOM 3713 N N . GLU B 1 140 ? -24.891 6.141 -5.332 1 98.06 140 GLU B N 1
ATOM 3714 C CA . GLU B 1 140 ? -26.312 6.059 -5.031 1 98.06 140 GLU B CA 1
ATOM 3715 C C . GLU B 1 140 ? -26.547 5.879 -3.535 1 98.06 140 GLU B C 1
ATOM 3717 O O . GLU B 1 140 ? -27.469 6.473 -2.975 1 98.06 140 GLU B O 1
ATOM 3722 N N . ARG B 1 141 ? -25.766 5.098 -2.887 1 97.5 141 ARG B N 1
ATOM 3723 C CA . ARG B 1 141 ? -25.875 4.859 -1.452 1 97.5 141 ARG B CA 1
ATOM 3724 C C . ARG B 1 141 ? -25.812 6.168 -0.671 1 97.5 141 ARG B C 1
ATOM 3726 O O . ARG B 1 141 ? -26.5 6.336 0.332 1 97.5 141 ARG B O 1
ATOM 3733 N N . TYR B 1 142 ? -25 7.113 -1.105 1 97.88 142 TYR B N 1
ATOM 3734 C CA . TYR B 1 142 ? -24.766 8.344 -0.352 1 97.88 142 TYR B CA 1
ATOM 3735 C C . TYR B 1 142 ? -25.531 9.508 -0.974 1 97.88 142 TYR B C 1
ATOM 3737 O O . TYR B 1 142 ? -25.469 10.633 -0.466 1 97.88 142 TYR B O 1
ATOM 3745 N N . GLY B 1 143 ? -26.188 9.219 -2.09 1 97.56 143 GLY B N 1
ATOM 3746 C CA . GLY B 1 143 ? -27.016 10.219 -2.74 1 97.56 143 GLY B CA 1
ATOM 3747 C C . GLY B 1 143 ? -26.219 11.383 -3.295 1 97.56 143 GLY B C 1
ATOM 3748 O O . GLY B 1 143 ? -26.656 12.539 -3.201 1 97.56 143 GLY B O 1
ATOM 3749 N N . VAL B 1 144 ? -25.016 11.148 -3.781 1 96.38 144 VAL B N 1
ATOM 3750 C CA . VAL B 1 144 ? -24.172 12.211 -4.32 1 96.38 144 VAL B CA 1
ATOM 3751 C C . VAL B 1 144 ? -23.734 11.859 -5.742 1 96.38 144 VAL B C 1
ATOM 3753 O O . VAL B 1 144 ? -23.703 10.68 -6.113 1 96.38 144 VAL B O 1
ATOM 3756 N N . ASP B 1 145 ? -23.344 12.852 -6.516 1 94.69 145 ASP B N 1
ATOM 3757 C CA . ASP B 1 145 ? -22.812 12.625 -7.855 1 94.69 145 ASP B CA 1
ATOM 3758 C C . ASP B 1 145 ? -21.312 12.344 -7.805 1 94.69 145 ASP B C 1
ATOM 3760 O O . ASP B 1 145 ? -20.75 11.742 -8.727 1 94.69 145 ASP B O 1
ATOM 3764 N N . SER B 1 146 ? -20.703 12.883 -6.762 1 94.31 146 SER B N 1
ATOM 3765 C CA . SER B 1 146 ? -19.266 12.711 -6.551 1 94.31 146 SER B CA 1
ATOM 3766 C C . SER B 1 146 ? -18.859 13.125 -5.137 1 94.31 146 SER B C 1
ATOM 3768 O O . SER B 1 146 ? -19.609 13.82 -4.449 1 94.31 146 SER B O 1
ATOM 3770 N N . PHE B 1 147 ? -17.766 12.641 -4.746 1 95 147 PHE B N 1
ATOM 3771 C CA . PHE B 1 147 ? -17.172 13.078 -3.49 1 95 147 PHE B CA 1
ATOM 3772 C C . PHE B 1 147 ? -16.172 14.203 -3.734 1 95 147 PHE B C 1
ATOM 3774 O O . PHE B 1 147 ? -15.383 14.141 -4.68 1 95 147 PHE B O 1
ATOM 3781 N N . SER B 1 148 ? -16.219 15.211 -2.924 1 94.12 148 SER B N 1
ATOM 3782 C CA . SER B 1 148 ? -15.344 16.375 -3.1 1 94.12 148 SER B CA 1
ATOM 3783 C C . SER B 1 148 ? -14.812 16.875 -1.76 1 94.12 148 SER B C 1
ATOM 3785 O O . SER B 1 148 ? -15.586 17.141 -0.839 1 94.12 148 SER B O 1
ATOM 3787 N N . GLN B 1 149 ? -13.516 17.016 -1.688 1 94.81 149 GLN B N 1
ATOM 3788 C CA . GLN B 1 149 ? -12.914 17.547 -0.47 1 94.81 149 GLN B CA 1
ATOM 3789 C C . GLN B 1 149 ? -13.297 19 -0.249 1 94.81 149 GLN B C 1
ATOM 3791 O O . GLN B 1 149 ? -13.492 19.438 0.89 1 94.81 149 GLN B O 1
ATOM 3796 N N . GLY B 1 150 ? -13.328 19.75 -1.339 1 96.75 150 GLY B N 1
ATOM 3797 C CA . GLY B 1 150 ? -13.719 21.141 -1.24 1 96.75 150 GLY B CA 1
ATOM 3798 C C . GLY B 1 150 ? -15.125 21.328 -0.695 1 96.75 150 GLY B C 1
ATOM 3799 O O . GLY B 1 150 ? -15.352 22.156 0.184 1 96.75 150 GLY B O 1
ATOM 3800 N N . THR B 1 151 ? -16.062 20.547 -1.241 1 96.94 151 THR B N 1
ATOM 3801 C CA . THR B 1 151 ? -17.438 20.578 -0.739 1 96.94 151 THR B CA 1
ATOM 3802 C C . THR B 1 151 ? -17.484 20.141 0.721 1 96.94 151 THR B C 1
ATOM 3804 O O . THR B 1 151 ? -18.25 20.688 1.517 1 96.94 151 THR B O 1
ATOM 3807 N N . GLY B 1 152 ? -16.672 19.156 1.043 1 97.94 152 GLY B N 1
ATOM 3808 C CA . GLY B 1 152 ? -16.578 18.719 2.428 1 97.94 152 GLY B CA 1
ATOM 3809 C C . GLY B 1 152 ? -16.094 19.812 3.361 1 97.94 152 GLY B C 1
ATOM 3810 O O . GLY B 1 152 ? -16.594 19.953 4.477 1 97.94 152 GLY B O 1
ATOM 3811 N N . ALA B 1 153 ? -15.156 20.547 2.91 1 98.62 153 ALA B N 1
ATOM 3812 C CA . ALA B 1 153 ? -14.633 21.656 3.705 1 98.62 153 ALA B CA 1
ATOM 3813 C C . ALA B 1 153 ? -15.703 22.703 3.955 1 98.62 153 ALA B C 1
ATOM 3815 O O . ALA B 1 153 ? -15.789 23.281 5.047 1 98.62 153 ALA B O 1
ATOM 3816 N N . GLU B 1 154 ? -16.469 23.031 2.922 1 98.62 154 GLU B N 1
ATOM 3817 C CA . GLU B 1 154 ? -17.594 23.953 3.074 1 98.62 154 GLU B CA 1
ATOM 3818 C C . GLU B 1 154 ? -18.594 23.438 4.094 1 98.62 154 GLU B C 1
ATOM 3820 O O . GLU B 1 154 ? -19.125 24.203 4.91 1 98.62 154 GLU B O 1
ATOM 3825 N N . MET B 1 155 ? -18.922 22.125 4.012 1 98.31 155 MET B N 1
ATOM 3826 C CA . MET B 1 155 ? -19.844 21.5 4.957 1 98.31 155 MET B CA 1
ATOM 3827 C C . MET B 1 155 ? -19.328 21.609 6.383 1 98.31 155 MET B C 1
ATOM 3829 O O . MET B 1 155 ? -20.094 21.891 7.309 1 98.31 155 MET B O 1
ATOM 3833 N N . MET B 1 156 ? -18.062 21.453 6.531 1 98.5 156 MET B N 1
ATOM 3834 C CA . MET B 1 156 ? -17.453 21.547 7.855 1 98.5 156 MET B CA 1
ATOM 3835 C C . MET B 1 156 ? -17.578 22.969 8.406 1 98.5 156 MET B C 1
ATOM 3837 O O . MET B 1 156 ? -17.875 23.156 9.586 1 98.5 156 MET B O 1
ATOM 3841 N N . ALA B 1 157 ? -17.234 23.953 7.547 1 98.62 157 ALA B N 1
ATOM 3842 C CA . ALA B 1 157 ? -17.344 25.344 7.973 1 98.62 157 ALA B CA 1
ATOM 3843 C C . ALA B 1 157 ? -18.75 25.656 8.492 1 98.62 157 ALA B C 1
ATOM 3845 O O . ALA B 1 157 ? -18.906 26.328 9.508 1 98.62 157 ALA B O 1
ATOM 3846 N N . ARG B 1 158 ? -19.75 25.141 7.824 1 98.25 158 ARG B N 1
ATOM 3847 C CA . ARG B 1 158 ? -21.141 25.344 8.242 1 98.25 158 ARG B CA 1
ATOM 3848 C C . ARG B 1 158 ? -21.438 24.609 9.539 1 98.25 158 ARG B C 1
ATOM 3850 O O . ARG B 1 158 ? -22.016 25.172 10.469 1 98.25 158 ARG B O 1
ATOM 3857 N N . LYS B 1 159 ? -21.078 23.359 9.586 1 98.5 159 LYS B N 1
ATOM 3858 C CA . LYS B 1 159 ? -21.406 22.5 10.719 1 98.5 159 LYS B CA 1
ATOM 3859 C C . LYS B 1 159 ? -20.812 23.047 12.016 1 98.5 159 LYS B C 1
ATOM 3861 O O . LYS B 1 159 ? -21.453 22.969 13.07 1 98.5 159 LYS B O 1
ATOM 3866 N N . TRP B 1 160 ? -19.625 23.609 11.969 1 98.69 160 TRP B N 1
ATOM 3867 C CA . TRP B 1 160 ? -18.969 24.109 13.172 1 98.69 160 TRP B CA 1
ATOM 3868 C C . TRP B 1 160 ? -19.047 25.625 13.258 1 98.69 160 TRP B C 1
ATOM 3870 O O . TRP B 1 160 ? -18.344 26.25 14.062 1 98.69 160 TRP B O 1
ATOM 3880 N N . ALA B 1 161 ? -19.781 26.25 12.398 1 98.44 161 ALA B N 1
ATOM 3881 C CA . ALA B 1 161 ? -20.031 27.703 12.383 1 98.44 161 ALA B CA 1
ATOM 3882 C C . ALA B 1 161 ? -18.719 28.484 12.305 1 98.44 161 ALA B C 1
ATOM 3884 O O . ALA B 1 161 ? -18.5 29.422 13.078 1 98.44 161 ALA B O 1
ATOM 3885 N N . LEU B 1 162 ? -17.859 28.078 11.422 1 98.62 162 LEU B N 1
ATOM 3886 C CA . LEU B 1 162 ? -16.609 28.781 11.18 1 98.62 162 LEU B CA 1
ATOM 3887 C C . LEU B 1 162 ? -16.781 29.844 10.094 1 98.62 162 LEU B C 1
ATOM 3889 O O . LEU B 1 162 ? -17.094 29.516 8.945 1 98.62 162 LEU B O 1
ATOM 3893 N N . THR B 1 163 ? -16.531 31.094 10.484 1 98.06 163 THR B N 1
ATOM 3894 C CA . THR B 1 163 ? -16.703 32.188 9.547 1 98.06 163 THR B CA 1
ATOM 3895 C C . THR B 1 163 ? -15.5 32.312 8.609 1 98.06 163 THR B C 1
ATOM 3897 O O . THR B 1 163 ? -14.422 31.781 8.914 1 98.06 163 THR B O 1
ATOM 3900 N N . ARG B 1 164 ? -15.719 32.938 7.496 1 98 164 ARG B N 1
ATOM 3901 C CA . ARG B 1 164 ? -14.617 33.188 6.582 1 98 164 ARG B CA 1
ATOM 3902 C C . ARG B 1 164 ? -13.469 33.906 7.297 1 98 164 ARG B C 1
ATOM 3904 O O . ARG B 1 164 ? -12.297 33.594 7.078 1 98 164 ARG B O 1
ATOM 3911 N N . THR B 1 165 ? -13.766 34.906 8.133 1 98.25 165 THR B N 1
ATOM 3912 C CA . THR B 1 165 ? -12.758 35.656 8.867 1 98.25 165 THR B CA 1
ATOM 3913 C C . THR B 1 165 ? -11.938 34.75 9.773 1 98.25 165 THR B C 1
ATOM 3915 O O . THR B 1 165 ? -10.711 34.844 9.812 1 98.25 165 THR B O 1
ATOM 3918 N N . ALA B 1 166 ? -12.578 33.875 10.484 1 98.31 166 ALA B N 1
ATOM 3919 C CA . ALA B 1 166 ? -11.891 32.969 11.375 1 98.31 166 ALA B CA 1
ATOM 3920 C C . ALA B 1 166 ? -10.945 32.062 10.594 1 98.31 166 ALA B C 1
ATOM 3922 O O . ALA B 1 166 ? -9.828 31.781 11.047 1 98.31 166 ALA B O 1
ATOM 3923 N N . LEU B 1 167 ? -11.43 31.594 9.477 1 98.81 167 LEU B N 1
ATOM 3924 C CA . LEU B 1 167 ? -10.617 30.719 8.641 1 98.81 167 LEU B CA 1
ATOM 3925 C C . LEU B 1 167 ? -9.398 31.453 8.102 1 98.81 167 LEU B C 1
ATOM 3927 O O . LEU B 1 167 ? -8.297 30.906 8.07 1 98.81 167 LEU B O 1
ATOM 3931 N N . ASP B 1 168 ? -9.594 32.656 7.684 1 98.69 168 ASP B N 1
ATOM 3932 C CA . ASP B 1 168 ? -8.508 33.469 7.141 1 98.69 168 ASP B CA 1
ATOM 3933 C C . ASP B 1 168 ? -7.492 33.812 8.227 1 98.69 168 ASP B C 1
ATOM 3935 O O . ASP B 1 168 ? -6.289 33.875 7.965 1 98.69 168 ASP B O 1
ATOM 3939 N N . GLU B 1 169 ? -7.988 34.125 9.398 1 98.62 169 GLU B N 1
ATOM 3940 C CA . GLU B 1 169 ? -7.09 34.375 10.523 1 98.62 169 GLU B CA 1
ATOM 3941 C C . GLU B 1 169 ? -6.199 33.188 10.797 1 98.62 169 GLU B C 1
ATOM 3943 O O . GLU B 1 169 ? -5 33.312 11.055 1 98.62 169 GLU B O 1
ATOM 3948 N N . TYR B 1 170 ? -6.809 32.031 10.789 1 98.69 170 TYR B N 1
ATOM 3949 C CA . TYR B 1 170 ? -6.035 30.828 10.984 1 98.69 170 TYR B CA 1
ATOM 3950 C C . TYR B 1 170 ? -4.973 30.672 9.906 1 98.69 170 TYR B C 1
ATOM 3952 O O . TYR B 1 170 ? -3.844 30.266 10.188 1 98.69 170 TYR B O 1
ATOM 3960 N N . SER B 1 171 ? -5.336 30.922 8.672 1 98.69 171 SER B N 1
ATOM 3961 C CA . SER B 1 171 ? -4.402 30.844 7.551 1 98.69 171 SER B CA 1
ATOM 3962 C C . SER B 1 171 ? -3.213 31.766 7.75 1 98.69 171 SER B C 1
ATOM 3964 O O . SER B 1 171 ? -2.066 31.391 7.5 1 98.69 171 SER B O 1
ATOM 3966 N N . LEU B 1 172 ? -3.492 33 8.133 1 98.75 172 LEU B N 1
ATOM 3967 C CA . LEU B 1 172 ? -2.426 33.969 8.398 1 98.75 172 LEU B CA 1
ATOM 3968 C C . LEU B 1 172 ? -1.513 33.469 9.508 1 98.75 172 LEU B C 1
ATOM 3970 O O . LEU B 1 172 ? -0.291 33.625 9.43 1 98.75 172 LEU B O 1
ATOM 3974 N N . ARG B 1 173 ? -2.082 32.906 10.531 1 98.56 173 ARG B N 1
ATOM 3975 C CA . ARG B 1 173 ? -1.321 32.312 11.633 1 98.56 173 ARG B CA 1
ATOM 3976 C C . ARG B 1 173 ? -0.378 31.219 11.125 1 98.56 173 ARG B C 1
ATOM 3978 O O . ARG B 1 173 ? 0.78 31.156 11.539 1 98.56 173 ARG B O 1
ATOM 3985 N N . SER B 1 174 ? -0.879 30.328 10.266 1 98.75 174 SER B N 1
ATOM 3986 C CA . SER B 1 174 ? -0.066 29.25 9.711 1 98.75 174 SER B CA 1
ATOM 3987 C C . SER B 1 174 ? 1.162 29.797 8.992 1 98.75 174 SER B C 1
ATOM 3989 O O . SER B 1 174 ? 2.273 29.297 9.18 1 98.75 174 SER B O 1
ATOM 3991 N N . HIS B 1 175 ? 0.962 30.828 8.195 1 98.75 175 HIS B N 1
ATOM 3992 C CA . HIS B 1 175 ? 2.062 31.453 7.473 1 98.75 175 HIS B CA 1
ATOM 3993 C C . HIS B 1 175 ? 3.047 32.125 8.43 1 98.75 175 HIS B C 1
ATOM 3995 O O . HIS B 1 175 ? 4.262 32 8.25 1 98.75 175 HIS B O 1
ATOM 4001 N N . GLU B 1 176 ? 2.541 32.812 9.375 1 98.5 176 GLU B N 1
ATOM 4002 C CA . GLU B 1 176 ? 3.396 33.5 10.328 1 98.5 176 GLU B CA 1
ATOM 4003 C C . GLU B 1 176 ? 4.242 32.531 11.133 1 98.5 176 GLU B C 1
ATOM 4005 O O . GLU B 1 176 ? 5.434 32.75 11.359 1 98.5 176 GLU B O 1
ATOM 4010 N N . LEU B 1 177 ? 3.639 31.484 11.602 1 98.75 177 LEU B N 1
ATOM 4011 C CA . LEU B 1 177 ? 4.359 30.484 12.375 1 98.75 177 LEU B CA 1
ATOM 4012 C C . LEU B 1 177 ? 5.426 29.812 11.516 1 98.75 177 LEU B C 1
ATOM 4014 O O . LEU B 1 177 ? 6.543 29.578 11.977 1 98.75 177 LEU B O 1
ATOM 4018 N N . ALA B 1 178 ? 5.109 29.453 10.273 1 98.75 178 ALA B N 1
ATOM 4019 C CA . ALA B 1 178 ? 6.074 28.828 9.375 1 98.75 178 ALA B CA 1
ATOM 4020 C C . ALA B 1 178 ? 7.246 29.766 9.094 1 98.75 178 ALA B C 1
ATOM 4022 O O . ALA B 1 178 ? 8.398 29.328 9.031 1 98.75 178 ALA B O 1
ATOM 4023 N N . ALA B 1 179 ? 6.906 31.016 8.883 1 98.62 179 ALA B N 1
ATOM 4024 C CA . ALA B 1 179 ? 7.945 32.031 8.648 1 98.62 179 ALA B CA 1
ATOM 4025 C C . ALA B 1 179 ? 8.875 32.125 9.852 1 98.62 179 ALA B C 1
ATOM 4027 O O . ALA B 1 179 ? 10.102 32.156 9.703 1 98.62 179 ALA B O 1
ATOM 4028 N N . SER B 1 180 ? 8.305 32.281 11.008 1 98.44 180 SER B N 1
ATOM 4029 C CA . SER B 1 180 ? 9.078 32.406 12.234 1 98.44 180 SER B CA 1
ATOM 4030 C C . SER B 1 180 ? 9.953 31.172 12.453 1 98.44 180 SER B C 1
ATOM 4032 O O . SER B 1 180 ? 11.102 31.297 12.883 1 98.44 180 SER B O 1
ATOM 4034 N N . ALA B 1 181 ? 9.391 30 12.266 1 98.56 181 ALA B N 1
ATOM 4035 C CA . ALA B 1 181 ? 10.148 28.75 12.406 1 98.56 181 ALA B CA 1
ATOM 4036 C C . ALA B 1 181 ? 11.328 28.719 11.445 1 98.56 181 ALA B C 1
ATOM 4038 O O . ALA B 1 181 ? 12.422 28.297 11.812 1 98.56 181 ALA B O 1
ATOM 4039 N N . THR B 1 182 ? 11.062 29.078 10.211 1 98.19 182 THR B N 1
ATOM 4040 C CA . THR B 1 182 ? 12.125 29.141 9.211 1 98.19 182 THR B CA 1
ATOM 4041 C C . THR B 1 182 ? 13.234 30.078 9.656 1 98.19 182 THR B C 1
ATOM 4043 O O . THR B 1 182 ? 14.414 29.734 9.594 1 98.19 182 THR B O 1
ATOM 4046 N N . ASP B 1 183 ? 12.828 31.281 10.094 1 98.19 183 ASP B N 1
ATOM 4047 C CA . ASP B 1 183 ? 13.789 32.281 10.516 1 98.19 183 ASP B CA 1
ATOM 4048 C C . ASP B 1 183 ? 14.602 31.812 11.719 1 98.19 183 ASP B C 1
ATOM 4050 O O . ASP B 1 183 ? 15.773 32.156 11.867 1 98.19 183 ASP B O 1
ATOM 4054 N N . ALA B 1 184 ? 14.031 31.016 12.547 1 98.12 184 ALA B N 1
ATOM 4055 C CA . ALA B 1 184 ? 14.68 30.516 13.758 1 98.12 184 ALA B CA 1
ATOM 4056 C C . ALA B 1 184 ? 15.547 29.297 13.453 1 98.12 184 ALA B C 1
ATOM 4058 O O . ALA B 1 184 ? 16.234 28.781 14.344 1 98.12 184 ALA B O 1
ATOM 4059 N N . GLY B 1 185 ? 15.484 28.75 12.266 1 97.94 185 GLY B N 1
ATOM 4060 C CA . GLY B 1 185 ? 16.297 27.609 11.867 1 97.94 185 GLY B CA 1
ATOM 4061 C C . GLY B 1 185 ? 15.711 26.281 12.305 1 97.94 185 GLY B C 1
ATOM 4062 O O . GLY B 1 185 ? 16.422 25.281 12.398 1 97.94 185 GLY B O 1
ATOM 4063 N N . ALA B 1 186 ? 14.453 26.25 12.531 1 98.06 186 ALA B N 1
ATOM 4064 C CA . ALA B 1 186 ? 13.797 25.062 13.07 1 98.06 186 ALA B CA 1
ATOM 4065 C C . ALA B 1 186 ? 13.867 23.906 12.086 1 98.06 186 ALA B C 1
ATOM 4067 O O . ALA B 1 186 ? 13.781 22.734 12.477 1 98.06 186 ALA B O 1
ATOM 4068 N N . PHE B 1 187 ? 14.047 24.219 10.781 1 98.12 187 PHE B N 1
ATOM 4069 C CA . PHE B 1 187 ? 13.945 23.172 9.758 1 98.12 187 PHE B CA 1
ATOM 4070 C C . PHE B 1 187 ? 15.32 22.797 9.242 1 98.12 187 PHE B C 1
ATOM 4072 O O . PHE B 1 187 ? 15.453 21.875 8.43 1 98.12 187 PHE B O 1
ATOM 4079 N N . THR B 1 188 ? 16.406 23.375 9.664 1 95.75 188 THR B N 1
ATOM 4080 C CA . THR B 1 188 ? 17.75 23.172 9.148 1 95.75 188 THR B CA 1
ATOM 4081 C C . THR B 1 188 ? 18.203 21.734 9.344 1 95.75 188 THR B C 1
ATOM 4083 O O . THR B 1 188 ? 18.891 21.172 8.484 1 95.75 188 THR B O 1
ATOM 4086 N N . GLY B 1 189 ? 17.797 21.094 10.375 1 96.06 189 GLY B N 1
ATOM 4087 C CA . GLY B 1 189 ? 18.25 19.75 10.656 1 96.06 189 GLY B CA 1
ATOM 4088 C C . GLY B 1 189 ? 17.422 18.688 9.93 1 96.06 189 GLY B C 1
ATOM 4089 O O . GLY B 1 189 ? 17.812 17.516 9.883 1 96.06 189 GLY B O 1
ATOM 4090 N N . GLN B 1 190 ? 16.359 19.109 9.297 1 98.06 190 GLN B N 1
ATOM 4091 C CA . GLN B 1 190 ? 15.469 18.109 8.719 1 98.06 190 GLN B CA 1
ATOM 4092 C C . GLN B 1 190 ? 15.383 18.266 7.199 1 98.06 190 GLN B C 1
ATOM 4094 O O . GLN B 1 190 ? 15.156 17.281 6.484 1 98.06 190 GLN B O 1
ATOM 4099 N N . ILE B 1 191 ? 15.641 19.406 6.637 1 98.75 191 ILE B N 1
ATOM 4100 C CA . ILE B 1 191 ? 15.547 19.641 5.199 1 98.75 191 ILE B CA 1
ATOM 4101 C C . ILE B 1 191 ? 16.859 19.25 4.527 1 98.75 191 ILE B C 1
ATOM 4103 O O . ILE B 1 191 ? 17.938 19.641 4.977 1 98.75 191 ILE B O 1
ATOM 4107 N N . THR B 1 192 ? 16.734 18.406 3.527 1 98.69 192 THR B N 1
ATOM 4108 C CA . THR B 1 192 ? 17.875 18.094 2.666 1 98.69 192 THR B CA 1
ATOM 4109 C C . THR B 1 192 ? 17.828 18.906 1.384 1 98.69 192 THR B C 1
ATOM 4111 O O . THR B 1 192 ? 17.062 18.594 0.462 1 98.69 192 THR B O 1
ATOM 4114 N N . PRO B 1 193 ? 18.672 19.875 1.266 1 98.19 193 PRO B N 1
ATOM 4115 C CA . PRO B 1 193 ? 18.594 20.797 0.125 1 98.19 193 PRO B CA 1
ATOM 4116 C C . PRO B 1 193 ? 18.781 20.094 -1.215 1 98.19 193 PRO B C 1
ATOM 4118 O O . PRO B 1 193 ? 19.516 19.094 -1.299 1 98.19 193 PRO B O 1
ATOM 4121 N N . ILE B 1 194 ? 18.094 20.547 -2.18 1 96.94 194 ILE B N 1
ATOM 4122 C CA . ILE B 1 194 ? 18.266 20.109 -3.559 1 96.94 194 ILE B CA 1
ATOM 4123 C C . ILE B 1 194 ? 18.844 21.25 -4.398 1 96.94 194 ILE B C 1
ATOM 4125 O O . ILE B 1 194 ? 18.156 22.25 -4.652 1 96.94 194 ILE B O 1
ATOM 4129 N N . ALA B 1 195 ? 19.984 21.031 -4.875 1 92.19 195 ALA B N 1
ATOM 4130 C CA . ALA B 1 195 ? 20.719 22.125 -5.504 1 92.19 195 ALA B CA 1
ATOM 4131 C C . ALA B 1 195 ? 20.703 23.375 -4.633 1 92.19 195 ALA B C 1
ATOM 4133 O O . ALA B 1 195 ? 21.078 23.328 -3.461 1 92.19 195 ALA B O 1
ATOM 4134 N N . ASP B 1 196 ? 20.109 24.484 -5.117 1 91.38 196 ASP B N 1
ATOM 4135 C CA . ASP B 1 196 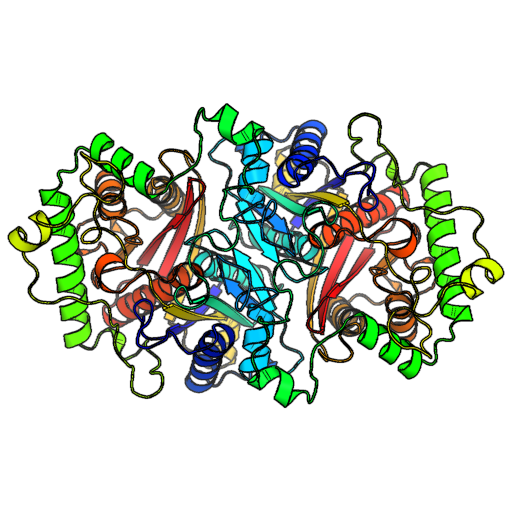? 20.109 25.734 -4.363 1 91.38 196 ASP B CA 1
ATOM 4136 C C . ASP B 1 196 ? 18.75 25.969 -3.689 1 91.38 196 ASP B C 1
ATOM 4138 O O . ASP B 1 196 ? 18.531 27.031 -3.096 1 91.38 196 ASP B O 1
ATOM 4142 N N . PHE B 1 197 ? 17.938 24.969 -3.619 1 96.69 197 PHE B N 1
ATOM 4143 C CA . PHE B 1 197 ? 16.609 25.078 -3.025 1 96.69 197 PHE B CA 1
ATOM 4144 C C . PHE B 1 197 ? 16.594 24.438 -1.637 1 96.69 197 PHE B C 1
ATOM 4146 O O . PHE B 1 197 ? 16.641 23.219 -1.503 1 96.69 197 PHE B O 1
ATOM 4153 N N . SER B 1 198 ? 16.516 25.312 -0.55 1 97.25 198 SER B N 1
ATOM 4154 C CA . SER B 1 198 ? 16.703 24.766 0.791 1 97.25 198 SER B CA 1
ATOM 4155 C C . SER B 1 198 ? 15.602 25.219 1.738 1 97.25 198 SER B C 1
ATOM 4157 O O . SER B 1 198 ? 15.648 24.938 2.938 1 97.25 198 SER B O 1
ATOM 4159 N N . GLN B 1 199 ? 14.656 25.938 1.235 1 97.5 199 GLN B N 1
ATOM 4160 C CA . GLN B 1 199 ? 13.555 26.406 2.064 1 97.5 199 GLN B CA 1
ATOM 4161 C C . GLN B 1 199 ? 12.211 26.172 1.385 1 97.5 199 GLN B C 1
ATOM 4163 O O . GLN B 1 199 ? 12.117 26.156 0.155 1 97.5 199 GLN B O 1
ATOM 4168 N N . ASP B 1 200 ? 11.234 25.984 2.205 1 98.5 200 ASP B N 1
ATOM 4169 C CA . ASP B 1 200 ? 9.891 25.828 1.662 1 98.5 200 ASP B CA 1
ATOM 4170 C C . ASP B 1 200 ? 9.461 27.078 0.884 1 98.5 200 ASP B C 1
ATOM 4172 O O . ASP B 1 200 ? 9.664 28.203 1.343 1 98.5 200 ASP B O 1
ATOM 4176 N N . GLU B 1 201 ? 8.828 26.828 -0.192 1 97.81 201 GLU B N 1
ATOM 4177 C CA . GLU B 1 201 ? 8.602 27.891 -1.175 1 97.81 201 GLU B CA 1
ATOM 4178 C C . GLU B 1 201 ? 7.27 28.594 -0.927 1 97.81 201 GLU B C 1
ATOM 4180 O O . GLU B 1 201 ? 7.086 29.734 -1.338 1 97.81 201 GLU B O 1
ATOM 4185 N N . GLY B 1 202 ? 6.383 27.953 -0.213 1 97.69 202 GLY B N 1
ATOM 4186 C CA . GLY B 1 202 ? 4.996 28.391 -0.212 1 97.69 202 GLY B CA 1
ATOM 4187 C C . GLY B 1 202 ? 4.703 29.469 0.818 1 97.69 202 GLY B C 1
ATOM 4188 O O . GLY B 1 202 ? 3.637 30.078 0.798 1 97.69 202 GLY B O 1
ATOM 4189 N N . ILE B 1 203 ? 5.641 29.812 1.694 1 98.44 203 ILE B N 1
ATOM 4190 C CA . ILE B 1 203 ? 5.402 30.719 2.82 1 98.44 203 ILE B CA 1
ATOM 4191 C C . ILE B 1 203 ? 5.211 32.156 2.312 1 98.44 203 ILE B C 1
ATOM 4193 O O . ILE B 1 203 ? 6.051 32.656 1.573 1 98.44 203 ILE B O 1
ATOM 4197 N N . ARG B 1 204 ? 4.121 32.75 2.658 1 97.12 204 ARG B N 1
ATOM 4198 C CA . ARG B 1 204 ? 3.816 34.125 2.342 1 97.12 204 ARG B CA 1
ATOM 4199 C C . ARG B 1 204 ? 3.883 35 3.592 1 97.12 204 ARG B C 1
ATOM 4201 O O . ARG B 1 204 ? 3.057 34.875 4.496 1 97.12 204 ARG B O 1
ATOM 4208 N N . ARG B 1 205 ? 4.738 35.938 3.562 1 96.19 205 ARG B N 1
ATOM 4209 C CA . ARG B 1 205 ? 4.906 36.875 4.672 1 96.19 205 ARG B CA 1
ATOM 4210 C C . ARG B 1 205 ? 4.082 38.156 4.449 1 96.19 205 ARG B C 1
ATOM 4212 O O . ARG B 1 205 ? 3.965 38.625 3.32 1 96.19 205 ARG B O 1
ATOM 4219 N N . GLY B 1 206 ? 3.537 38.688 5.457 1 92.94 206 GLY B N 1
ATOM 4220 C CA . GLY B 1 206 ? 2.893 39.969 5.398 1 92.94 206 GLY B CA 1
ATOM 4221 C C . GLY B 1 206 ? 1.469 39.906 4.879 1 92.94 206 GLY B C 1
ATOM 4222 O O . GLY B 1 206 ? 0.906 40.938 4.477 1 92.94 206 GLY B O 1
ATOM 4223 N N . GLY B 1 207 ? 0.923 38.75 4.824 1 93.62 207 GLY B N 1
ATOM 4224 C CA . GLY B 1 207 ? -0.482 38.656 4.461 1 93.62 207 GLY B CA 1
ATOM 4225 C C . GLY B 1 207 ? -1.403 39.375 5.43 1 93.62 207 GLY B C 1
ATOM 4226 O O . GLY B 1 207 ? -1.024 39.625 6.57 1 93.62 207 GLY B O 1
ATOM 4227 N N . SER B 1 208 ? -2.635 39.75 4.848 1 97.38 208 SER B N 1
ATOM 4228 C CA . SER B 1 208 ? -3.613 40.438 5.684 1 97.38 208 SER B CA 1
ATOM 4229 C C . SER B 1 208 ? -5.023 39.906 5.434 1 97.38 208 SER B C 1
ATOM 4231 O O . SER B 1 208 ? -5.281 39.281 4.406 1 97.38 208 SER B O 1
ATOM 4233 N N . LEU B 1 209 ? -5.859 40.219 6.426 1 97.69 209 LEU B N 1
ATOM 4234 C CA . LEU B 1 209 ? -7.258 39.875 6.254 1 97.69 209 LEU B CA 1
ATOM 4235 C C . LEU B 1 209 ? -7.859 40.562 5.035 1 97.69 209 LEU B C 1
ATOM 4237 O O . LEU B 1 209 ? -8.688 39.969 4.328 1 97.69 209 LEU B O 1
ATOM 4241 N N . GLU B 1 210 ? -7.508 41.75 4.785 1 97.44 210 GLU B N 1
ATOM 4242 C CA . GLU B 1 210 ? -8.016 42.531 3.654 1 97.44 210 GLU B CA 1
ATOM 4243 C C . GLU B 1 210 ? -7.652 41.844 2.328 1 97.44 210 GLU B C 1
ATOM 4245 O O . GLU B 1 210 ? -8.5 41.719 1.44 1 97.44 210 GLU B O 1
ATOM 4250 N N . SER B 1 211 ? -6.426 41.5 2.174 1 96.75 211 SER B N 1
ATOM 4251 C CA . SER B 1 211 ? -5.988 40.844 0.938 1 96.75 211 SER B CA 1
ATOM 4252 C C . SER B 1 211 ? -6.688 39.5 0.729 1 96.75 211 SER B C 1
ATOM 4254 O O . SER B 1 211 ? -7.055 39.156 -0.396 1 96.75 211 SER B O 1
ATOM 4256 N N . LEU B 1 212 ? -6.879 38.719 1.821 1 97.38 212 LEU B N 1
ATOM 4257 C CA . LEU B 1 212 ? -7.516 37.438 1.722 1 97.38 212 LEU B CA 1
ATOM 4258 C C . LEU B 1 212 ? -9 37.562 1.398 1 97.38 212 LEU B C 1
ATOM 4260 O O . LEU B 1 212 ? -9.578 36.719 0.713 1 97.38 212 LEU B O 1
ATOM 4264 N N . ALA B 1 213 ? -9.594 38.625 1.879 1 95.5 213 ALA B N 1
ATOM 4265 C CA . ALA B 1 213 ? -11.023 38.875 1.668 1 95.5 213 ALA B CA 1
ATOM 4266 C C . ALA B 1 213 ? -11.336 39.062 0.185 1 95.5 213 ALA B C 1
ATOM 4268 O O . ALA B 1 213 ? -12.477 38.844 -0.244 1 95.5 213 ALA B O 1
ATOM 4269 N N . LYS B 1 214 ? -10.359 39.375 -0.625 1 96 214 LYS B N 1
ATOM 4270 C CA . LYS B 1 214 ? -10.555 39.656 -2.047 1 96 214 LYS B CA 1
ATOM 4271 C C . LYS B 1 214 ? -10.547 38.344 -2.857 1 96 214 LYS B C 1
ATOM 4273 O O . LYS B 1 214 ? -10.961 38.344 -4.02 1 96 214 LYS B O 1
ATOM 4278 N N . LEU B 1 215 ? -10.125 37.281 -2.256 1 97.06 215 LEU B N 1
ATOM 4279 C CA . LEU B 1 215 ? -10.031 36.031 -2.984 1 97.06 215 LEU B CA 1
ATOM 4280 C C . LEU B 1 215 ? -11.406 35.406 -3.197 1 97.06 215 LEU B C 1
ATOM 4282 O O . LEU B 1 215 ? -12.227 35.375 -2.273 1 97.06 215 LEU B O 1
ATOM 4286 N N . PRO B 1 216 ? -11.695 34.969 -4.402 1 97.38 216 PRO B N 1
ATOM 4287 C CA . PRO B 1 216 ? -12.992 34.344 -4.664 1 97.38 216 PRO B CA 1
ATOM 4288 C C . PRO B 1 216 ? -13.117 32.969 -4.047 1 97.38 216 PRO B C 1
ATOM 4290 O O . PRO B 1 216 ? -12.117 32.25 -3.936 1 97.38 216 PRO B O 1
ATOM 4293 N N . PRO B 1 217 ? -14.406 32.562 -3.729 1 97.06 217 PRO B N 1
ATOM 4294 C CA . PRO B 1 217 ? -14.602 31.188 -3.291 1 97.06 217 PRO B CA 1
ATOM 4295 C C . PRO B 1 217 ? -14.227 30.156 -4.363 1 97.06 217 PRO B C 1
ATOM 4297 O O . PRO B 1 217 ? -14.453 30.406 -5.551 1 97.06 217 PRO B O 1
ATOM 4300 N N . ALA B 1 218 ? -13.812 29.047 -3.939 1 96.94 218 ALA B N 1
ATOM 4301 C CA . ALA B 1 218 ? -13.242 28.078 -4.871 1 96.94 218 ALA B CA 1
ATOM 4302 C C . ALA B 1 218 ? -14.234 26.969 -5.195 1 96.94 218 ALA B C 1
ATOM 4304 O O . ALA B 1 218 ? -14.188 26.391 -6.281 1 96.94 218 ALA B O 1
ATOM 4305 N N . PHE B 1 219 ? -15.203 26.641 -4.352 1 95.31 219 PHE B N 1
ATOM 4306 C CA . PHE B 1 219 ? -15.969 25.406 -4.52 1 95.31 219 PHE B CA 1
ATOM 4307 C C . PHE B 1 219 ? -17.469 25.688 -4.523 1 95.31 219 PHE B C 1
ATOM 4309 O O . PHE B 1 219 ? -18.25 24.922 -5.09 1 95.31 219 PHE B O 1
ATOM 4316 N N . ASP B 1 220 ? -17.844 26.688 -3.838 1 94.06 220 ASP B N 1
ATOM 4317 C CA . ASP B 1 220 ? -19.219 27.156 -3.758 1 94.06 220 ASP B CA 1
ATOM 4318 C C . ASP B 1 220 ? -19.281 28.672 -3.977 1 94.06 220 ASP B C 1
ATOM 4320 O O . ASP B 1 220 ? -18.5 29.422 -3.391 1 94.06 220 ASP B O 1
ATOM 4324 N N . ALA B 1 221 ? -20.266 29.078 -4.824 1 93.94 221 ALA B N 1
ATOM 4325 C CA . ALA B 1 221 ? -20.359 30.484 -5.156 1 93.94 221 ALA B CA 1
ATOM 4326 C C . ALA B 1 221 ? -20.531 31.344 -3.902 1 93.94 221 ALA B C 1
ATOM 4328 O O . ALA B 1 221 ? -20.031 32.469 -3.828 1 93.94 221 ALA B O 1
ATOM 4329 N N . ASP B 1 222 ? -21.125 30.844 -2.977 1 94.25 222 ASP B N 1
ATOM 4330 C CA . ASP B 1 222 ? -21.359 31.547 -1.721 1 94.25 222 ASP B CA 1
ATOM 4331 C C . ASP B 1 222 ? -20.547 30.938 -0.586 1 94.25 222 ASP B C 1
ATOM 4333 O O . ASP B 1 222 ? -20.891 31.094 0.588 1 94.25 222 ASP B O 1
ATOM 4337 N N . GLY B 1 223 ? -19.484 30.281 -0.971 1 97.31 223 GLY B N 1
ATOM 4338 C CA . GLY B 1 223 ? -18.719 29.547 0.017 1 97.31 223 GLY B CA 1
ATOM 4339 C C . GLY B 1 223 ? -17.672 30.406 0.716 1 97.31 223 GLY B C 1
ATOM 4340 O O . GLY B 1 223 ? -17.531 31.594 0.418 1 97.31 223 GLY B O 1
ATOM 4341 N N . VAL B 1 224 ? -16.984 29.797 1.719 1 98.38 224 VAL B N 1
ATOM 4342 C CA . VAL B 1 224 ? -16 30.516 2.527 1 98.38 224 VAL B CA 1
ATOM 4343 C C . VAL B 1 224 ? -14.602 29.953 2.271 1 98.38 224 VAL B C 1
ATOM 4345 O O . VAL B 1 224 ? -13.609 30.484 2.76 1 98.38 224 VAL B O 1
ATOM 4348 N N . ILE B 1 225 ? -14.547 28.875 1.492 1 98.69 225 ILE B N 1
ATOM 4349 C CA . ILE B 1 225 ? -13.266 28.25 1.193 1 98.69 225 ILE B CA 1
ATOM 4350 C C . ILE B 1 225 ? -12.68 28.844 -0.084 1 98.69 225 ILE B C 1
ATOM 4352 O O . ILE B 1 225 ? -13.383 28.984 -1.091 1 98.69 225 ILE B O 1
ATOM 4356 N N . HIS B 1 226 ? -11.453 29.234 -0.035 1 98.38 226 HIS B N 1
ATOM 4357 C CA . HIS B 1 226 ? -10.734 29.766 -1.184 1 98.38 226 HIS B CA 1
ATOM 4358 C C . HIS B 1 226 ? -9.258 29.406 -1.14 1 98.38 226 HIS B C 1
ATOM 4360 O O . HIS B 1 226 ? -8.812 28.719 -0.209 1 98.38 226 HIS B O 1
ATOM 4366 N N . ALA B 1 227 ? -8.5 29.875 -2.08 1 97.44 227 ALA B N 1
ATOM 4367 C CA . ALA B 1 227 ? -7.113 29.453 -2.254 1 97.44 227 ALA B CA 1
ATOM 4368 C C . ALA B 1 227 ? -6.27 29.859 -1.045 1 97.44 227 ALA B C 1
ATOM 4370 O O . ALA B 1 227 ? -5.312 29.156 -0.692 1 97.44 227 ALA B O 1
ATOM 4371 N N . GLY B 1 228 ? -6.605 30.891 -0.37 1 98.19 228 GLY B N 1
ATOM 4372 C CA . GLY B 1 228 ? -5.812 31.406 0.728 1 98.19 228 GLY B CA 1
ATOM 4373 C C . GLY B 1 228 ? -6.008 30.656 2.025 1 98.19 228 GLY B C 1
ATOM 4374 O O . GLY B 1 228 ? -5.203 30.781 2.951 1 98.19 228 GLY B O 1
ATOM 4375 N N . ASN B 1 229 ? -7.121 29.953 2.15 1 98.56 229 ASN B N 1
ATOM 4376 C CA . ASN B 1 229 ? -7.34 29.172 3.357 1 98.56 229 ASN B CA 1
ATOM 4377 C C . ASN B 1 229 ? -7.414 27.672 3.047 1 98.56 229 ASN B C 1
ATOM 4379 O O . ASN B 1 229 ? -8.125 26.922 3.727 1 98.56 229 ASN B O 1
ATOM 4383 N N . SER B 1 230 ? -6.777 27.281 1.952 1 98.44 230 SER B N 1
ATOM 4384 C CA . SER B 1 230 ? -6.559 25.906 1.502 1 98.44 230 SER B CA 1
ATOM 4385 C C . SER B 1 230 ? -5.074 25.609 1.341 1 98.44 230 SER B C 1
ATOM 4387 O O . SER B 1 230 ? -4.273 26.516 1.114 1 98.44 230 SER B O 1
ATOM 4389 N N . SER B 1 231 ? -4.758 24.344 1.538 1 98.38 231 SER B N 1
ATOM 4390 C CA . SER B 1 231 ? -3.365 23.969 1.31 1 98.38 231 SER B CA 1
ATOM 4391 C C . SER B 1 231 ? -2.959 24.203 -0.14 1 98.38 231 SER B C 1
ATOM 4393 O O . SER B 1 231 ? -3.803 24.188 -1.039 1 98.38 231 SER B O 1
ATOM 4395 N N . GLN B 1 232 ? -1.691 24.375 -0.366 1 97.62 232 GLN B N 1
ATOM 4396 C CA . GLN B 1 232 ? -1.141 24.641 -1.689 1 97.62 232 GLN B CA 1
ATOM 4397 C C . GLN B 1 232 ? -0.856 23.344 -2.443 1 97.62 232 GLN B C 1
ATOM 4399 O O . GLN B 1 232 ? -0.602 22.312 -1.829 1 97.62 232 GLN B O 1
ATOM 4404 N N . ILE B 1 233 ? -0.976 23.344 -3.76 1 97.81 233 ILE B N 1
ATOM 4405 C CA . ILE B 1 233 ? -0.514 22.266 -4.617 1 97.81 233 ILE B CA 1
ATOM 4406 C C . ILE B 1 233 ? 1.012 22.266 -4.676 1 97.81 233 ILE B C 1
ATOM 4408 O O . ILE B 1 233 ? 1.625 23.266 -5.035 1 97.81 233 ILE B O 1
ATOM 4412 N N . SER B 1 234 ? 1.602 21.109 -4.297 1 98.56 234 SER B N 1
ATOM 4413 C CA . SER B 1 234 ? 3.035 21.172 -4.035 1 98.56 234 SER B CA 1
ATOM 4414 C C . SER B 1 234 ? 3.727 19.875 -4.434 1 98.56 234 SER B C 1
ATOM 4416 O O . SER B 1 234 ? 3.064 18.891 -4.77 1 98.56 234 SER B O 1
ATOM 4418 N N . ASP B 1 235 ? 5.02 19.922 -4.488 1 98.75 235 ASP B N 1
ATOM 4419 C CA . ASP B 1 235 ? 5.918 18.797 -4.715 1 98.75 235 ASP B CA 1
ATOM 4420 C C . ASP B 1 235 ? 6.832 18.578 -3.514 1 98.75 235 ASP B C 1
ATOM 4422 O O . ASP B 1 235 ? 7.285 19.531 -2.885 1 98.75 235 ASP B O 1
ATOM 4426 N N . GLY B 1 236 ? 7.035 17.281 -3.168 1 98.81 236 GLY B N 1
ATOM 4427 C CA . GLY B 1 236 ? 7.961 17.016 -2.08 1 98.81 236 GLY B CA 1
ATOM 4428 C C . GLY B 1 236 ? 8 15.547 -1.68 1 98.81 236 GLY B C 1
ATOM 4429 O O . GLY B 1 236 ? 7.184 14.75 -2.141 1 98.81 236 GLY B O 1
ATOM 4430 N N . ALA B 1 237 ? 8.992 15.219 -0.898 1 98.94 237 ALA B N 1
ATOM 4431 C CA . ALA B 1 237 ? 9.195 13.859 -0.388 1 98.94 237 ALA B CA 1
ATOM 4432 C C . ALA B 1 237 ? 9.742 13.891 1.036 1 98.94 237 ALA B C 1
ATOM 4434 O O . ALA B 1 237 ? 10.383 14.867 1.443 1 98.94 237 ALA B O 1
ATOM 4435 N N . GLY B 1 238 ? 9.43 12.891 1.806 1 98.88 238 GLY B N 1
ATOM 4436 C CA . GLY B 1 238 ? 9.984 12.664 3.131 1 98.88 238 GLY B CA 1
ATOM 4437 C C . GLY B 1 238 ? 10.32 11.203 3.395 1 98.88 238 GLY B C 1
ATOM 4438 O O . GLY B 1 238 ? 9.734 10.305 2.785 1 98.88 238 GLY B O 1
ATOM 4439 N N . ALA B 1 239 ? 11.297 10.961 4.273 1 98.94 239 ALA B N 1
ATOM 4440 C CA . ALA B 1 239 ? 11.742 9.602 4.578 1 98.94 239 ALA B CA 1
ATOM 4441 C C . ALA B 1 239 ? 12.117 9.469 6.051 1 98.94 239 ALA B C 1
ATOM 4443 O O . ALA B 1 239 ? 12.688 10.391 6.641 1 98.94 239 ALA B O 1
ATOM 4444 N N . THR B 1 240 ? 11.828 8.336 6.598 1 98.94 240 THR B N 1
ATOM 4445 C CA . THR B 1 240 ? 12.203 7.973 7.961 1 98.94 240 THR B CA 1
ATOM 4446 C C . THR B 1 240 ? 12.922 6.621 7.98 1 98.94 240 THR B C 1
ATOM 4448 O O . THR B 1 240 ? 12.586 5.727 7.203 1 98.94 240 THR B O 1
ATOM 4451 N N . LEU B 1 241 ? 13.922 6.496 8.805 1 98.94 241 LEU B N 1
ATOM 4452 C CA . LEU B 1 241 ? 14.562 5.219 9.086 1 98.94 241 LEU B CA 1
ATOM 4453 C C . LEU B 1 241 ? 13.969 4.574 10.336 1 98.94 241 LEU B C 1
ATOM 4455 O O . LEU B 1 241 ? 14.117 5.098 11.438 1 98.94 241 LEU B O 1
ATOM 4459 N N . VAL B 1 242 ? 13.281 3.408 10.164 1 98.94 242 VAL B N 1
ATOM 4460 C CA . VAL B 1 242 ? 12.531 2.758 11.227 1 98.94 242 VAL B CA 1
ATOM 4461 C C . VAL B 1 242 ? 13.18 1.421 11.578 1 98.94 242 VAL B C 1
ATOM 4463 O O . VAL B 1 242 ? 13.5 0.625 10.688 1 98.94 242 VAL B O 1
ATOM 4466 N N . THR B 1 243 ? 13.406 1.168 12.82 1 98.88 243 THR B N 1
ATOM 4467 C CA . THR B 1 243 ? 13.938 -0.089 13.336 1 98.88 243 THR B CA 1
ATOM 4468 C C . THR B 1 243 ? 13.492 -0.316 14.781 1 98.88 243 THR B C 1
ATOM 4470 O O . THR B 1 243 ? 12.57 0.347 15.258 1 98.88 243 THR B O 1
ATOM 4473 N N . THR B 1 244 ? 14.047 -1.329 15.477 1 98.75 244 THR B N 1
ATOM 4474 C CA . THR B 1 244 ? 13.812 -1.522 16.906 1 98.75 244 THR B CA 1
ATOM 4475 C C . THR B 1 244 ? 14.867 -0.802 17.734 1 98.75 244 THR B C 1
ATOM 4477 O O . THR B 1 244 ? 15.977 -0.542 17.25 1 98.75 244 THR B O 1
ATOM 4480 N N . SER B 1 245 ? 14.461 -0.46 18.969 1 98.44 245 SER B N 1
ATOM 4481 C CA . SER B 1 245 ? 15.445 0.145 19.859 1 98.44 245 SER B CA 1
ATOM 4482 C C . SER B 1 245 ? 16.656 -0.763 20.047 1 98.44 245 SER B C 1
ATOM 4484 O O . SER B 1 245 ? 17.797 -0.283 20.141 1 98.44 245 SER B O 1
ATOM 4486 N N . GLU B 1 246 ? 16.469 -2.057 20.109 1 98.25 246 GLU B N 1
ATOM 4487 C CA . GLU B 1 246 ? 17.547 -3.027 20.266 1 98.25 246 GLU B CA 1
ATOM 4488 C C . GLU B 1 246 ? 18.484 -3.004 19.062 1 98.25 246 GLU B C 1
ATOM 4490 O O . GLU B 1 246 ? 19.703 -2.975 19.219 1 98.25 246 GLU B O 1
ATOM 4495 N N . TYR B 1 247 ? 17.938 -3.045 17.891 1 98.06 247 TYR B N 1
ATOM 4496 C CA . TYR B 1 247 ? 18.75 -3.004 16.688 1 98.06 247 TYR B CA 1
ATOM 4497 C C . TYR B 1 247 ? 19.531 -1.697 16.594 1 98.06 247 TYR B C 1
ATOM 4499 O O . TYR B 1 247 ? 20.703 -1.69 16.219 1 98.06 247 TYR B O 1
ATOM 4507 N N . ALA B 1 248 ? 18.891 -0.589 16.859 1 98.38 248 ALA B N 1
ATOM 4508 C CA . ALA B 1 248 ? 19.531 0.722 16.844 1 98.38 248 ALA B CA 1
ATOM 4509 C C . ALA B 1 248 ? 20.734 0.757 17.781 1 98.38 248 ALA B C 1
ATOM 4511 O O . ALA B 1 248 ? 21.812 1.243 17.406 1 98.38 248 ALA B O 1
ATOM 4512 N N . ARG B 1 249 ? 20.547 0.257 18.953 1 97.88 249 ARG B N 1
ATOM 4513 C CA . ARG B 1 249 ? 21.625 0.225 19.938 1 97.88 249 ARG B CA 1
ATOM 4514 C C . ARG B 1 249 ? 22.812 -0.587 19.422 1 97.88 249 ARG B C 1
ATOM 4516 O O . ARG B 1 249 ? 23.969 -0.177 19.578 1 97.88 249 ARG B O 1
ATOM 4523 N N . ALA B 1 250 ? 22.516 -1.733 18.859 1 97.69 250 ALA B N 1
ATOM 4524 C CA . ALA B 1 250 ? 23.547 -2.621 18.344 1 97.69 250 ALA B CA 1
ATOM 4525 C C . ALA B 1 250 ? 24.359 -1.948 17.234 1 97.69 250 ALA B C 1
ATOM 4527 O O . ALA B 1 250 ? 25.531 -2.264 17.016 1 97.69 250 ALA B O 1
ATOM 4528 N N . ARG B 1 251 ? 23.781 -0.921 16.594 1 97.06 251 ARG B N 1
ATOM 4529 C CA . ARG B 1 251 ? 24.438 -0.247 15.477 1 97.06 251 ARG B CA 1
ATOM 4530 C C . ARG B 1 251 ? 25 1.104 15.898 1 97.06 251 ARG B C 1
ATOM 4532 O O . ARG B 1 251 ? 25.578 1.827 15.086 1 97.06 251 ARG B O 1
ATOM 4539 N N . GLY B 1 252 ? 24.719 1.509 17.109 1 97.38 252 GLY B N 1
ATOM 4540 C CA . GLY B 1 252 ? 25.188 2.785 17.625 1 97.38 252 GLY B CA 1
ATOM 4541 C C . GLY B 1 252 ? 24.328 3.955 17.203 1 97.38 252 GLY B C 1
ATOM 4542 O O . GLY B 1 252 ? 24.766 5.109 17.25 1 97.38 252 GLY B O 1
ATOM 4543 N N . TRP B 1 253 ? 23.156 3.646 16.734 1 98.19 253 TRP B N 1
ATOM 4544 C CA . TRP B 1 253 ? 22.219 4.699 16.375 1 98.19 253 TRP B CA 1
ATOM 4545 C C . TRP B 1 253 ? 21.516 5.258 17.609 1 98.19 253 TRP B C 1
ATOM 4547 O O . TRP B 1 253 ? 21.219 4.516 18.547 1 98.19 253 TRP B O 1
ATOM 4557 N N . LYS B 1 254 ? 21.266 6.531 17.609 1 97.62 254 LYS B N 1
ATOM 4558 C CA . LYS B 1 254 ? 20.469 7.188 18.641 1 97.62 254 LYS B CA 1
ATOM 4559 C C . LYS B 1 254 ? 19.109 7.613 18.094 1 97.62 254 LYS B C 1
ATOM 4561 O O . LY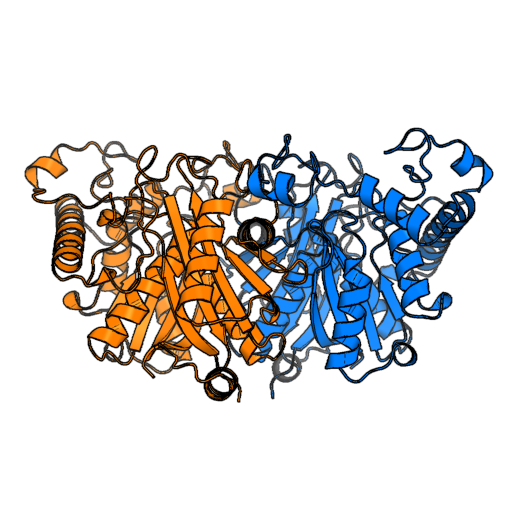S B 1 254 ? 18.969 8.695 17.516 1 97.62 254 LYS B O 1
ATOM 4566 N N . PRO B 1 255 ? 18.094 6.883 18.406 1 98.19 255 PRO B N 1
ATOM 4567 C CA . PRO B 1 255 ? 16.766 7.199 17.844 1 98.19 255 PRO B CA 1
ATOM 4568 C C . PRO B 1 255 ? 16.25 8.555 18.328 1 98.19 255 PRO B C 1
ATOM 4570 O O . PRO B 1 255 ? 16.547 8.977 19.438 1 98.19 255 PRO B O 1
ATOM 4573 N N . LEU B 1 256 ? 15.398 9.141 17.469 1 98.06 256 LEU B N 1
ATOM 4574 C CA . LEU B 1 256 ? 14.727 10.398 17.797 1 98.06 256 LEU B CA 1
ATOM 4575 C C . LEU B 1 256 ? 13.5 10.141 18.672 1 98.06 256 LEU B C 1
ATOM 4577 O O . LEU B 1 256 ? 13.367 10.742 19.75 1 98.06 256 LEU B O 1
ATOM 4581 N N . VAL B 1 257 ? 12.656 9.289 18.188 1 98.88 257 VAL B N 1
ATOM 4582 C CA . VAL B 1 257 ? 11.367 9.062 18.828 1 98.88 257 VAL B CA 1
ATOM 4583 C C . VAL B 1 257 ? 10.977 7.59 18.703 1 98.88 257 VAL B C 1
ATOM 4585 O O . VAL B 1 257 ? 11.484 6.883 17.828 1 98.88 257 VAL B O 1
ATOM 4588 N N . ARG B 1 258 ? 10.164 7.145 19.609 1 98.81 258 ARG B N 1
ATOM 4589 C CA . ARG B 1 258 ? 9.453 5.875 19.516 1 98.81 258 ARG B CA 1
ATOM 4590 C C . ARG B 1 258 ? 8.078 6.059 18.891 1 98.81 258 ARG B C 1
ATOM 4592 O O . ARG B 1 258 ? 7.379 7.027 19.203 1 98.81 258 ARG B O 1
ATOM 4599 N N . ILE B 1 259 ? 7.723 5.242 17.969 1 98.94 259 ILE B N 1
ATOM 4600 C CA . ILE B 1 259 ? 6.344 5.191 17.5 1 98.94 259 ILE B CA 1
ATOM 4601 C C . ILE B 1 259 ? 5.465 4.504 18.547 1 98.94 259 ILE B C 1
ATOM 4603 O O . ILE B 1 259 ? 5.402 3.271 18.594 1 98.94 259 ILE B O 1
ATOM 4607 N N . HIS B 1 260 ? 4.766 5.297 19.297 1 98.81 260 HIS B N 1
ATOM 4608 C CA . HIS B 1 260 ? 4.074 4.836 20.5 1 98.81 260 HIS B CA 1
ATOM 4609 C C . HIS B 1 260 ? 2.762 4.145 20.141 1 98.81 260 HIS B C 1
ATOM 4611 O O . HIS B 1 260 ? 2.486 3.047 20.625 1 98.81 260 HIS B O 1
ATOM 4617 N N . THR B 1 261 ? 1.961 4.852 19.391 1 98.75 261 THR B N 1
ATOM 4618 C CA . THR B 1 261 ? 0.629 4.383 19.016 1 98.75 261 THR B CA 1
ATOM 4619 C C . THR B 1 261 ? 0.297 4.781 17.578 1 98.75 261 THR B C 1
ATOM 4621 O O . THR B 1 261 ? 0.506 5.93 17.188 1 98.75 261 THR B O 1
ATOM 4624 N N . ALA B 1 262 ? -0.125 3.861 16.75 1 98.81 262 ALA B N 1
ATOM 4625 C CA . ALA B 1 262 ? -0.592 4.117 15.398 1 98.81 262 ALA B CA 1
ATOM 4626 C C . ALA B 1 262 ? -1.98 3.521 15.172 1 98.81 262 ALA B C 1
ATOM 4628 O O . ALA B 1 262 ? -2.207 2.34 15.438 1 98.81 262 ALA B O 1
ATOM 4629 N N . VAL B 1 263 ? -2.922 4.363 14.711 1 98.75 263 VAL B N 1
ATOM 4630 C CA . VAL B 1 263 ? -4.281 3.889 14.477 1 98.75 263 VAL B CA 1
ATOM 4631 C C . VAL B 1 263 ? -4.809 4.461 13.164 1 98.75 263 VAL B C 1
ATOM 4633 O O . VAL B 1 263 ? -4.234 5.406 12.617 1 98.75 263 VAL B O 1
ATOM 4636 N N . VAL B 1 264 ? -5.809 3.859 12.656 1 98.81 264 VAL B N 1
ATOM 4637 C CA . VAL B 1 264 ? -6.566 4.355 11.508 1 98.81 264 VAL B CA 1
ATOM 4638 C C . VAL B 1 264 ? -8.055 4.379 11.844 1 98.81 264 VAL B C 1
ATOM 4640 O O . VAL B 1 264 ? -8.523 3.572 12.656 1 98.81 264 VAL B O 1
ATOM 4643 N N . ALA B 1 265 ? -8.727 5.328 11.297 1 98.62 265 ALA B N 1
ATOM 4644 C CA . ALA B 1 265 ? -10.172 5.457 11.469 1 98.62 265 ALA B CA 1
ATOM 4645 C C . ALA B 1 265 ? -10.828 5.969 10.188 1 98.62 265 ALA B C 1
ATOM 4647 O O . ALA B 1 265 ? -10.141 6.414 9.266 1 98.62 265 ALA B O 1
ATOM 4648 N N . ALA B 1 266 ? -12.078 5.812 10.148 1 98.69 266 ALA B N 1
ATOM 4649 C CA . ALA B 1 266 ? -12.867 6.363 9.047 1 98.69 266 ALA B CA 1
ATOM 4650 C C . ALA B 1 266 ? -14.195 6.918 9.547 1 98.69 266 ALA B C 1
ATOM 4652 O O . ALA B 1 266 ? -14.641 6.574 10.648 1 98.69 266 ALA B O 1
ATOM 4653 N N . ASP B 1 267 ? -14.688 7.797 8.797 1 97.81 267 ASP B N 1
ATOM 4654 C CA . ASP B 1 267 ? -15.938 8.5 9.062 1 97.81 267 ASP B CA 1
ATOM 4655 C C . ASP B 1 267 ? -16.719 8.734 7.773 1 97.81 267 ASP B C 1
ATOM 4657 O O . ASP B 1 267 ? -16.484 8.062 6.766 1 97.81 267 ASP B O 1
ATOM 4661 N N . ASP B 1 268 ? -17.719 9.648 7.84 1 98 268 ASP B N 1
ATOM 4662 C CA . ASP B 1 268 ? -18.609 9.945 6.719 1 98 268 ASP B CA 1
ATOM 4663 C C . ASP B 1 268 ? -17.812 10.375 5.488 1 98 268 ASP B C 1
ATOM 4665 O O . ASP B 1 268 ? -17.109 11.391 5.52 1 98 268 ASP B O 1
ATOM 4669 N N . PRO B 1 269 ? -18 9.609 4.367 1 98.12 269 PRO B N 1
ATOM 4670 C CA . PRO B 1 269 ? -17.234 9.953 3.174 1 98.12 269 PRO B CA 1
ATOM 4671 C C . PRO B 1 269 ? -17.75 11.203 2.469 1 98.12 269 PRO B C 1
ATOM 4673 O O . PRO B 1 269 ? -17.094 11.734 1.576 1 98.12 269 PRO B O 1
ATOM 4676 N N . VAL B 1 270 ? -18.859 11.703 2.844 1 98.25 270 VAL B N 1
ATOM 4677 C CA . VAL B 1 270 ? -19.453 12.859 2.186 1 98.25 270 VAL B CA 1
ATOM 4678 C C . VAL B 1 270 ? -18.844 14.141 2.732 1 98.25 270 VAL B C 1
ATOM 4680 O O . VAL B 1 270 ? -18.281 14.938 1.978 1 98.25 270 VAL B O 1
ATOM 4683 N N . ILE B 1 271 ? -18.875 14.336 4.074 1 97.94 271 ILE B N 1
ATOM 4684 C CA . ILE B 1 271 ? -18.203 15.492 4.66 1 97.94 271 ILE B CA 1
ATOM 4685 C C . ILE B 1 271 ? -16.688 15.289 4.617 1 97.94 271 ILE B C 1
ATOM 4687 O O . ILE B 1 271 ? -15.93 16.25 4.48 1 97.94 271 ILE B O 1
ATOM 4691 N N . MET B 1 272 ? -16.234 14.055 4.711 1 96.12 272 MET B N 1
ATOM 4692 C CA . MET B 1 272 ? -14.969 13.469 4.293 1 96.12 272 MET B CA 1
ATOM 4693 C C . MET B 1 272 ? -13.852 13.867 5.25 1 96.12 272 MET B C 1
ATOM 4695 O O . MET B 1 272 ? -12.961 13.062 5.547 1 96.12 272 MET B O 1
ATOM 4699 N N . LEU B 1 273 ? -13.844 15.062 5.844 1 98.19 273 LEU B N 1
ATOM 4700 C CA . LEU B 1 273 ? -12.609 15.602 6.418 1 98.19 273 LEU B CA 1
ATOM 4701 C C . LEU B 1 273 ? -12.648 15.531 7.941 1 98.19 273 LEU B C 1
ATOM 4703 O O . LEU B 1 273 ? -11.789 16.109 8.609 1 98.19 273 LEU B O 1
ATOM 4707 N N . THR B 1 274 ? -13.562 14.789 8.555 1 98.31 274 THR B N 1
ATOM 4708 C CA . THR B 1 274 ? -13.719 14.75 10 1 98.31 274 THR B CA 1
ATOM 4709 C C . THR B 1 274 ? -12.938 13.586 10.602 1 98.31 274 THR B C 1
ATOM 4711 O O . THR B 1 274 ? -12.891 13.422 11.82 1 98.31 274 THR B O 1
ATOM 4714 N N . GLY B 1 275 ? -12.289 12.773 9.781 1 98.44 275 GLY B N 1
ATOM 4715 C CA . GLY B 1 275 ? -11.602 11.562 10.203 1 98.44 275 GLY B CA 1
ATOM 4716 C C . GLY B 1 275 ? -10.609 11.805 11.328 1 98.44 275 GLY B C 1
ATOM 4717 O O . GLY B 1 275 ? -10.508 10.984 12.25 1 98.44 275 GLY B O 1
ATOM 4718 N N . PRO B 1 276 ? -9.906 12.883 11.312 1 98.81 276 PRO B N 1
ATOM 4719 C CA . PRO B 1 276 ? -8.906 13.148 12.344 1 98.81 276 PRO B CA 1
ATOM 4720 C C . PRO B 1 276 ? -9.5 13.18 13.75 1 98.81 276 PRO B C 1
ATOM 4722 O O . PRO B 1 276 ? -8.82 12.836 14.719 1 98.81 276 PRO B O 1
ATOM 4725 N N . ILE B 1 277 ? -10.766 13.609 13.898 1 98.75 277 ILE B N 1
ATOM 4726 C CA . ILE B 1 277 ? -11.422 13.648 15.203 1 98.75 277 ILE B CA 1
ATOM 4727 C C . ILE B 1 277 ? -11.57 12.227 15.75 1 98.75 277 ILE B C 1
ATOM 4729 O O . ILE B 1 277 ? -11.102 11.93 16.844 1 98.75 277 ILE B O 1
ATOM 4733 N N . ALA B 1 278 ? -12.062 11.32 14.938 1 98.56 278 ALA B N 1
ATOM 4734 C CA . ALA B 1 278 ? -12.242 9.93 15.336 1 98.56 278 ALA B CA 1
ATOM 4735 C C . ALA B 1 278 ? -10.898 9.242 15.547 1 98.56 278 ALA B C 1
ATOM 4737 O O . ALA B 1 278 ? -10.734 8.453 16.484 1 98.56 278 ALA B O 1
ATOM 4738 N N . ALA B 1 279 ? -9.961 9.5 14.688 1 98.81 279 ALA B N 1
ATOM 4739 C CA . ALA B 1 279 ? -8.648 8.867 14.789 1 98.81 279 ALA B CA 1
ATOM 4740 C C . ALA B 1 279 ? -7.922 9.297 16.062 1 98.81 279 ALA B C 1
ATOM 4742 O O . ALA B 1 279 ? -7.25 8.492 16.703 1 98.81 279 ALA B O 1
ATOM 4743 N N . THR B 1 280 ? -8.031 10.547 16.391 1 98.88 280 THR B N 1
ATOM 4744 C CA . THR B 1 280 ? -7.41 11.055 17.609 1 98.88 280 THR B CA 1
ATOM 4745 C C . THR B 1 280 ? -8.023 10.398 18.844 1 98.88 280 THR B C 1
ATOM 4747 O O . THR B 1 280 ? -7.305 9.969 19.75 1 98.88 280 THR B O 1
ATOM 4750 N N . ALA B 1 281 ? -9.344 10.359 18.859 1 98.75 281 ALA B N 1
ATOM 4751 C CA . ALA B 1 281 ? -10.016 9.711 19.984 1 98.75 281 ALA B CA 1
ATOM 4752 C C . ALA B 1 281 ? -9.547 8.266 20.141 1 98.75 281 ALA B C 1
ATOM 4754 O O . ALA B 1 281 ? -9.266 7.82 21.25 1 98.75 281 ALA B O 1
ATOM 4755 N N . LYS B 1 282 ? -9.477 7.598 19.078 1 98.56 282 LYS B N 1
ATOM 4756 C CA . LYS B 1 282 ? -9.039 6.207 19.094 1 98.56 282 LYS B CA 1
ATOM 4757 C C . LYS B 1 282 ? -7.602 6.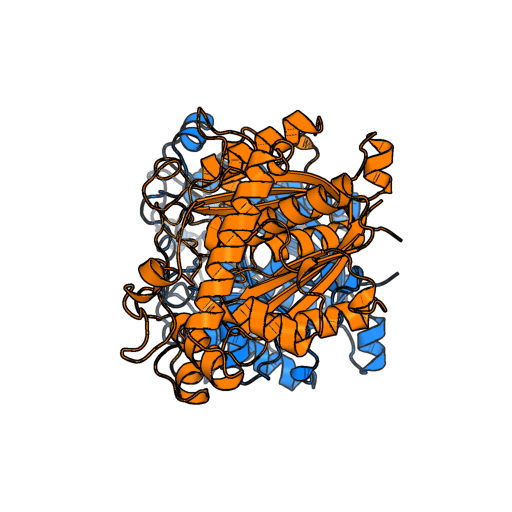086 19.578 1 98.56 282 LYS B C 1
ATOM 4759 O O . LYS B 1 282 ? -7.277 5.188 20.359 1 98.56 282 LYS B O 1
ATOM 4764 N N . ALA B 1 283 ? -6.695 6.938 19.094 1 98.88 283 ALA B N 1
ATOM 4765 C CA . ALA B 1 283 ? -5.289 6.91 19.5 1 98.88 283 ALA B CA 1
ATOM 4766 C C . ALA B 1 283 ? -5.137 7.168 21 1 98.88 283 ALA B C 1
ATOM 4768 O O . ALA B 1 283 ? -4.344 6.504 21.672 1 98.88 283 ALA B O 1
ATOM 4769 N N . LEU B 1 284 ? -5.871 8.125 21.484 1 98.81 284 LEU B N 1
ATOM 4770 C CA . LEU B 1 284 ? -5.809 8.438 22.906 1 98.81 284 LEU B CA 1
ATOM 4771 C C . LEU B 1 284 ? -6.355 7.289 23.75 1 98.81 284 LEU B C 1
ATOM 4773 O O . LEU B 1 284 ? -5.762 6.922 24.766 1 98.81 284 LEU B O 1
ATOM 4777 N N . ASP B 1 285 ? -7.398 6.723 23.297 1 98.56 285 ASP B N 1
ATOM 4778 C CA . ASP B 1 285 ? -7.977 5.582 24.016 1 98.56 285 ASP B CA 1
ATOM 4779 C C . ASP B 1 285 ? -6.992 4.418 24.078 1 98.56 285 ASP B C 1
ATOM 4781 O O . ASP B 1 285 ? -6.75 3.859 25.141 1 98.56 285 ASP B O 1
ATOM 4785 N N . ARG B 1 286 ? -6.406 4.09 23 1 97.88 286 ARG B N 1
ATOM 4786 C CA . ARG B 1 286 ? -5.516 2.938 22.906 1 97.88 286 ARG B CA 1
ATOM 4787 C C . ARG B 1 286 ? -4.23 3.174 23.703 1 97.88 286 ARG B C 1
ATOM 4789 O O . ARG B 1 286 ? -3.658 2.234 24.266 1 97.88 286 ARG B O 1
ATOM 4796 N N . SER B 1 287 ? -3.824 4.379 23.703 1 98.12 287 SER B N 1
ATOM 4797 C CA . SER B 1 287 ? -2.555 4.699 24.344 1 98.12 287 SER B CA 1
ATOM 4798 C C . SER B 1 287 ? -2.73 4.887 25.844 1 98.12 287 SER B C 1
ATOM 4800 O O . SER B 1 287 ? -1.768 4.777 26.609 1 98.12 287 SER B O 1
ATOM 4802 N N . GLY B 1 288 ? -3.926 5.285 26.266 1 98.44 288 GLY B N 1
ATOM 4803 C CA . GLY B 1 288 ? -4.168 5.629 27.672 1 98.44 288 GLY B CA 1
ATOM 4804 C C . GLY B 1 288 ? -3.754 7.043 28.016 1 98.44 288 GLY B C 1
ATOM 4805 O O . GLY B 1 288 ? -3.793 7.441 29.188 1 98.44 288 GLY B O 1
ATOM 4806 N N . LEU B 1 289 ? -3.373 7.828 27.031 1 98.75 289 LEU B N 1
ATOM 4807 C CA . LEU B 1 289 ? -3.006 9.227 27.219 1 98.75 289 LEU B CA 1
ATOM 4808 C C . LEU B 1 289 ? -4.219 10.133 27.062 1 98.75 289 LEU B C 1
ATOM 4810 O O . LEU B 1 289 ? -5.215 9.75 26.438 1 98.75 289 LEU B O 1
ATOM 4814 N N . SER B 1 290 ? -4.129 11.289 27.672 1 98.62 290 SER B N 1
ATOM 4815 C CA . SER B 1 290 ? -5.133 12.328 27.453 1 98.62 290 SER B CA 1
ATOM 4816 C C . SER B 1 290 ? -4.633 13.383 26.484 1 98.62 290 SER B C 1
ATOM 4818 O O . SER B 1 290 ? -3.441 13.438 26.172 1 98.62 290 SER B O 1
ATOM 4820 N N . ILE B 1 291 ? -5.543 14.219 26.047 1 98.69 291 ILE B N 1
ATOM 4821 C CA . ILE B 1 291 ? -5.215 15.281 25.109 1 98.69 291 ILE B CA 1
ATOM 4822 C C . ILE B 1 291 ? -4.191 16.234 25.734 1 98.69 291 ILE B C 1
ATOM 4824 O O . ILE B 1 291 ? -3.357 16.797 25.031 1 98.69 291 ILE B O 1
ATOM 4828 N N . ASP B 1 292 ? -4.176 16.375 27.078 1 98.44 292 ASP B N 1
ATOM 4829 C CA . ASP B 1 292 ? -3.305 17.297 27.797 1 98.44 292 ASP B CA 1
ATOM 4830 C C . ASP B 1 292 ? -1.893 16.734 27.938 1 98.44 292 ASP B C 1
ATOM 4832 O O . ASP B 1 292 ? -0.949 17.469 28.219 1 98.44 292 ASP B O 1
ATOM 4836 N N . ASP B 1 293 ? -1.729 15.406 27.734 1 98.75 293 ASP B N 1
ATOM 4837 C CA . ASP B 1 293 ? -0.414 14.773 27.797 1 98.75 293 ASP B CA 1
ATOM 4838 C C . ASP B 1 293 ? 0.389 15.07 26.531 1 98.75 293 ASP B C 1
ATOM 4840 O O . ASP B 1 293 ? 1.614 14.93 26.516 1 98.75 293 ASP B O 1
ATOM 4844 N N . ILE B 1 294 ? -0.297 15.484 25.469 1 98.88 294 ILE B N 1
ATOM 4845 C CA . ILE B 1 294 ? 0.355 15.719 24.188 1 98.88 294 ILE B CA 1
ATOM 4846 C C . ILE B 1 294 ? 0.911 17.141 24.141 1 98.88 294 ILE B C 1
ATOM 4848 O O . ILE B 1 294 ? 0.175 18.109 24.344 1 98.88 294 ILE B O 1
ATOM 4852 N N . GLY B 1 295 ? 2.143 17.234 23.781 1 98.88 295 GLY B N 1
ATOM 4853 C CA . GLY B 1 295 ? 2.805 18.516 23.859 1 98.88 295 GLY B CA 1
ATOM 4854 C C . GLY B 1 295 ? 2.857 19.25 22.516 1 98.88 295 GLY B C 1
ATOM 4855 O O . GLY B 1 295 ? 3.121 20.453 22.469 1 98.88 295 GLY B O 1
ATOM 4856 N N . ALA B 1 296 ? 2.609 18.531 21.453 1 98.88 296 ALA B N 1
ATOM 4857 C CA . ALA B 1 296 ? 2.566 19.125 20.125 1 98.88 296 ALA B CA 1
ATOM 4858 C C . ALA B 1 296 ? 1.696 18.297 19.188 1 98.88 296 ALA B C 1
ATOM 4860 O O . ALA B 1 296 ? 1.729 17.062 19.219 1 98.88 296 ALA B O 1
ATOM 4861 N N . PHE B 1 297 ? 0.925 19.016 18.391 1 98.94 297 PHE B N 1
ATOM 4862 C CA . PHE B 1 297 ? 0.06 18.375 17.406 1 98.94 297 PHE B CA 1
ATOM 4863 C C . PHE B 1 297 ? 0.449 18.797 15.992 1 98.94 297 PHE B C 1
ATOM 4865 O O . PHE B 1 297 ? 0.737 19.984 15.75 1 98.94 297 PHE B O 1
ATOM 4872 N N . GLU B 1 298 ? 0.533 17.875 15.109 1 98.81 298 GLU B N 1
ATOM 4873 C CA . GLU B 1 298 ? 0.572 18.141 13.672 1 98.81 298 GLU B CA 1
ATOM 4874 C C . GLU B 1 298 ? -0.699 17.641 12.984 1 98.81 298 GLU B C 1
ATOM 4876 O O . GLU B 1 298 ? -0.796 16.469 12.625 1 98.81 298 GLU B O 1
ATOM 4881 N N . ILE B 1 299 ? -1.631 18.516 12.773 1 98.88 299 ILE B N 1
ATOM 4882 C CA . ILE B 1 299 ? -2.881 18.234 12.078 1 98.88 299 ILE B CA 1
ATOM 4883 C C . ILE B 1 299 ? -2.836 18.844 10.68 1 98.88 299 ILE B C 1
ATOM 4885 O O . ILE B 1 299 ? -2.76 20.062 10.516 1 98.88 299 ILE B O 1
ATOM 4889 N N . ASN B 1 300 ? -2.844 18 9.695 1 98.75 300 ASN B N 1
ATOM 4890 C CA . ASN B 1 300 ? -2.684 18.484 8.328 1 98.75 300 ASN B CA 1
ATOM 4891 C C . ASN B 1 300 ? -3.727 19.547 7.984 1 98.75 300 ASN B C 1
ATOM 4893 O O . ASN B 1 300 ? -4.918 19.359 8.25 1 98.75 300 ASN B O 1
ATOM 4897 N N . GLU B 1 301 ? -3.234 20.594 7.379 1 98.5 301 GLU B N 1
ATOM 4898 C CA . GLU B 1 301 ? -4.07 21.734 7.031 1 98.5 301 GLU B CA 1
ATOM 4899 C C . GLU B 1 301 ? -4.539 21.656 5.582 1 98.5 301 GLU B C 1
ATOM 4901 O O . GLU B 1 301 ? -4.363 22.609 4.812 1 98.5 301 GLU B O 1
ATOM 4906 N N . ALA B 1 302 ? -5.227 20.547 5.289 1 98.44 302 ALA B N 1
ATOM 4907 C CA . ALA B 1 302 ? -5.77 20.5 3.932 1 98.44 302 ALA B CA 1
ATOM 4908 C C . ALA B 1 302 ? -6.621 21.734 3.641 1 98.44 302 ALA B C 1
ATOM 4910 O O . ALA B 1 302 ? -6.539 22.312 2.553 1 98.44 302 ALA B O 1
ATOM 4911 N N . PHE B 1 303 ? -7.469 22.047 4.559 1 98.75 303 PHE B N 1
ATOM 4912 C CA . PHE B 1 303 ? -8.289 23.25 4.625 1 98.75 303 PHE B CA 1
ATOM 4913 C C . PHE B 1 303 ? -8.344 23.781 6.051 1 98.75 303 PHE B C 1
ATOM 4915 O O . PHE B 1 303 ? -8.219 23.031 7.012 1 98.75 303 PHE B O 1
ATOM 4922 N N . ALA B 1 304 ? -8.539 25.062 6.141 1 98.88 304 ALA B N 1
ATOM 4923 C CA . ALA B 1 304 ? -8.5 25.734 7.438 1 98.88 304 ALA B CA 1
ATOM 4924 C C . ALA B 1 304 ? -9.531 25.125 8.398 1 98.88 304 ALA B C 1
ATOM 4926 O O . ALA B 1 304 ? -9.281 25.031 9.602 1 98.88 304 ALA B O 1
ATOM 4927 N N . PRO B 1 305 ? -10.711 24.656 7.922 1 98.81 305 PRO B N 1
ATOM 4928 C CA . PRO B 1 305 ? -11.695 24.109 8.867 1 98.81 305 PRO B CA 1
ATOM 4929 C C . PRO B 1 305 ? -11.234 22.812 9.531 1 98.81 305 PRO B C 1
ATOM 4931 O O . PRO B 1 305 ? -11.719 22.469 10.609 1 98.81 305 PRO B O 1
ATOM 4934 N N . VAL B 1 306 ? -10.32 22.078 8.992 1 98.81 306 VAL B N 1
ATOM 4935 C CA . VAL B 1 306 ? -9.945 20.75 9.469 1 98.81 306 VAL B CA 1
ATOM 4936 C C . VAL B 1 306 ? -9.297 20.859 10.844 1 98.81 306 VAL B C 1
ATOM 4938 O O . VAL B 1 306 ? -9.812 20.328 11.828 1 98.81 306 VAL B O 1
ATOM 4941 N N . PRO B 1 307 ? -8.164 21.594 10.938 1 98.81 307 PRO B N 1
ATOM 4942 C CA . PRO B 1 307 ? -7.582 21.688 12.281 1 98.81 307 PRO B CA 1
ATOM 4943 C C . PRO B 1 307 ? -8.484 22.438 13.258 1 98.81 307 PRO B C 1
ATOM 4945 O O . PRO B 1 307 ? -8.469 22.141 14.453 1 98.81 307 PRO B O 1
ATOM 4948 N N . LEU B 1 308 ? -9.258 23.422 12.766 1 98.81 308 LEU B N 1
ATOM 4949 C CA . LEU B 1 308 ? -10.094 24.219 13.664 1 98.81 308 LEU B CA 1
ATOM 4950 C C . LEU B 1 308 ? -11.219 23.375 14.25 1 98.81 308 LEU B C 1
ATOM 4952 O O . LEU B 1 308 ? -11.492 23.453 15.453 1 98.81 308 LEU B O 1
ATOM 4956 N N . ALA B 1 309 ? -11.93 22.609 13.414 1 98.81 309 ALA B N 1
ATOM 4957 C CA . ALA B 1 309 ? -12.977 21.719 13.906 1 98.81 309 ALA B CA 1
ATOM 4958 C C . ALA B 1 309 ? -12.391 20.641 14.828 1 98.81 309 ALA B C 1
ATOM 4960 O O . ALA B 1 309 ? -12.992 20.312 15.852 1 98.81 309 ALA B O 1
ATOM 4961 N N . TRP B 1 310 ? -11.281 20.109 14.461 1 98.88 310 TRP B N 1
ATOM 4962 C CA . TRP B 1 310 ? -10.586 19.141 15.297 1 98.88 310 TRP B CA 1
ATOM 4963 C C . TRP B 1 310 ? -10.281 19.719 16.672 1 98.88 310 TRP B C 1
ATOM 4965 O O . TRP B 1 310 ? -10.5 19.062 17.688 1 98.88 310 TRP B O 1
ATOM 4975 N N . GLN B 1 311 ? -9.742 20.938 16.703 1 98.81 311 GLN B N 1
ATOM 4976 C CA . GLN B 1 311 ? -9.414 21.609 17.953 1 98.81 311 GLN B CA 1
ATOM 4977 C C . GLN B 1 311 ? -10.664 21.812 18.812 1 98.81 311 GLN B C 1
ATOM 4979 O O . GLN B 1 311 ? -10.633 21.578 20.016 1 98.81 311 GLN B O 1
ATOM 4984 N N . ALA B 1 312 ? -11.703 22.234 18.156 1 98.69 312 ALA B N 1
ATOM 4985 C CA . ALA B 1 312 ? -12.961 22.453 18.875 1 98.69 312 ALA B CA 1
ATOM 4986 C C . ALA B 1 312 ? -13.445 21.172 19.531 1 98.69 312 ALA B C 1
ATOM 4988 O O . ALA B 1 312 ? -13.945 21.188 20.656 1 98.69 312 ALA B O 1
ATOM 4989 N N . GLU B 1 313 ? -13.281 20.047 18.906 1 98.56 313 GLU B N 1
ATOM 4990 C CA . GLU B 1 313 ? -13.797 18.766 19.375 1 98.56 313 GLU B CA 1
ATOM 4991 C C . GLU B 1 313 ? -12.883 18.156 20.422 1 98.56 313 GLU B C 1
ATOM 4993 O O . GLU B 1 313 ? -13.352 17.469 21.328 1 98.56 313 GLU B O 1
ATOM 4998 N N . THR B 1 314 ? -11.602 18.406 20.312 1 98.5 314 THR B N 1
ATOM 4999 C CA . THR B 1 314 ? -10.648 17.734 21.188 1 98.5 314 THR B CA 1
ATOM 5000 C C . THR B 1 314 ? -10.336 18.594 22.406 1 98.5 314 THR B C 1
ATOM 5002 O O . THR B 1 314 ? -9.898 18.094 23.438 1 98.5 314 THR B O 1
ATOM 5005 N N . GLY B 1 315 ? -10.422 19.906 22.234 1 98.44 315 GLY B N 1
ATOM 5006 C CA . GLY B 1 315 ? -10.086 20.828 23.312 1 98.44 315 GLY B CA 1
ATOM 5007 C C . GLY B 1 315 ? -8.594 21.078 23.422 1 98.44 315 GLY B C 1
ATOM 5008 O O . GLY B 1 315 ? -8.125 21.609 24.438 1 98.44 315 GLY B O 1
ATOM 5009 N N . ALA B 1 316 ? -7.852 20.703 22.453 1 98.62 316 ALA B N 1
ATOM 5010 C CA . ALA B 1 316 ? -6.406 20.906 22.469 1 98.62 316 ALA B CA 1
ATOM 5011 C C . ALA B 1 316 ? -6.051 22.375 22.594 1 98.62 316 ALA B C 1
ATOM 5013 O O . ALA B 1 316 ? -6.715 23.234 22 1 98.62 316 ALA B O 1
ATOM 5014 N N . ALA B 1 317 ? -4.992 22.672 23.328 1 98.25 317 ALA B N 1
ATOM 5015 C CA . ALA B 1 317 ? -4.504 24.047 23.422 1 98.25 317 ALA B CA 1
ATOM 5016 C C . ALA B 1 317 ? -4.004 24.531 22.062 1 98.25 317 ALA B C 1
ATOM 5018 O O . ALA B 1 317 ? -3.152 23.906 21.438 1 98.25 317 ALA B O 1
ATOM 5019 N N . ILE B 1 318 ? -4.441 25.656 21.703 1 97.38 318 ILE B N 1
ATOM 5020 C CA . ILE B 1 318 ? -4.223 26.156 20.344 1 97.38 318 ILE B CA 1
ATOM 5021 C C . ILE B 1 318 ? -2.732 26.391 20.125 1 97.38 318 ILE B C 1
ATOM 5023 O O . ILE B 1 318 ? -2.236 26.219 19 1 97.38 318 ILE B O 1
ATOM 5027 N N . ASP B 1 319 ? -1.982 26.75 21.109 1 97.56 319 ASP B N 1
ATOM 5028 C CA . ASP B 1 319 ? -0.56 27.031 20.953 1 97.56 319 ASP B CA 1
ATOM 5029 C C . ASP B 1 319 ? 0.23 25.75 20.688 1 97.56 319 ASP B C 1
ATOM 5031 O O . ASP B 1 319 ? 1.388 25.797 20.266 1 97.56 319 ASP B O 1
ATOM 5035 N N . ARG B 1 320 ? -0.384 24.547 20.906 1 98.62 320 ARG B N 1
ATOM 5036 C CA . ARG B 1 320 ? 0.267 23.266 20.656 1 98.62 320 ARG B CA 1
ATOM 5037 C C . ARG B 1 320 ? -0.135 22.703 19.297 1 98.62 320 ARG B C 1
ATOM 5039 O O . ARG B 1 320 ? 0.432 21.703 18.828 1 98.62 320 ARG B O 1
ATOM 5046 N N . VAL B 1 321 ? -1.101 23.391 18.656 1 98.81 321 VAL B N 1
ATOM 5047 C CA . VAL B 1 321 ? -1.602 22.922 17.375 1 98.81 321 VAL B CA 1
ATOM 5048 C C . VAL B 1 321 ? -0.777 23.516 16.234 1 98.81 321 VAL B C 1
ATOM 5050 O O . VAL B 1 321 ? -0.783 24.734 16.047 1 98.81 321 VAL B O 1
ATOM 5053 N N . ASN B 1 322 ? -0.103 22.688 15.555 1 98.81 322 ASN B N 1
ATOM 5054 C CA . ASN B 1 322 ? 0.722 23.094 14.414 1 98.81 322 ASN B CA 1
ATOM 5055 C C . ASN B 1 322 ? 1.629 24.266 14.766 1 98.81 322 ASN B C 1
ATOM 5057 O O . ASN B 1 322 ? 1.6 25.297 14.094 1 98.81 322 ASN B O 1
ATOM 5061 N N . PRO B 1 323 ? 2.486 24.047 15.711 1 98.69 323 PRO B N 1
ATOM 5062 C CA . PRO B 1 323 ? 3.289 25.172 16.219 1 98.69 323 PRO B CA 1
ATOM 5063 C C . PRO B 1 323 ? 4.293 25.688 15.188 1 98.69 323 PRO B C 1
ATOM 5065 O O . PRO B 1 323 ? 4.84 26.781 15.359 1 98.69 323 PRO B O 1
ATOM 5068 N N . LEU B 1 324 ? 4.512 24.984 14.078 1 98.62 324 LEU B N 1
ATOM 5069 C CA . LEU B 1 324 ? 5.477 25.375 13.062 1 98.62 324 LEU B CA 1
ATOM 5070 C C . LEU B 1 324 ? 4.766 25.797 11.781 1 98.62 324 LEU B C 1
ATOM 5072 O O . LEU B 1 324 ? 5.395 25.922 10.727 1 98.62 324 LEU B O 1
ATOM 5076 N N . GLY B 1 325 ? 3.498 26 11.844 1 98.5 325 GLY B N 1
ATOM 5077 C CA . GLY B 1 325 ? 2.707 26.156 10.633 1 98.5 325 GLY B CA 1
ATOM 5078 C C . GLY B 1 325 ? 2.396 24.844 9.945 1 98.5 325 GLY B C 1
ATOM 5079 O O . GLY B 1 325 ? 2.809 23.781 10.422 1 98.5 325 GLY B O 1
ATOM 5080 N N . GLY B 1 326 ? 1.635 24.938 8.898 1 98.31 326 GLY B N 1
ATOM 5081 C CA . GLY B 1 326 ? 1.236 23.688 8.258 1 98.31 326 GLY B CA 1
ATOM 5082 C C . GLY B 1 326 ? 1.056 23.828 6.758 1 98.31 326 GLY B C 1
ATOM 5083 O O . GLY B 1 326 ? 1.757 24.609 6.109 1 98.31 326 GLY B O 1
ATOM 5084 N N . ALA B 1 327 ? 0.238 23.016 6.195 1 98.62 327 ALA B N 1
ATOM 5085 C CA . ALA B 1 327 ? 0.123 22.812 4.754 1 98.62 327 ALA B CA 1
ATOM 5086 C C . ALA B 1 327 ? -0.427 24.062 4.066 1 98.62 327 ALA B C 1
ATOM 5088 O O . ALA B 1 327 ? -0.175 24.281 2.881 1 98.62 327 ALA B O 1
ATOM 5089 N N . ILE B 1 328 ? -1.215 24.859 4.746 1 98.81 328 ILE B N 1
ATOM 5090 C CA . ILE B 1 328 ? -1.689 26.109 4.168 1 98.81 328 ILE B CA 1
ATOM 5091 C C . ILE B 1 328 ? -0.502 27.016 3.855 1 98.81 328 ILE B C 1
ATOM 5093 O O . ILE B 1 328 ? -0.498 27.719 2.84 1 98.81 328 ILE B O 1
ATOM 5097 N N . ALA B 1 329 ? 0.503 26.969 4.695 1 98.75 329 ALA B N 1
ATOM 5098 C CA . ALA B 1 329 ? 1.669 27.844 4.543 1 98.75 329 ALA B CA 1
ATOM 5099 C C . ALA B 1 329 ? 2.705 27.203 3.621 1 98.75 329 ALA B C 1
ATOM 5101 O O . ALA B 1 329 ? 3.232 27.859 2.721 1 98.75 329 ALA B O 1
ATOM 5102 N N . VAL B 1 330 ? 3.002 25.922 3.838 1 98.25 330 VAL B N 1
ATOM 5103 C CA . VAL B 1 330 ? 4.188 25.359 3.193 1 98.25 330 VAL B CA 1
ATOM 5104 C C . VAL B 1 330 ? 3.773 24.484 2.012 1 98.25 330 VAL B C 1
ATOM 5106 O O . VAL B 1 330 ? 4.586 24.203 1.127 1 98.25 330 VAL B O 1
ATOM 5109 N N . GLY B 1 331 ? 2.588 24 2.033 1 98.38 331 GLY B N 1
ATOM 5110 C CA . GLY B 1 331 ? 2.123 23.141 0.948 1 98.38 331 GLY B CA 1
ATOM 5111 C C . GLY B 1 331 ? 1.854 21.719 1.382 1 98.38 331 GLY B C 1
ATOM 5112 O O . GLY B 1 331 ? 2.166 21.328 2.512 1 98.38 331 GLY B O 1
ATOM 5113 N N . HIS B 1 332 ? 1.271 20.969 0.451 1 98.38 332 HIS B N 1
ATOM 5114 C CA . HIS B 1 332 ? 0.76 19.641 0.756 1 98.38 332 HIS B CA 1
ATOM 5115 C C . HIS B 1 332 ? 1.041 18.656 -0.385 1 98.38 332 HIS B C 1
ATOM 5117 O O . HIS B 1 332 ? 0.131 18.297 -1.133 1 98.38 332 HIS B O 1
ATOM 5123 N N . PRO B 1 333 ? 2.285 18.203 -0.507 1 98.69 333 PRO B N 1
ATOM 5124 C CA . PRO B 1 333 ? 2.494 17.109 -1.449 1 98.69 333 PRO B CA 1
ATOM 5125 C C . PRO B 1 333 ? 1.822 15.805 -1 1 98.69 333 PRO B C 1
ATOM 5127 O O . PRO B 1 333 ? 2.436 15 -0.296 1 98.69 333 PRO B O 1
ATOM 5130 N N . LEU B 1 334 ? 0.716 15.484 -1.411 1 98.12 334 LEU B N 1
ATOM 5131 C CA . LEU B 1 334 ? -0.235 14.469 -0.97 1 98.12 334 LEU B CA 1
ATOM 5132 C C . LEU B 1 334 ? 0.49 13.25 -0.417 1 98.12 334 LEU B C 1
ATOM 5134 O O . LEU B 1 334 ? 0.728 13.156 0.789 1 98.12 334 LEU B O 1
ATOM 5138 N N . GLY B 1 335 ? 1.038 12.422 -1.22 1 98.38 335 GLY B N 1
ATOM 5139 C CA . GLY B 1 335 ? 1.633 11.148 -0.834 1 98.38 335 GLY B CA 1
ATOM 5140 C C . GLY B 1 335 ? 2.857 11.312 0.047 1 98.38 335 GLY B C 1
ATOM 5141 O O . GLY B 1 335 ? 3.24 10.383 0.76 1 98.38 335 GLY B O 1
ATOM 5142 N N . GLY B 1 336 ? 3.492 12.445 0.053 1 98.75 336 GLY B N 1
ATOM 5143 C CA . GLY B 1 336 ? 4.695 12.695 0.834 1 98.75 336 GLY B CA 1
ATOM 5144 C C . GLY B 1 336 ? 4.414 13.398 2.146 1 98.75 336 GLY B C 1
ATOM 5145 O O . GLY B 1 336 ? 5.254 13.398 3.049 1 98.75 336 GLY B O 1
ATOM 5146 N N . SER B 1 337 ? 3.256 13.945 2.328 1 98.81 337 SER B N 1
ATOM 5147 C CA . SER B 1 337 ? 2.951 14.875 3.406 1 98.81 337 SER B CA 1
ATOM 5148 C C . SER B 1 337 ? 3.021 14.195 4.766 1 98.81 337 SER B C 1
ATOM 5150 O O . SER B 1 337 ? 3.504 14.781 5.738 1 98.81 337 SER B O 1
ATOM 5152 N N . GLY B 1 338 ? 2.514 12.938 4.848 1 98.81 338 GLY B N 1
ATOM 5153 C CA . GLY B 1 338 ? 2.541 12.242 6.125 1 98.81 338 GLY B CA 1
ATOM 5154 C C . GLY B 1 338 ? 3.934 12.117 6.711 1 98.81 338 GLY B C 1
ATOM 5155 O O . GLY B 1 338 ? 4.137 12.359 7.902 1 98.81 338 GLY B O 1
ATOM 5156 N N . ALA B 1 339 ? 4.84 11.773 5.902 1 98.94 339 ALA B N 1
ATOM 5157 C CA . ALA B 1 339 ? 6.219 11.625 6.359 1 98.94 339 ALA B CA 1
ATOM 5158 C C . ALA B 1 339 ? 6.859 12.992 6.621 1 98.94 339 ALA B C 1
ATOM 5160 O O . ALA B 1 339 ? 7.668 13.141 7.539 1 98.94 339 ALA B O 1
ATOM 5161 N N . ILE B 1 340 ? 6.527 13.977 5.812 1 98.88 340 ILE B N 1
ATOM 5162 C CA . ILE B 1 340 ? 7.047 15.328 6 1 98.88 340 ILE B CA 1
ATOM 5163 C C . ILE B 1 340 ? 6.578 15.875 7.348 1 98.88 340 ILE B C 1
ATOM 5165 O O . ILE B 1 340 ? 7.379 16.422 8.117 1 98.88 340 ILE B O 1
ATOM 5169 N N . LEU B 1 341 ? 5.301 15.703 7.617 1 98.81 341 LEU B N 1
ATOM 5170 C CA . LEU B 1 341 ? 4.758 16.172 8.883 1 98.81 341 LEU B CA 1
ATOM 5171 C C . LEU B 1 341 ? 5.379 15.43 10.055 1 98.81 341 LEU B C 1
ATOM 5173 O O . LEU B 1 341 ? 5.652 16.016 11.102 1 98.81 341 LEU B O 1
ATOM 5177 N N . MET B 1 342 ? 5.582 14.156 9.898 1 98.88 342 MET B N 1
ATOM 5178 C CA . MET B 1 342 ? 6.203 13.359 10.945 1 98.88 342 MET B CA 1
ATOM 5179 C C . MET B 1 342 ? 7.625 13.844 11.234 1 98.88 342 MET B C 1
ATOM 5181 O O . MET B 1 342 ? 8.047 13.891 12.391 1 98.88 342 MET B O 1
ATOM 5185 N N . THR B 1 343 ? 8.312 14.125 10.188 1 98.94 343 THR B N 1
ATOM 5186 C CA . THR B 1 343 ? 9.664 14.664 10.297 1 98.94 343 THR B CA 1
ATOM 5187 C C . THR B 1 343 ? 9.664 15.969 11.086 1 98.94 343 THR B C 1
ATOM 5189 O O . THR B 1 343 ? 10.461 16.141 12.008 1 98.94 343 THR B O 1
ATOM 5192 N N . ARG B 1 344 ? 8.781 16.875 10.719 1 98.81 344 ARG B N 1
ATOM 5193 C CA . ARG B 1 344 ? 8.656 18.156 11.414 1 98.81 344 ARG B CA 1
ATOM 5194 C C . ARG B 1 344 ? 8.336 17.953 12.891 1 98.81 344 ARG B C 1
ATOM 5196 O O . ARG B 1 344 ? 8.953 18.578 13.758 1 98.81 344 ARG B O 1
ATOM 5203 N N . LEU B 1 345 ? 7.426 17.031 13.156 1 98.88 345 LEU B N 1
ATOM 5204 C CA . LEU B 1 345 ? 6.988 16.781 14.523 1 98.88 345 LEU B CA 1
ATOM 5205 C C . LEU B 1 345 ? 8.117 16.203 15.359 1 98.88 345 LEU B C 1
ATOM 5207 O O . LEU B 1 345 ? 8.375 16.656 16.484 1 98.88 345 LEU B O 1
ATOM 5211 N N . ALA B 1 346 ? 8.797 15.195 14.867 1 98.88 346 ALA B N 1
ATOM 5212 C CA . ALA B 1 346 ? 9.859 14.516 15.602 1 98.88 346 ALA B CA 1
ATOM 5213 C C . ALA B 1 346 ? 10.984 15.477 15.961 1 98.88 346 ALA B C 1
ATOM 5215 O O . ALA B 1 346 ? 11.477 15.477 17.094 1 98.88 346 ALA B O 1
ATOM 5216 N N . HIS B 1 347 ? 11.375 16.281 15 1 98.75 347 HIS B N 1
ATOM 5217 C CA . HIS B 1 347 ? 12.438 17.25 15.258 1 98.75 347 HIS B CA 1
ATOM 5218 C C . HIS B 1 347 ? 11.984 18.297 16.266 1 98.75 347 HIS B C 1
ATOM 5220 O O . HIS B 1 347 ? 12.758 18.703 17.141 1 98.75 347 HIS B O 1
ATOM 5226 N N . HIS B 1 348 ? 10.773 18.797 16.062 1 98.81 348 HIS B N 1
ATOM 5227 C CA . HIS B 1 348 ? 10.242 19.781 17 1 98.81 348 HIS B CA 1
ATOM 5228 C C . HIS B 1 348 ? 10.227 19.234 18.422 1 98.81 348 HIS B C 1
ATOM 5230 O O . HIS B 1 348 ? 10.578 19.953 19.359 1 98.81 348 HIS B O 1
ATOM 5236 N N . MET B 1 349 ? 9.805 18.016 18.594 1 98.88 349 MET B N 1
ATOM 5237 C CA . MET B 1 349 ? 9.789 17.359 19.906 1 98.88 349 MET B CA 1
ATOM 5238 C C . MET B 1 349 ? 11.195 17.297 20.5 1 98.88 349 MET B C 1
ATOM 5240 O O . MET B 1 349 ? 11.398 17.656 21.656 1 98.88 349 MET B O 1
ATOM 5244 N N . ARG B 1 350 ? 12.125 16.812 19.734 1 98.44 350 ARG B N 1
ATOM 5245 C CA . ARG B 1 350 ? 13.508 16.703 20.188 1 98.44 350 ARG B CA 1
ATOM 5246 C C . ARG B 1 350 ? 14.062 18.047 20.609 1 98.44 350 ARG B C 1
ATOM 5248 O O . ARG B 1 350 ? 14.648 18.172 21.688 1 98.44 350 ARG B O 1
ATOM 5255 N N . ASP B 1 351 ? 13.859 19.078 19.797 1 98.12 351 ASP B N 1
ATOM 5256 C CA . ASP B 1 351 ? 14.469 20.391 19.984 1 98.12 351 ASP B CA 1
ATOM 5257 C C . ASP B 1 351 ? 13.844 21.125 21.172 1 98.12 351 ASP B C 1
ATOM 5259 O O . ASP B 1 351 ? 14.445 22.047 21.719 1 98.12 351 ASP B O 1
ATOM 5263 N N . ASN B 1 352 ? 12.664 20.766 21.578 1 98.31 352 ASN B N 1
ATOM 5264 C CA . ASN B 1 352 ? 11.969 21.484 22.641 1 98.31 352 ASN B CA 1
ATOM 5265 C C . ASN B 1 352 ? 11.688 20.578 23.844 1 98.31 352 ASN B C 1
ATOM 5267 O O . ASN B 1 352 ? 10.945 20.969 24.75 1 98.31 352 ASN B O 1
ATOM 5271 N N . GLY B 1 353 ? 12.18 19.391 23.859 1 98.5 353 GLY B N 1
ATOM 5272 C CA . GLY B 1 353 ? 12.031 18.469 24.969 1 98.5 353 GLY B CA 1
ATOM 5273 C C . GLY B 1 353 ? 10.594 18.062 25.219 1 98.5 353 GLY B C 1
ATOM 5274 O O . GLY B 1 353 ? 1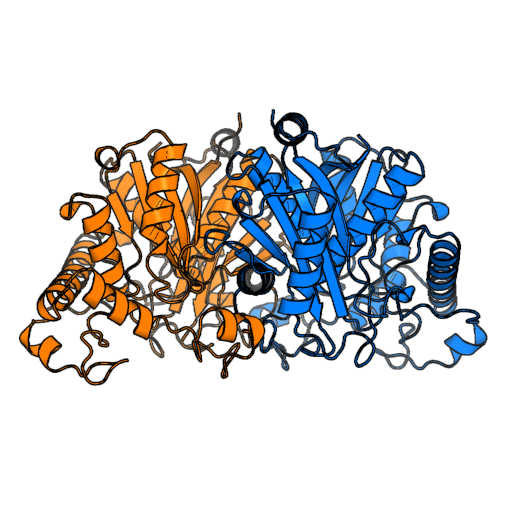0.172 17.938 26.375 1 98.5 353 GLY B O 1
ATOM 5275 N N . ILE B 1 354 ? 9.805 17.891 24.172 1 98.81 354 ILE B N 1
ATOM 5276 C CA . ILE B 1 354 ? 8.406 17.5 24.281 1 98.81 354 ILE B CA 1
ATOM 5277 C C . ILE B 1 354 ? 8.289 15.984 24.297 1 98.81 354 ILE B C 1
ATOM 5279 O O . ILE B 1 354 ? 8.703 15.312 23.344 1 98.81 354 ILE B O 1
ATOM 5283 N N . ARG B 1 355 ? 7.688 15.453 25.25 1 98.69 355 ARG B N 1
ATOM 5284 C CA . ARG B 1 355 ? 7.699 14.008 25.438 1 98.69 355 ARG B CA 1
ATOM 5285 C C . ARG B 1 355 ? 6.797 13.312 24.422 1 98.69 355 ARG B C 1
ATOM 5287 O O . ARG B 1 355 ? 7.223 12.367 23.75 1 98.69 355 ARG B O 1
ATOM 5294 N N . TYR B 1 356 ? 5.477 13.758 24.312 1 98.94 356 TYR B N 1
ATOM 5295 C CA . TYR B 1 356 ? 4.535 13.125 23.391 1 98.94 356 TYR B CA 1
ATOM 5296 C C . TYR B 1 356 ? 4.09 14.109 22.312 1 98.94 356 TYR B C 1
ATOM 5298 O O . TYR B 1 356 ? 3.834 15.281 22.594 1 98.94 356 TYR B O 1
ATOM 5306 N N . GLY B 1 357 ? 4.07 13.68 21.094 1 98.94 357 GLY B N 1
ATOM 5307 C CA . GLY B 1 357 ? 3.48 14.375 19.969 1 98.94 357 GLY B CA 1
ATOM 5308 C C . GLY B 1 357 ? 2.459 13.539 19.219 1 98.94 357 GLY B C 1
ATOM 5309 O O . GLY B 1 357 ? 2.539 12.312 19.219 1 98.94 357 GLY B O 1
ATOM 5310 N N . LEU B 1 358 ? 1.483 14.172 18.609 1 98.94 358 LEU B N 1
ATOM 5311 C CA . LEU B 1 358 ? 0.45 13.461 17.859 1 98.94 358 LEU B CA 1
ATOM 5312 C C . LEU B 1 358 ? 0.281 14.055 16.469 1 98.94 358 LEU B C 1
ATOM 5314 O O . LEU B 1 358 ? 0.157 15.273 16.312 1 98.94 358 LEU B O 1
ATOM 5318 N N . GLN B 1 359 ? 0.381 13.25 15.484 1 98.94 359 GLN B N 1
ATOM 5319 C CA . GLN B 1 359 ? 0.094 13.617 14.102 1 98.94 359 GLN B CA 1
ATOM 5320 C C . GLN B 1 359 ? -1.207 12.977 13.625 1 98.94 359 GLN B C 1
ATOM 5322 O O . GLN B 1 359 ? -1.474 11.812 13.906 1 98.94 359 GLN B O 1
ATOM 5327 N N . SER B 1 360 ? -2.053 13.742 12.953 1 98.88 360 SER B N 1
ATOM 5328 C CA . SER B 1 360 ? -3.205 13.18 12.258 1 98.88 360 SER B CA 1
ATOM 5329 C C . SER B 1 360 ? -3.498 13.938 10.969 1 98.88 360 SER B C 1
ATOM 5331 O O . SER B 1 360 ? -3.047 15.07 10.789 1 98.88 360 SER B O 1
ATOM 5333 N N . MET B 1 361 ? -4.148 13.305 10.07 1 98.19 361 MET B N 1
ATOM 5334 C CA . MET B 1 361 ? -4.453 13.93 8.781 1 98.19 361 MET B CA 1
ATOM 5335 C C . MET B 1 361 ? -5.719 13.336 8.18 1 98.19 361 MET B C 1
ATOM 5337 O O . MET B 1 361 ? -5.938 12.125 8.25 1 98.19 361 MET B O 1
ATOM 5341 N N . CYS B 1 362 ? -6.512 14.227 7.582 1 98.25 362 CYS B N 1
ATOM 5342 C CA . CYS B 1 362 ? -7.703 13.781 6.867 1 98.25 362 CYS B CA 1
ATOM 5343 C C . CYS B 1 362 ? -7.332 13.172 5.52 1 98.25 362 CYS B C 1
ATOM 5345 O O . CYS B 1 362 ? -6.32 13.539 4.922 1 98.25 362 CYS B O 1
ATOM 5347 N N . GLU B 1 363 ? -8.117 12.258 5.125 1 98.31 363 GLU B N 1
ATOM 5348 C CA . GLU B 1 363 ? -7.871 11.508 3.9 1 98.31 363 GLU B CA 1
ATOM 5349 C C . GLU B 1 363 ? -9.148 11.367 3.076 1 98.31 363 GLU B C 1
ATOM 5351 O O . GLU B 1 363 ? -10.242 11.242 3.631 1 98.31 363 GLU B O 1
ATOM 5356 N N . ALA B 1 364 ? -8.984 11.391 1.729 1 96.62 364 ALA B N 1
ATOM 5357 C CA . ALA B 1 364 ? -10.125 11.102 0.864 1 96.62 364 ALA B CA 1
ATOM 5358 C C . ALA B 1 364 ? -10.836 9.82 1.304 1 96.62 364 ALA B C 1
ATOM 5360 O O . ALA B 1 364 ? -10.195 8.875 1.769 1 96.62 364 ALA B O 1
ATOM 5361 N N . GLY B 1 365 ? -12.148 9.789 1.076 1 97.06 365 GLY B N 1
ATOM 5362 C CA . GLY B 1 365 ? -12.945 8.641 1.493 1 97.06 365 GLY B CA 1
ATOM 5363 C C . GLY B 1 365 ? -13.383 8.719 2.943 1 97.06 365 GLY B C 1
ATOM 5364 O O . GLY B 1 365 ? -14.062 7.816 3.438 1 97.06 365 GLY B O 1
ATOM 5365 N N . GLY B 1 366 ? -13.07 9.805 3.609 1 98.5 366 GLY B N 1
ATOM 5366 C CA . GLY B 1 366 ? -13.469 9.992 4.996 1 98.5 366 GLY B CA 1
ATOM 5367 C C . GLY B 1 366 ? -12.586 9.25 5.977 1 98.5 366 GLY B C 1
ATOM 5368 O O . GLY B 1 366 ? -13.039 8.828 7.043 1 98.5 366 GLY B O 1
ATOM 5369 N N . MET B 1 367 ? -11.336 9.07 5.645 1 98.75 367 MET B N 1
ATOM 5370 C CA . MET B 1 367 ? -10.43 8.289 6.48 1 98.75 367 MET B CA 1
ATOM 5371 C C . MET B 1 367 ? -9.43 9.195 7.191 1 98.75 367 MET B C 1
ATOM 5373 O O . MET B 1 367 ? -9.391 10.398 6.938 1 98.75 367 MET B O 1
ATOM 5377 N N . ALA B 1 368 ? -8.656 8.594 8.094 1 98.81 368 ALA B N 1
ATOM 5378 C CA . ALA B 1 368 ? -7.578 9.32 8.758 1 98.81 368 ALA B CA 1
ATOM 5379 C C . ALA B 1 368 ? -6.625 8.359 9.461 1 98.81 368 ALA B C 1
ATOM 5381 O O . ALA B 1 368 ? -7.035 7.301 9.938 1 98.81 368 ALA B O 1
ATOM 5382 N N . ASN B 1 369 ? -5.383 8.766 9.523 1 98.31 369 ASN B N 1
ATOM 5383 C CA . ASN B 1 369 ? -4.379 8.188 10.414 1 98.31 369 ASN B CA 1
ATOM 5384 C C . ASN B 1 369 ? -4.148 9.062 11.641 1 98.31 369 ASN B C 1
ATOM 5386 O O . ASN B 1 369 ? -4.285 10.289 11.57 1 98.31 369 ASN B O 1
ATOM 5390 N N . ALA B 1 370 ? -3.805 8.438 12.68 1 98.88 370 ALA B N 1
ATOM 5391 C CA . ALA B 1 370 ? -3.244 9.141 13.828 1 98.88 370 ALA B CA 1
ATOM 5392 C C . ALA B 1 370 ? -2.07 8.367 14.422 1 98.88 370 ALA B C 1
ATOM 5394 O O . ALA B 1 370 ? -2.127 7.141 14.547 1 98.88 370 ALA B O 1
ATOM 5395 N N . THR B 1 371 ? -1.007 9.039 14.711 1 98.94 371 THR B N 1
ATOM 5396 C CA . THR B 1 371 ? 0.189 8.453 15.305 1 98.94 371 THR B CA 1
ATOM 5397 C C . THR B 1 371 ? 0.653 9.273 16.5 1 98.94 371 THR B C 1
ATOM 5399 O O . THR B 1 371 ? 0.777 10.492 16.422 1 98.94 371 THR B O 1
ATOM 5402 N N . ILE B 1 372 ? 0.851 8.641 17.625 1 98.94 372 ILE B N 1
ATOM 5403 C CA . ILE B 1 372 ? 1.494 9.258 18.781 1 98.94 372 ILE B CA 1
ATOM 5404 C C . ILE B 1 372 ? 2.965 8.852 18.844 1 98.94 372 ILE B C 1
ATOM 5406 O O . ILE B 1 372 ? 3.287 7.66 18.766 1 98.94 372 ILE B O 1
ATOM 5410 N N . LEU B 1 373 ? 3.789 9.852 18.891 1 98.94 373 LEU B N 1
ATOM 5411 C CA . LEU B 1 373 ? 5.227 9.664 19.078 1 98.94 373 LEU B CA 1
ATOM 5412 C C . LEU B 1 373 ? 5.629 9.93 20.516 1 98.94 373 LEU B C 1
ATOM 5414 O O . LEU B 1 373 ? 4.977 10.711 21.219 1 98.94 373 LEU B O 1
ATOM 5418 N N . GLU B 1 374 ? 6.711 9.289 20.938 1 98.94 374 GLU B N 1
ATOM 5419 C CA . GLU B 1 374 ? 7.301 9.5 22.266 1 98.94 374 GLU B CA 1
ATOM 5420 C C . GLU B 1 374 ? 8.797 9.797 22.156 1 98.94 374 GLU B C 1
ATOM 5422 O O . GLU B 1 374 ? 9.555 8.992 21.594 1 98.94 374 GLU B O 1
ATOM 5427 N N . LEU B 1 375 ? 9.172 10.914 22.734 1 98.75 375 LEU B N 1
ATOM 5428 C CA . LEU B 1 375 ? 10.594 11.266 22.734 1 98.75 375 LEU B CA 1
ATOM 5429 C C . LEU B 1 375 ? 11.391 10.297 23.594 1 98.75 375 LEU B C 1
ATOM 5431 O O . LEU B 1 375 ? 10.984 9.977 24.719 1 98.75 375 LEU B O 1
ATOM 5435 N N . ILE B 1 376 ? 12.586 9.805 23.016 1 94.88 376 ILE B N 1
ATOM 5436 C CA . ILE B 1 376 ? 13.391 8.883 23.812 1 94.88 376 ILE B CA 1
ATOM 5437 C C . ILE B 1 376 ? 14.852 9.328 23.797 1 94.88 376 ILE B C 1
ATOM 5439 O O . ILE B 1 376 ? 15.305 9.961 22.844 1 94.88 376 ILE B O 1
#

pLDDT: mean 97.86, std 2.13, range [77.0, 99.0]

Nearest PDB structures (foldseek):
  8gqf-assembly1_A  TM=9.496E-01  e=3.377E-46  Pseudomonas aeruginosa PAO1
  7ldc-assembly1_D  TM=9.171E-01  e=5.395E-44  Zoogloea ramigera
  7lcl-assembly1_C  TM=9.140E-01  e=3.186E-43  Zoogloea ramigera
  7ldc-assembly1_B  TM=9.178E-01  e=7.741E-43  Zoogloea ramigera
  2c7y-assembly1_A  TM=8.961E-01  e=6.432E-40  Arabidopsis thaliana

Sequence (752 aa):
MRDAVIVDAVRTPIGRRGRALSEIHPAELSAHVLRALAERTGLDAATVDDVIWGCVSQVGEQAGSIARTAALAAGWPDSVPGVTLTRACGSSQQAVSFAAATVISGQNDVVVAGGVESMSRVPMGTASKNGEHFPASVLERYGVDSFSQGTGAEMMARKWALTRTALDEYSLRSHELAASATDAGAFTGQITPIADFSQDEGIRRGGSLESLAKLPPAFDADGVIHAGNSSQISDGAGATLVTTSEYARARGWKPLVRIHTAVVAADDPVIMLTGPIAATAKALDRSGLSIDDIGAFEINEAFAPVPLAWQAETGAAIDRVNPLGGAIAVGHPLGGSGAILMTRLAHHMRDNGIRYGLQSMCEAGGMANATILELIMRDAVIVDAVRTPIGRRGRALSEIHPAELSAHVLRALAERTGLDAATVDDVIWGCVSQVGEQAGSIARTAALAAGWPDSVPGVTLTRACGSSQQAVSFAAATVISGQNDVVVAGGVESMSRVPMGTASKNGEHFPASVLERYGVDSFSQGTGAEMMARKWALTRTALDEYSLRSHELAASATDAGAFTGQITPIADFSQDEGIRRGGSLESLAKLPPAFDADGVIHAGNSSQISDGAGATLVTTSEYARARGWKPLVRIHTAVVAADDPVIMLTGPIAATAKALDRSGLSIDDIGAFEINEAFAPVPLAWQAETGAAIDRVNPLGGAIAVGHPLGGSGAILMTRLAHHMRDNGIRYGLQSMCEAGGMANATILELI

Organism: Rhodococcus erythropolis (NCBI:txid1833)

Solvent-accessible surface area (backbone atoms only — not comparable to full-atom values): 35178 Å² total; per-residue (Å²): 130,66,44,26,22,34,49,48,46,33,18,43,36,28,17,38,57,72,46,87,48,38,84,56,54,49,33,53,51,38,11,50,39,54,45,50,51,29,64,74,70,65,54,61,59,79,65,35,48,36,28,30,20,6,34,46,65,30,27,39,51,42,10,80,36,40,26,32,46,10,40,49,50,45,66,44,54,54,54,39,29,32,32,22,28,20,37,36,38,27,8,4,39,48,19,40,47,50,44,36,17,26,27,31,48,60,58,33,62,32,29,40,19,8,15,30,24,39,36,49,74,49,47,86,54,69,30,29,81,80,51,51,36,59,54,67,68,43,34,59,74,71,71,43,95,70,78,43,70,60,58,9,46,47,50,45,24,60,76,68,67,54,48,52,65,59,32,44,52,51,33,50,47,22,13,49,30,32,48,51,33,56,75,71,49,72,49,65,86,34,44,49,57,53,87,92,43,65,56,57,56,45,56,57,81,84,74,50,72,72,66,54,68,69,57,62,48,69,72,36,96,86,43,67,47,26,74,73,32,20,34,38,64,11,23,30,25,9,31,31,39,36,26,25,61,66,58,31,53,77,70,70,49,70,46,52,29,30,63,69,40,52,40,62,20,24,27,59,46,61,52,17,52,62,5,32,51,58,8,45,53,50,38,30,61,74,63,71,50,55,72,85,64,44,57,35,32,44,50,50,22,64,32,42,48,41,46,54,51,38,34,70,73,64,62,52,60,68,79,29,49,33,65,52,24,42,17,49,14,40,30,42,13,41,3,4,35,26,20,37,51,47,30,54,49,53,52,51,26,65,78,67,72,32,52,27,34,38,38,31,25,41,11,71,71,1,17,15,36,17,37,33,34,29,56,98,130,66,44,26,23,32,48,48,47,33,18,43,36,28,18,38,56,70,46,88,50,39,84,56,53,48,33,54,51,38,10,51,37,53,45,50,52,28,64,76,71,65,54,62,59,79,63,34,50,35,27,30,21,6,34,47,64,31,27,40,50,41,10,79,36,42,25,33,46,12,41,50,52,46,66,43,53,54,53,39,27,32,31,21,27,20,36,36,38,26,8,3,38,49,19,41,47,50,43,36,16,26,29,31,50,60,58,34,63,32,29,40,20,8,15,29,24,39,36,48,74,48,44,86,54,68,30,30,80,80,50,51,36,59,52,67,69,42,35,60,74,71,72,43,96,70,77,44,69,60,58,8,46,48,50,46,24,60,75,69,68,53,47,51,66,57,32,44,52,50,31,50,49,21,14,51,30,32,48,52,32,55,75,70,48,72,50,63,86,33,44,50,58,54,88,91,45,65,57,56,57,45,55,56,81,86,71,50,72,71,66,54,67,70,57,62,48,70,74,35,95,85,43,67,48,25,75,74,32,21,34,37,66,11,20,29,24,11,32,30,40,38,24,26,62,67,59,31,52,77,70,70,48,71,45,50,30,30,64,68,38,53,38,63,22,24,26,60,46,61,51,16,51,61,6,33,50,58,9,44,5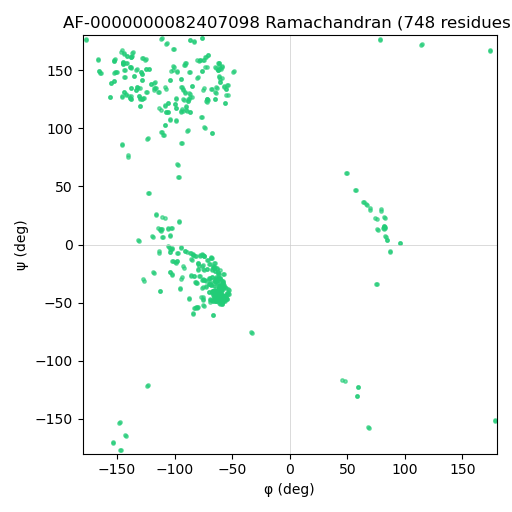3,50,39,30,62,76,65,70,49,56,71,84,63,44,58,36,31,44,50,49,23,65,32,44,50,41,44,53,53,38,34,69,74,65,63,52,60,68,80,30,48,33,65,52,24,42,17,48,14,39,29,41,14,41,3,5,35,26,19,36,52,48,31,53,49,53,50,51,26,64,78,65,72,33,53,28,34,38,38,31,24,42,11,72,72,1,18,14,36,16,37,34,36,30,55,98

Secondary structure (DSSP, 8-state):
----EEEEEEEPPPEETTSTTTTS-HHHHHHHHHHHHHHHHT--GGG--EEEEE-S--SGGG-S-HHHHHHHHTT--TT--EEEEEBTBTHHHHHHHHHHHHHHHTS-S-EEEEEEEETTTS-TTTT-TT-TTS-HHHHHHHT-S---HHHHHHHHHHHTT--HHHHHHHHHHHHHHHHHHHHTTTTTTTB--BTTB-S-S---TT--HHHHHTSPBSS-TT-S-BGGGBPPPEEEEEEEEEE-HHHHHHHT---SEEEEEEEEEE--TTT-TTHHHHHHHHHHHHHT--GGG--EEEE--SBTHHHHHHHHHH---GGGBSTT--HHHH---HHHHHHHHHHHHHHHHHHHT-SEEEEEEEETTTEEEEEEEEE-/----EEEEEEEPPPEETTSTTTTS-HHHHHHHHHHHHHHHHT--GGG--EEEEE-S--SGGG-S-HHHHHHHHTT--TT--EEEEEBTBTHHHHHHHHHHHHHHHTS-S-EEEEEEEETTTS-TTTT-TT-TTS-HHHHHHHT-S---HHHHHHHHHHHTT--HHHHHHHHHHHHHHHHHHHHTTTTTTTB--BTTB-S-S---TT--HHHHHTSPBSSSTT-S-BGGGBPPPEEEEEEEEEE-HHHHHHHT---SEEEEEEEEEE--TTT-TTHHHHHHHHHHHHHT--GGG--EEEE--SBTHHHHHHHHHH---GGGBSTT--HHHH---HHHHHHHHHHHHHHHHHHHT-SEEEEEEEETTTEEEEEEEEE-

InterPro domains:
  IPR002155 Thiolase [PIRSF000429] (1-375)
  IPR002155 Thi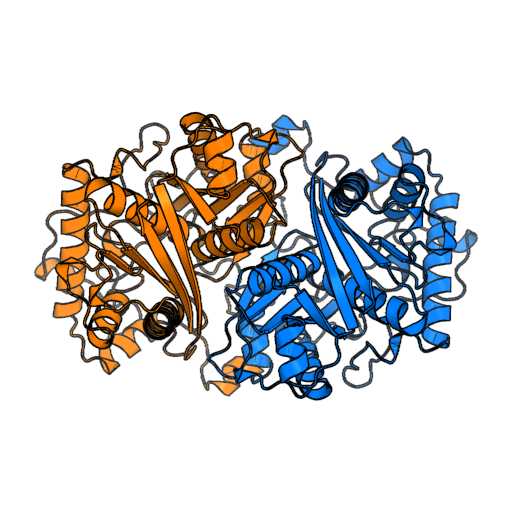olase [TIGR01930] (6-374)
  IPR002155 Thiolase [cd00751] (5-374)
  IPR016039 Thiolase-like [G3DSA:3.40.47.10] (5-259)
  IPR016039 Thiolase-like [G3DSA:3.40.47.10] (132-371)
  IPR016039 Thiolase-like [SSF53901] (3-252)
  IPR016039 Thiolase-like [SSF53901] (254-375)
  IPR020613 Thiolase, conserved site [PS00737] (322-338)
  IPR020616 Thiolase, N-terminal [PF00108] (5-244)
  IPR020617 Thiolase, C-terminal [PF02803] (254-374)

Foldseek 3Di:
DWFKFFLAKAKAAKFFAPDDCLPPQFLLQLLLQVLVVCVVQVDQLLQAAEEEEFDAQQDDSNNDFSSLSSCVSNVGDNNYYYHYDDLWLQRQVVQVVVLRVCQRVPVGFKYKTFYWFNCNHVPPCNNPVLQVVDDPVRCVVLVHPDADQLVLLQVLCVVVVPALLNLLVLLLVLLVLQVVCVVVCLCVRHHDYDDVRTHFDQRDPPDDPVVSVPFQADPDNPGSFGLLQAFGAITMMMMTMMGTPVSCVVVVGDGLWTFQFKDKFFDDLRSQQAAQLVQVVVRCVVRVHALVLAQAEAEARRGSSRVVVSCVNRVHDPCRYSSNHHRSRRHRRRRRRNSVSVNSFSSVCRVVVRAKYKYKYTGRRGMMMIIIIGGD/DWFKFFLAKAKAAKFFAPDDCLPPQFLLQLLLQVLVVCVVQVDQLLQAAEEEEFDAQQDDSNNDFSSQSSCVSNVGDNNYYYHYDDLWLQRQVVQVVVLRVCQRVPVGAKYKTFYWFNCNHVPPCNNPVLQVVDDPVRCVVLVHPDADQLVLLQVLCVVVVPALLNLLVLLLVLLVLQVVCVVVCLCVRHHDYDDPRTHQDQRDPPDDPVVSVPFQADPDNPGSFGLLQAFGAITMMMMTMMGTPVVCVVVVGDGLWTFQFKDKFFDDLRSQQAAQLVQVVVRCVVRVHALVLAQAEEEARRGSSRVVVSCVNRVHDPCRYSSNHHRSRRHRRRRRRNSVSVNSFSSVCRVVVRAKYKYKYTGRRGMMMIIIIGGD

Radius of gyration: 24.78 Å; Cα contacts (8 Å, |Δi|>4): 2101; chains: 2; bounding box: 53×76×61 Å